Protein AF-0000000084314959 (afdb_homodimer)

Solvent-accessible surface area (backbone atoms only — not comparable to full-atom values): 31860 Å² total; per-residue (Å²): 104,65,42,14,60,67,34,70,44,53,59,66,54,47,50,46,30,73,71,47,74,30,67,94,48,56,67,68,58,40,48,33,38,52,48,21,22,59,72,62,61,46,57,77,36,55,50,59,56,13,40,72,64,49,61,46,46,24,32,37,35,35,34,54,56,70,52,62,48,69,48,37,45,17,45,36,20,22,39,51,46,28,44,77,71,64,28,45,50,32,39,36,59,42,65,88,51,74,78,52,41,28,55,50,52,48,51,47,26,56,34,37,62,30,43,32,31,37,25,34,32,75,58,79,68,67,87,75,57,94,84,40,30,57,70,38,63,37,44,29,26,22,101,29,38,42,32,48,38,82,59,30,49,36,57,54,41,36,51,49,53,52,53,44,39,72,36,34,40,52,26,31,34,35,37,31,24,38,72,88,28,59,27,35,43,44,36,51,51,33,41,54,53,44,31,57,73,71,73,43,47,69,78,43,78,44,76,28,55,64,27,25,69,48,25,17,48,53,47,60,66,51,59,93,83,64,64,60,30,33,37,44,23,55,22,38,46,20,24,23,10,32,51,33,18,32,50,76,71,70,44,46,59,15,61,51,32,18,40,28,25,27,60,51,51,72,46,41,64,33,32,82,52,19,48,15,20,30,35,57,43,34,33,61,47,17,28,49,54,41,37,38,44,49,12,60,74,67,72,38,81,43,76,81,74,77,68,76,49,52,47,78,43,88,38,49,14,44,54,51,36,37,74,88,60,89,103,65,43,13,60,68,33,71,42,51,60,65,52,46,50,46,31,71,72,46,75,29,67,94,47,56,67,69,58,40,49,32,38,50,48,21,22,59,73,62,62,47,58,77,36,56,52,59,56,15,40,72,64,48,60,45,47,24,31,36,37,35,35,50,57,70,48,62,45,68,47,34,44,17,45,36,22,23,39,51,47,29,44,76,72,63,30,44,52,32,39,36,60,42,66,88,51,73,80,52,42,28,55,51,51,49,51,49,27,59,35,37,62,31,43,33,31,36,26,34,30,71,54,77,68,66,87,76,56,93,86,41,32,56,72,38,64,38,47,32,24,22,83,43,52,41,36,14,58,78,64,35,45,35,57,52,40,35,50,51,51,53,53,43,40,72,35,34,39,52,26,31,34,34,39,31,25,39,71,89,26,61,31,35,42,44,36,49,51,32,41,53,53,42,31,56,73,71,72,43,47,69,78,44,76,43,76,27,54,61,28,27,70,48,24,16,48,54,47,60,65,51,58,93,83,64,64,59,32,33,38,44,24,54,22,38,46,19,26,23,10,32,51,33,17,31,49,75,71,68,42,44,59,16,60,50,35,17,40,28,24,25,59,52,51,72,46,40,64,33,32,82,52,19,48,14,20,30,35,56,43,35,34,60,46,16,27,50,56,42,38,38,44,50,12,60,75,68,73,38,81,42,75,82,74,78,68,75,50,53,47,78,44,89,39,49,14,45,54,51,37,36,75,88,60,88

Nearest PDB structures (foldseek):
  4o5a-assembly1_A-2  TM=8.394E-01  e=7.349E-15  Bifidobacterium animalis subsp. lactis DSM 10140
  4rzt-assembly1_A  TM=7.816E-01  e=5.358E-14  Escherichia coli DH1
  3ctp-assembly1_B  TM=7.119E-01  e=2.941E-13  Alkaliphilus metalliredigens QYMF
  3h5o-assembly1_A  TM=7.756E-01  e=2.144E-12  Chromobacterium violaceum
  3jvd-assembly1_B  TM=7.818E-01  e=9.380E-12  Corynebacterium glutamicum

Organism: NCBI:txid1909395

InterPro domains:
  IPR000843 LacI-type HTH domain [PF00356] (2-45)
  IPR000843 LacI-type HTH domain [PS50932] (1-53)
  IPR000843 LacI-type HTH domain [SM00354] (2-68)
  IPR000843 LacI-type HTH domain [cd01392] (2-53)
  IPR010982 Lambda repressor-like, DNA-binding domain superfamily [G3DSA:1.10.260.40] (1-56)
  IPR010982 Lambda repressor-like, DNA-binding domain superfamily [SSF47413] (2-56)
  IPR028082 Periplasmic binding protein-like I [SSF53822] (60-322)
  IPR046335 Transcriptional regulator LacI/GalR-like, sensor domain [PF13377] (162-318)

Radius of gyration: 28.69 Å; Cα contacts (8 Å, |Δi|>4): 1429; chains: 2; bounding box: 65×87×63 Å

Foldseek 3Di:
DQLCVQLVHDPVQLLCCVVVVQPPHDPSSNVSSVVSCVVVVVDPPLLVNLLVVLPSLEEEEEDEPPQDPLVVLLVLLQQVLSVVVSHGYHYDYDDDDLQCVLVVLLCVQQVSNHQEYEYLADHDHDDRDPPGHYYHYDLCRHSCVCDDDQNVCLVVLLVVVVVQVVLPQFEEEEAFADPVHPSRVSVVVSNVVSSVVVVGYYLDYDYQNLALCSLLVVLLPQDPPSLHLEYEYHAPSVQNSVVNNCVVVVHDFNQRHAYAHEQPDVVLCPDVFRHWYKHASSSVVSNQSNQCRVCVSVVHHRDPPVDRRIDTDDTRRGHHHHPVSD/DQLCVQLVHDPVQLLCCVVVVQPPHDPSSNVSSVVSCVVVVVDPPLLVNLLVVLVSLEEEEEAEPPQDPLVVLLVLLQQVLSVVVSHGYHYDYDDDDLQCVLVVLLCVQQVSNHQEYEYLADHDHDDRDPNGHYYHYQQCCHSVVCDGDQNLCLVVLLVVVVVQVVLPQFEEEEAFADPVDPSRVSVVVSNVVSSVVVVGYYLDYDYQNLALCSLLVVLLPQDPPSLHLEYEYHAPSVQNSVVNNCVVVVHDANQRHAYAHEQPDVVLCPDVFRHWYKHASSSVVSNQSNQCGVCVSVVHHGDPPVDRRIDTDDTRRGHHHHPVSD

Structure (mmCIF, N/CA/C/O backbone):
data_AF-0000000084314959-model_v1
#
loop_
_entity.id
_entity.type
_entity.pdbx_description
1 polymer 'LacI family transcriptional regulator'
#
loop_
_atom_site.group_PDB
_atom_site.id
_atom_site.type_symbol
_atom_site.label_atom_id
_atom_site.label_alt_id
_atom_site.label_comp_id
_atom_site.label_asym_id
_atom_site.label_entity_id
_atom_site.label_seq_id
_atom_site.pdbx_PDB_ins_code
_atom_site.Cartn_x
_atom_site.Cartn_y
_atom_site.Cartn_z
_atom_site.occupancy
_atom_site.B_iso_or_equiv
_atom_site.auth_seq_id
_atom_site.auth_comp_id
_atom_site.auth_asym_id
_atom_site.auth_atom_id
_atom_site.pdbx_PDB_model_num
ATOM 1 N N . MET A 1 1 ? 5.035 -43.812 -17.531 1 53.41 1 MET A N 1
ATOM 2 C CA . MET A 1 1 ? 5.047 -45.094 -18.234 1 53.41 1 MET A CA 1
ATOM 3 C C . MET A 1 1 ? 6.469 -45.5 -18.594 1 53.41 1 MET A C 1
ATOM 5 O O . MET A 1 1 ? 6.852 -46.656 -18.375 1 53.41 1 MET A O 1
ATOM 9 N N . GLU A 1 2 ? 7.297 -44.562 -18.906 1 62.44 2 GLU A N 1
ATOM 10 C CA . GLU A 1 2 ? 8.609 -44.969 -19.375 1 62.44 2 GLU A CA 1
ATOM 11 C C . GLU A 1 2 ? 9.461 -45.5 -18.219 1 62.44 2 GLU A C 1
ATOM 13 O O . GLU A 1 2 ? 10.156 -46.531 -18.375 1 62.44 2 GLU A O 1
ATOM 18 N N . VAL A 1 3 ? 9.219 -44.969 -17.219 1 72 3 VAL A N 1
ATOM 19 C CA . VAL A 1 3 ? 9.992 -45.469 -16.078 1 72 3 VAL A CA 1
ATOM 20 C C . VAL A 1 3 ? 9.602 -46.906 -15.75 1 72 3 VAL A C 1
ATOM 22 O O . VAL A 1 3 ? 10.469 -47.75 -15.484 1 72 3 VAL A O 1
ATOM 25 N N . ALA A 1 4 ? 8.367 -47.062 -15.883 1 73.31 4 ALA A N 1
ATOM 26 C CA . ALA A 1 4 ? 7.867 -48.406 -15.578 1 73.31 4 ALA A CA 1
ATOM 27 C C . ALA A 1 4 ? 8.438 -49.438 -16.547 1 73.31 4 ALA A C 1
ATOM 29 O O . ALA A 1 4 ? 8.852 -50.531 -16.141 1 73.31 4 ALA A O 1
ATOM 30 N N . ARG A 1 5 ? 8.438 -49.062 -17.703 1 72.62 5 ARG A N 1
ATOM 31 C CA . ARG A 1 5 ? 8.953 -49.938 -18.75 1 72.62 5 ARG A CA 1
ATOM 32 C C . ARG A 1 5 ? 10.438 -50.188 -18.547 1 72.62 5 ARG A C 1
ATOM 34 O O . ARG A 1 5 ? 10.883 -51.344 -18.594 1 72.62 5 ARG A O 1
ATOM 41 N N . LEU A 1 6 ? 11.094 -49.094 -18.297 1 75.5 6 LEU A N 1
ATOM 42 C CA . LEU A 1 6 ? 12.547 -49.25 -18.156 1 75.5 6 LEU A CA 1
ATOM 43 C C . LEU A 1 6 ? 12.898 -50 -16.891 1 75.5 6 LEU A C 1
ATOM 45 O O . LEU A 1 6 ? 13.852 -50.781 -16.875 1 75.5 6 LEU A O 1
ATOM 49 N N . ALA A 1 7 ? 12.141 -49.812 -15.969 1 78.75 7 ALA A N 1
ATOM 50 C CA . ALA A 1 7 ? 12.383 -50.438 -14.68 1 78.75 7 ALA A CA 1
ATOM 51 C C . ALA A 1 7 ? 11.812 -51.875 -14.656 1 78.75 7 ALA A C 1
ATOM 53 O O . ALA A 1 7 ? 12.102 -52.656 -13.742 1 78.75 7 ALA A O 1
ATOM 54 N N . GLY A 1 8 ? 10.984 -52.219 -15.695 1 79.69 8 GLY A N 1
ATOM 55 C CA . GLY A 1 8 ? 10.383 -53.531 -15.781 1 79.69 8 GLY A CA 1
ATOM 56 C C . GLY A 1 8 ? 9.32 -53.781 -14.734 1 79.69 8 GLY A C 1
ATOM 57 O O . GLY A 1 8 ? 9.211 -54.906 -14.195 1 79.69 8 GLY A O 1
ATOM 58 N N . VAL A 1 9 ? 8.773 -52.75 -14.297 1 79.94 9 VAL A N 1
ATOM 59 C CA . VAL A 1 9 ? 7.723 -52.875 -13.297 1 79.94 9 VAL A CA 1
ATOM 60 C C . VAL A 1 9 ? 6.434 -52.219 -13.828 1 79.94 9 VAL A C 1
ATOM 62 O O . VAL A 1 9 ? 6.434 -51.594 -14.891 1 79.94 9 VAL A O 1
ATOM 65 N N . SER A 1 10 ? 5.379 -52.562 -13.172 1 72.12 10 SER A N 1
ATOM 66 C CA . SER A 1 10 ? 4.102 -51.969 -13.555 1 72.12 10 SER A CA 1
ATOM 67 C C . SER A 1 10 ? 4.078 -50.469 -13.266 1 72.12 10 SER A C 1
ATOM 69 O O . SER A 1 10 ? 4.871 -49.969 -12.461 1 72.12 10 SER A O 1
ATOM 71 N N . HIS A 1 11 ? 3.244 -49.719 -13.914 1 67.31 11 HIS A N 1
ATOM 72 C CA . HIS A 1 11 ? 3.061 -48.312 -13.648 1 67.31 11 HIS A CA 1
ATOM 73 C C . HIS A 1 11 ? 2.641 -48.062 -12.203 1 67.31 11 HIS A C 1
ATOM 75 O O . HIS A 1 11 ? 3.057 -47.094 -11.586 1 67.31 11 HIS A O 1
ATOM 81 N N . GLN A 1 12 ? 1.962 -48.969 -11.68 1 66.81 12 GLN A N 1
ATOM 82 C CA . GLN A 1 12 ? 1.518 -48.875 -10.289 1 66.81 12 GLN A CA 1
ATOM 83 C C . GLN A 1 12 ? 2.695 -49 -9.328 1 66.81 12 GLN A C 1
ATOM 85 O O . GLN A 1 12 ? 2.736 -48.312 -8.312 1 66.81 12 GLN A O 1
ATOM 90 N N . THR A 1 13 ? 3.582 -49.812 -9.773 1 73.69 13 THR A N 1
ATOM 91 C CA . THR A 1 13 ? 4.758 -50.031 -8.938 1 73.69 13 THR A CA 1
ATOM 92 C C . THR A 1 13 ? 5.648 -48.781 -8.922 1 73.69 13 THR A C 1
ATOM 94 O O . THR A 1 13 ? 6.184 -48.406 -7.879 1 73.69 13 THR A O 1
ATOM 97 N N . VAL A 1 14 ? 5.711 -48.156 -10.094 1 72.12 14 VAL A N 1
ATOM 98 C CA . VAL A 1 14 ? 6.484 -46.938 -10.172 1 72.12 14 VAL A CA 1
ATOM 99 C C . VAL A 1 14 ? 5.789 -45.844 -9.367 1 72.12 14 VAL A C 1
ATOM 101 O O . VAL A 1 14 ? 6.441 -45.062 -8.633 1 72.12 14 VAL A O 1
ATOM 104 N N . SER A 1 15 ? 4.555 -45.812 -9.383 1 67.06 15 SER A N 1
ATOM 105 C CA . SER A 1 15 ? 3.77 -44.844 -8.625 1 67.06 15 SER A CA 1
ATOM 106 C C . SER A 1 15 ? 3.947 -45.031 -7.125 1 67.06 15 SER A C 1
ATOM 108 O O . SER A 1 15 ? 4.098 -44.062 -6.383 1 67.06 15 SER A O 1
ATOM 110 N N . ARG A 1 16 ? 3.984 -46.25 -6.793 1 66.06 16 ARG A N 1
ATOM 111 C CA . ARG A 1 16 ? 4.207 -46.594 -5.391 1 66.06 16 ARG A CA 1
ATOM 112 C C . ARG A 1 16 ? 5.605 -46.188 -4.941 1 66.06 16 ARG A C 1
ATOM 114 O O . ARG A 1 16 ? 5.789 -45.688 -3.83 1 66.06 16 ARG A O 1
ATOM 121 N N . TYR A 1 17 ? 6.559 -46.406 -5.793 1 70.69 17 TYR A N 1
ATOM 122 C CA . TYR A 1 17 ? 7.934 -46.031 -5.516 1 70.69 17 TYR A CA 1
ATOM 123 C C . TYR A 1 17 ? 8.039 -44.5 -5.352 1 70.69 17 TYR A C 1
ATOM 125 O O . TYR A 1 17 ? 8.688 -44.031 -4.418 1 70.69 17 TYR A O 1
ATOM 133 N N . LEU A 1 18 ? 7.391 -43.812 -6.23 1 66.69 18 LEU A N 1
ATOM 134 C CA . LEU A 1 18 ? 7.484 -42.375 -6.219 1 66.69 18 LEU A CA 1
ATOM 135 C C . LEU A 1 18 ? 6.75 -41.781 -5.016 1 66.69 18 LEU A C 1
ATOM 137 O O . LEU A 1 18 ? 7.172 -40.781 -4.457 1 66.69 18 LEU A O 1
ATOM 141 N N . LYS A 1 19 ? 5.754 -42.5 -4.488 1 60.5 19 LYS A N 1
ATOM 142 C CA . LYS A 1 19 ? 4.922 -42.062 -3.367 1 60.5 19 LYS A CA 1
ATOM 143 C C . LYS A 1 19 ? 5.574 -42.438 -2.031 1 60.5 19 LYS A C 1
ATOM 145 O O . LYS A 1 19 ? 5.504 -41.656 -1.077 1 60.5 19 LYS A O 1
ATOM 150 N N . PHE A 1 20 ? 6.184 -43.5 -2.029 1 60.38 20 PHE A N 1
ATOM 151 C CA . PHE A 1 20 ? 6.609 -44.031 -0.743 1 60.38 20 PHE A CA 1
ATOM 152 C C . PHE A 1 20 ? 8.125 -44.188 -0.696 1 60.38 20 PHE A C 1
ATOM 154 O O . PHE A 1 20 ? 8.672 -44.781 0.236 1 60.38 20 PHE A O 1
ATOM 161 N N . GLY A 1 21 ? 8.703 -43.5 -1.735 1 65.44 21 GLY A N 1
ATOM 162 C CA . GLY A 1 21 ? 10.156 -43.562 -1.759 1 65.44 21 GLY A CA 1
ATOM 163 C C . GLY A 1 21 ? 10.703 -44.969 -1.756 1 65.44 21 GLY A C 1
ATOM 164 O O . GLY A 1 21 ? 11.773 -45.219 -1.21 1 65.44 21 GLY A O 1
ATOM 165 N N . GLY A 1 22 ? 9.852 -45.844 -2.166 1 66.38 22 GLY A N 1
ATOM 166 C CA . GLY A 1 22 ? 10.32 -47.219 -2.24 1 66.38 22 GLY A CA 1
ATOM 167 C C . GLY A 1 22 ? 10.055 -48 -0.972 1 66.38 22 GLY A C 1
ATOM 168 O O . GLY A 1 22 ? 10.5 -49.156 -0.84 1 66.38 22 GLY A O 1
ATOM 169 N N . ALA A 1 23 ? 9.398 -47.406 -0.007 1 69.88 23 ALA A N 1
ATOM 170 C CA . ALA A 1 23 ? 9.125 -48.156 1.227 1 69.88 23 ALA A CA 1
ATOM 171 C C . ALA A 1 23 ? 8.211 -49.344 0.965 1 69.88 23 ALA A C 1
ATOM 173 O O . ALA A 1 23 ? 7.16 -49.188 0.329 1 69.88 23 ALA A O 1
ATOM 174 N N . GLY A 1 24 ? 8.57 -50.531 1.39 1 71.88 24 GLY A N 1
ATOM 175 C CA . GLY A 1 24 ? 7.836 -51.781 1.232 1 71.88 24 GLY A CA 1
ATOM 176 C C . GLY A 1 24 ? 8.148 -52.5 -0.069 1 71.88 24 GLY A C 1
ATOM 177 O O . GLY A 1 24 ? 7.527 -53.531 -0.388 1 71.88 24 GLY A O 1
ATOM 178 N N . MET A 1 25 ? 9 -51.938 -0.784 1 75.44 25 MET A N 1
ATOM 179 C CA . MET A 1 25 ? 9.398 -52.531 -2.053 1 75.44 25 MET A CA 1
ATOM 180 C C . MET A 1 25 ? 10.742 -53.25 -1.918 1 75.44 25 MET A C 1
ATOM 182 O O . MET A 1 25 ? 11.562 -52.875 -1.074 1 75.44 25 MET A O 1
ATOM 186 N N . LYS A 1 26 ? 10.812 -54.281 -2.674 1 81.81 26 LYS A N 1
ATOM 187 C CA . LYS A 1 26 ? 12.102 -54.969 -2.691 1 81.81 26 LYS A CA 1
ATOM 188 C C . LYS A 1 26 ? 13.219 -54.062 -3.16 1 81.81 26 LYS A C 1
ATOM 190 O O . LYS A 1 26 ? 13.016 -53.219 -4.051 1 81.81 26 LYS A O 1
ATOM 195 N N . ALA A 1 27 ? 14.258 -54.156 -2.471 1 80.69 27 ALA A N 1
ATOM 196 C CA . ALA A 1 27 ? 15.406 -53.281 -2.74 1 80.69 27 ALA A CA 1
ATOM 197 C C . ALA A 1 27 ? 15.766 -53.312 -4.223 1 80.69 27 ALA A C 1
ATOM 199 O O . ALA A 1 27 ? 16.094 -52.25 -4.793 1 80.69 27 ALA A O 1
ATOM 200 N N . GLU A 1 28 ? 15.688 -54.5 -4.855 1 80.5 28 GLU A N 1
ATOM 201 C CA . GLU A 1 28 ? 16.047 -54.625 -6.266 1 80.5 28 GLU A CA 1
ATOM 202 C C . GLU A 1 28 ? 15.094 -53.844 -7.152 1 80.5 28 GLU A C 1
ATOM 204 O O . GLU A 1 28 ? 15.531 -53.156 -8.086 1 80.5 28 GLU A O 1
ATOM 209 N N . THR A 1 29 ? 13.906 -53.844 -6.84 1 81.38 29 THR A N 1
ATOM 210 C CA . THR A 1 29 ? 12.891 -53.156 -7.605 1 81.38 29 THR A CA 1
ATOM 211 C C . THR A 1 29 ? 13.047 -51.625 -7.441 1 81.38 29 THR A C 1
ATOM 213 O O . THR A 1 29 ? 12.953 -50.875 -8.414 1 81.38 29 THR A O 1
ATOM 216 N N . SER A 1 30 ? 13.312 -51.219 -6.25 1 80.44 30 SER A N 1
ATOM 217 C CA . SER A 1 30 ? 13.531 -49.812 -5.949 1 80.44 30 SER A CA 1
ATOM 218 C C . SER A 1 30 ? 14.727 -49.25 -6.727 1 80.44 30 SER A C 1
ATOM 220 O O . SER A 1 30 ? 14.664 -48.156 -7.27 1 80.44 30 SER A O 1
ATOM 222 N N . GLU A 1 31 ? 15.695 -50.062 -6.691 1 80.19 31 GLU A N 1
ATOM 223 C CA . GLU A 1 31 ? 16.906 -49.656 -7.391 1 80.19 31 GLU A CA 1
ATOM 224 C C . GLU A 1 31 ? 16.656 -49.531 -8.898 1 80.19 31 GLU A C 1
ATOM 226 O O . GLU A 1 31 ? 17.172 -48.625 -9.555 1 80.19 31 GLU A O 1
ATOM 231 N N . ARG A 1 32 ? 15.93 -50.5 -9.469 1 80.94 32 ARG A N 1
ATOM 232 C CA . ARG A 1 32 ? 15.617 -50.469 -10.891 1 80.94 32 ARG A CA 1
ATOM 233 C C . ARG A 1 32 ? 14.805 -49.219 -11.242 1 80.94 32 ARG A C 1
ATOM 235 O O . ARG A 1 32 ? 15.047 -48.594 -12.273 1 80.94 32 ARG A O 1
ATOM 242 N N . ILE A 1 33 ? 13.906 -48.906 -10.367 1 78.69 33 ILE A N 1
ATOM 243 C CA . ILE A 1 33 ? 13.078 -47.75 -10.586 1 78.69 33 ILE A CA 1
ATOM 244 C C . ILE A 1 33 ? 13.922 -46.469 -10.469 1 78.69 33 ILE A C 1
ATOM 246 O O . ILE A 1 33 ? 13.82 -45.562 -11.297 1 78.69 33 ILE A O 1
ATOM 250 N N . LYS A 1 34 ? 14.688 -46.469 -9.469 1 75.38 34 LYS A N 1
ATOM 251 C CA . LYS A 1 34 ? 15.586 -45.312 -9.266 1 75.38 34 LYS A CA 1
ATOM 252 C C . LYS A 1 34 ? 16.5 -45.125 -10.477 1 75.38 34 LYS A C 1
ATOM 254 O O . LYS A 1 34 ? 16.656 -44 -10.953 1 75.38 34 LYS A O 1
ATOM 259 N N . THR A 1 35 ? 17.109 -46.188 -10.891 1 73.81 35 THR A N 1
ATOM 260 C CA . THR A 1 35 ? 18 -46.156 -12.047 1 73.81 35 THR A CA 1
ATOM 261 C C . THR A 1 35 ? 17.25 -45.75 -13.297 1 73.81 35 THR A C 1
ATOM 263 O O . THR A 1 35 ? 17.75 -44.938 -14.094 1 73.81 35 THR A O 1
ATOM 266 N N . ALA A 1 36 ? 16.062 -46.25 -13.469 1 72.06 36 ALA A N 1
ATOM 267 C CA . ALA A 1 36 ? 15.234 -45.875 -14.625 1 72.06 36 ALA A CA 1
ATOM 268 C C . ALA A 1 36 ? 14.859 -44.406 -14.586 1 72.06 36 ALA A C 1
ATOM 270 O O . ALA A 1 36 ? 14.875 -43.719 -15.617 1 72.06 36 ALA A O 1
ATOM 271 N N . ILE A 1 37 ? 14.562 -44 -13.422 1 66.31 37 ILE A N 1
ATOM 272 C CA . ILE A 1 37 ? 14.234 -42.594 -13.219 1 66.31 37 ILE A CA 1
ATOM 273 C C . ILE A 1 37 ? 15.445 -41.75 -13.562 1 66.31 37 ILE A C 1
ATOM 275 O O . ILE A 1 37 ? 15.32 -40.719 -14.25 1 66.31 37 ILE A O 1
ATOM 279 N N . GLU A 1 38 ? 16.516 -42.156 -13.133 1 63.72 38 GLU A N 1
ATOM 280 C CA . GLU A 1 38 ? 17.766 -41.438 -13.398 1 63.72 38 GLU A CA 1
ATOM 281 C C . GLU A 1 38 ? 18.125 -41.5 -14.883 1 63.72 38 GLU A C 1
ATOM 283 O O . GLU A 1 38 ? 18.547 -40.5 -15.461 1 63.72 38 GLU A O 1
ATOM 288 N N . GLN A 1 39 ? 18.047 -42.719 -15.406 1 60.91 39 GLN A N 1
ATOM 289 C CA . GLN A 1 39 ? 18.406 -42.906 -16.812 1 60.91 39 GLN A CA 1
ATOM 290 C C . GLN A 1 39 ? 17.469 -42.156 -17.734 1 60.91 39 GLN A C 1
ATOM 292 O O . GLN A 1 39 ? 17.906 -41.625 -18.766 1 60.91 39 GLN A O 1
ATOM 297 N N . LEU A 1 40 ? 16.234 -42.281 -17.328 1 53.88 40 LEU A N 1
ATOM 298 C CA . LEU A 1 40 ? 15.25 -41.625 -18.188 1 53.88 40 LEU A CA 1
ATOM 299 C C . LEU A 1 40 ? 15.109 -40.156 -17.797 1 53.88 40 LEU A C 1
ATOM 301 O O . LEU A 1 40 ? 14.383 -39.406 -18.453 1 53.88 40 LEU A O 1
ATOM 305 N N . ASP A 1 41 ? 16.062 -39.875 -16.938 1 51.31 41 ASP A N 1
ATOM 306 C CA . ASP A 1 41 ? 15.969 -38.531 -16.375 1 51.31 41 ASP A CA 1
ATOM 307 C C . ASP A 1 41 ? 14.516 -38.156 -16.047 1 51.31 41 ASP A C 1
ATOM 309 O O . ASP A 1 41 ? 14.039 -37.094 -16.422 1 51.31 41 ASP A O 1
ATOM 313 N N . TYR A 1 42 ? 13.945 -39.344 -15.742 1 43.44 42 TYR A N 1
ATOM 314 C CA . TYR A 1 42 ? 12.531 -39.25 -15.414 1 43.44 42 TYR A CA 1
ATOM 315 C C . TYR A 1 42 ? 12.328 -38.469 -14.125 1 43.44 42 TYR A C 1
ATOM 317 O O . TYR A 1 42 ? 12.805 -38.875 -13.062 1 43.44 42 TYR A O 1
ATOM 325 N N . ARG A 1 43 ? 12.273 -37.375 -14.148 1 42.28 43 ARG A N 1
ATOM 326 C CA . ARG A 1 43 ? 11.875 -36.594 -12.984 1 42.28 43 ARG A CA 1
ATOM 327 C C . ARG A 1 43 ? 10.359 -36.594 -12.82 1 42.28 43 ARG A C 1
ATOM 329 O O . ARG A 1 43 ? 9.625 -36.25 -13.742 1 42.28 43 ARG A O 1
ATOM 336 N N . PRO A 1 44 ? 9.93 -37.406 -11.938 1 38.97 44 PRO A N 1
ATOM 337 C CA . PRO A 1 44 ? 8.477 -37.344 -11.75 1 38.97 44 PRO A CA 1
ATOM 338 C C . PRO A 1 44 ? 7.934 -35.906 -11.898 1 38.97 44 PRO A C 1
ATOM 340 O O . PRO A 1 44 ? 8.523 -34.969 -11.375 1 38.97 44 PRO A O 1
ATOM 343 N N . ASN A 1 45 ? 7.586 -35.625 -13.062 1 38.12 45 ASN A N 1
ATOM 344 C CA . ASN A 1 45 ? 6.941 -34.312 -13.234 1 38.12 45 ASN A CA 1
ATOM 345 C C . ASN A 1 45 ? 6.059 -33.969 -12.039 1 38.12 45 ASN A C 1
ATOM 347 O O . ASN A 1 45 ? 5.176 -34.75 -11.664 1 38.12 45 ASN A O 1
ATOM 351 N N . LEU A 1 46 ? 6.672 -33.5 -11.094 1 39.84 46 LEU A N 1
ATOM 352 C CA . LEU A 1 46 ? 5.879 -33.062 -9.945 1 39.84 46 LEU A CA 1
ATOM 353 C C . LEU A 1 46 ? 4.426 -32.812 -10.352 1 39.84 46 LEU A C 1
ATOM 355 O O . LEU A 1 46 ? 3.506 -33.125 -9.586 1 39.84 46 LEU A O 1
ATOM 359 N N . VAL A 1 47 ? 4.293 -32.312 -11.508 1 39.59 47 VAL A N 1
ATOM 360 C CA . VAL A 1 47 ? 2.936 -32.031 -11.977 1 39.59 47 VAL A CA 1
ATOM 361 C C . VAL A 1 47 ? 2.23 -33.375 -12.266 1 39.59 47 VAL A C 1
ATOM 363 O O . VAL A 1 47 ? 1.063 -33.562 -11.906 1 39.59 47 VAL A O 1
ATOM 366 N N . ALA A 1 48 ? 2.9 -34.281 -12.883 1 42.22 48 ALA A N 1
ATOM 367 C CA . ALA A 1 48 ? 2.27 -35.562 -13.164 1 42.22 48 ALA A CA 1
ATOM 368 C C . ALA A 1 48 ? 1.896 -36.281 -11.883 1 42.22 48 ALA A C 1
ATOM 370 O O . ALA A 1 48 ? 0.82 -36.875 -11.781 1 42.22 48 ALA A O 1
ATOM 371 N N . ARG A 1 49 ? 2.775 -36.281 -11.008 1 40.62 49 ARG A N 1
ATOM 372 C CA . ARG A 1 49 ? 2.461 -36.969 -9.75 1 40.62 49 ARG A CA 1
ATOM 373 C C . ARG A 1 49 ? 1.378 -36.219 -8.984 1 40.62 49 ARG A C 1
ATOM 375 O O . ARG A 1 49 ? 0.478 -36.812 -8.406 1 40.62 49 ARG A O 1
ATOM 382 N N . ALA A 1 50 ? 1.591 -34.906 -8.867 1 41.91 50 ALA A N 1
ATOM 383 C CA . ALA A 1 50 ? 0.591 -34.094 -8.195 1 41.91 50 ALA A CA 1
ATOM 384 C C . ALA A 1 50 ? -0.769 -34.188 -8.875 1 41.91 50 ALA A C 1
ATOM 386 O O . ALA A 1 50 ? -1.808 -34.188 -8.211 1 41.91 50 ALA A O 1
ATOM 387 N N . MET A 1 51 ? -0.796 -34.375 -10.211 1 41.78 51 MET A N 1
ATOM 388 C CA . MET A 1 51 ? -2.027 -34.562 -10.977 1 41.78 51 MET A CA 1
ATOM 389 C C . MET A 1 51 ? -2.721 -35.875 -10.609 1 41.78 51 MET A C 1
ATOM 391 O O . MET A 1 51 ? -3.949 -35.938 -10.562 1 41.78 51 MET A O 1
ATOM 395 N N . ARG A 1 52 ? -1.967 -36.875 -10.492 1 43.81 52 ARG A N 1
ATOM 396 C CA . ARG A 1 52 ? -2.635 -38.156 -10.234 1 43.81 52 ARG A CA 1
ATOM 397 C C . ARG A 1 52 ? -3.332 -38.125 -8.875 1 43.81 52 ARG A C 1
ATOM 399 O O . ARG A 1 52 ? -4.43 -38.656 -8.727 1 43.81 52 ARG A O 1
ATOM 406 N N . ASN A 1 53 ? -2.637 -37.594 -7.91 1 46.16 53 ASN A N 1
ATOM 407 C CA . ASN A 1 53 ? -3.262 -37.719 -6.594 1 46.16 53 ASN A CA 1
ATOM 408 C C . ASN A 1 53 ? -3.861 -36.375 -6.164 1 46.16 53 ASN A C 1
ATOM 410 O O . ASN A 1 53 ? -4.34 -36.25 -5.035 1 46.16 53 ASN A O 1
ATOM 414 N N . ARG A 1 54 ? -4.242 -35.562 -7.18 1 54.69 54 ARG A N 1
ATOM 415 C CA . ARG A 1 54 ? -4.836 -34.25 -6.965 1 54.69 54 ARG A CA 1
ATOM 416 C C . ARG A 1 54 ? -4.238 -33.594 -5.734 1 54.69 54 ARG A C 1
ATOM 418 O O . ARG A 1 54 ? -4.891 -32.75 -5.09 1 54.69 54 ARG A O 1
ATOM 425 N N . ARG A 1 55 ? -3.104 -34.219 -5.082 1 58.91 55 ARG A N 1
ATOM 426 C CA . ARG A 1 55 ? -2.434 -33.625 -3.93 1 58.91 55 ARG A CA 1
ATOM 427 C C . ARG A 1 55 ? -1.199 -32.844 -4.359 1 58.91 55 ARG A C 1
ATOM 429 O O . ARG A 1 55 ? -0.069 -33.312 -4.172 1 58.91 55 ARG A O 1
ATOM 436 N N . THR A 1 56 ? -1.345 -31.766 -5.02 1 58.91 56 THR A N 1
ATOM 437 C CA . THR A 1 56 ? -0.275 -30.938 -5.566 1 58.91 56 THR A CA 1
ATOM 438 C C . THR A 1 56 ? 0.355 -30.078 -4.477 1 58.91 56 THR A C 1
ATOM 440 O O . THR A 1 56 ? 1.456 -29.547 -4.652 1 58.91 56 THR A O 1
ATOM 443 N N . GLY A 1 57 ? -0.332 -30.016 -3.275 1 66.31 57 GLY A N 1
ATOM 444 C CA . GLY A 1 57 ? 0.119 -29.094 -2.238 1 66.31 57 GLY A CA 1
ATOM 445 C C . GLY A 1 57 ? 0.035 -27.641 -2.648 1 66.31 57 GLY A C 1
ATOM 446 O O . GLY A 1 57 ? 0.672 -26.781 -2.037 1 66.31 57 GLY A O 1
ATOM 447 N N . ARG A 1 58 ? -0.786 -27.406 -3.746 1 72.88 58 ARG A N 1
ATOM 448 C CA . ARG A 1 58 ? -0.87 -26.047 -4.273 1 72.88 58 ARG A CA 1
ATOM 449 C C . ARG A 1 58 ? -2.301 -25.516 -4.215 1 72.88 58 ARG A C 1
ATOM 451 O O . ARG A 1 58 ? -3.248 -26.25 -4.516 1 72.88 58 ARG A O 1
ATOM 458 N N . LEU A 1 59 ? -2.408 -24.312 -3.729 1 78.56 59 LEU A N 1
ATOM 459 C CA . LEU A 1 59 ? -3.672 -23.594 -3.734 1 78.56 59 LEU A CA 1
ATOM 460 C C . LEU A 1 59 ? -3.576 -22.344 -4.605 1 78.56 59 LEU A C 1
ATOM 462 O O . LEU A 1 59 ? -2.5 -21.75 -4.738 1 78.56 59 LEU A O 1
ATOM 466 N N . ALA A 1 60 ? -4.688 -21.984 -5.211 1 76.56 60 ALA A N 1
ATOM 467 C CA . ALA A 1 60 ? -4.719 -20.75 -6 1 76.56 60 ALA A CA 1
ATOM 468 C C . ALA A 1 60 ? -5.602 -19.703 -5.344 1 76.56 60 ALA A C 1
ATOM 470 O O . ALA A 1 60 ? -6.656 -20.016 -4.793 1 76.56 60 ALA A O 1
ATOM 471 N N . MET A 1 61 ? -5.09 -18.547 -5.375 1 76.69 61 MET A N 1
ATOM 472 C CA . MET A 1 61 ? -5.875 -17.375 -4.977 1 76.69 61 MET A CA 1
ATOM 473 C C . MET A 1 61 ? -6.094 -16.438 -6.16 1 76.69 61 MET A C 1
ATOM 475 O O . MET A 1 61 ? -5.133 -15.969 -6.773 1 76.69 61 MET A O 1
ATOM 479 N N . LEU A 1 62 ? -7.371 -16.234 -6.441 1 73.88 62 LEU A N 1
ATOM 480 C CA . LEU A 1 62 ? -7.734 -15.414 -7.59 1 73.88 62 LEU A CA 1
ATOM 481 C C . LEU A 1 62 ? -8.07 -13.992 -7.156 1 73.88 62 LEU A C 1
ATOM 483 O O . LEU A 1 62 ? -8.844 -13.789 -6.219 1 73.88 62 LEU A O 1
ATOM 487 N N . LEU A 1 63 ? -7.391 -13.055 -7.848 1 69.06 63 LEU A N 1
ATOM 488 C CA . LEU A 1 63 ? -7.711 -11.656 -7.598 1 69.06 63 LEU A CA 1
ATOM 489 C C . LEU A 1 63 ? -7.766 -10.867 -8.906 1 69.06 63 LEU A C 1
ATOM 491 O O . LEU A 1 63 ? -7.043 -11.18 -9.852 1 69.06 63 LEU A O 1
ATOM 495 N N . PRO A 1 64 ? -8.688 -9.859 -8.891 1 60.5 64 PRO A N 1
ATOM 496 C CA . PRO A 1 64 ? -8.719 -9.016 -10.086 1 60.5 64 PRO A CA 1
ATOM 497 C C . PRO A 1 64 ? -7.398 -8.297 -10.336 1 60.5 64 PRO A C 1
ATOM 499 O O . PRO A 1 64 ? -6.699 -7.934 -9.391 1 60.5 64 PRO A O 1
ATOM 502 N N . ALA A 1 65 ? -7.184 -8.234 -11.617 1 54.59 65 ALA A N 1
ATOM 503 C CA . ALA A 1 65 ? -6.023 -7.426 -11.977 1 54.59 65 ALA A CA 1
ATOM 504 C C . ALA A 1 65 ? -6.172 -5.992 -11.477 1 54.59 65 ALA A C 1
ATOM 506 O O . ALA A 1 65 ? -7.266 -5.426 -11.516 1 54.59 65 ALA A O 1
ATOM 507 N N . GLY A 1 66 ? -5.156 -5.422 -10.969 1 50.28 66 GLY A N 1
ATOM 508 C CA . GLY A 1 66 ? -5.18 -4.043 -10.516 1 50.28 66 GLY A CA 1
ATOM 509 C C . GLY A 1 66 ? -5.594 -3.896 -9.062 1 50.28 66 GLY A C 1
ATOM 510 O O . GLY A 1 66 ? -5.867 -2.787 -8.594 1 50.28 66 GLY A O 1
ATOM 511 N N . THR A 1 67 ? -5.852 -5.031 -8.492 1 48.09 67 THR A N 1
ATOM 512 C CA . THR A 1 67 ? -6.25 -4.98 -7.09 1 48.09 67 THR A CA 1
ATOM 513 C C . THR A 1 67 ? -5.238 -4.188 -6.27 1 48.09 67 THR A C 1
ATOM 515 O O . THR A 1 67 ? -4.031 -4.273 -6.512 1 48.09 67 THR A O 1
ATOM 518 N N . ALA A 1 68 ? -5.789 -3.289 -5.461 1 47.16 68 ALA A N 1
ATOM 519 C CA . ALA A 1 68 ? -5.047 -2.32 -4.66 1 47.16 68 ALA A CA 1
ATOM 520 C C . ALA A 1 68 ? -4.199 -3.02 -3.6 1 47.16 68 ALA A C 1
ATOM 522 O O . ALA A 1 68 ? -4.309 -4.234 -3.41 1 47.16 68 ALA A O 1
ATOM 523 N N . VAL A 1 69 ? -3.271 -2.301 -2.828 1 44.75 69 VAL A N 1
ATOM 524 C CA . VAL A 1 69 ? -2.24 -2.521 -1.819 1 44.75 69 VAL A CA 1
ATOM 525 C C . VAL A 1 69 ? -2.771 -3.453 -0.732 1 44.75 69 VAL A C 1
ATOM 527 O O . VAL A 1 69 ? -2.043 -4.316 -0.234 1 44.75 69 VAL A O 1
ATOM 530 N N . SER A 1 70 ? -3.996 -3.262 -0.275 1 50.78 70 SER A N 1
ATOM 531 C CA . SER A 1 70 ? -4.551 -4.051 0.82 1 50.78 70 SER A CA 1
ATOM 532 C C . SER A 1 70 ? -4.453 -5.543 0.532 1 50.78 70 SER A C 1
ATOM 534 O O . SER A 1 70 ? -4.414 -6.359 1.456 1 50.78 70 SER A O 1
ATOM 536 N N . ALA A 1 71 ? -4.055 -5.727 -0.633 1 58.66 71 ALA A N 1
ATOM 537 C CA . ALA A 1 71 ? -4.043 -7.113 -1.098 1 58.66 71 ALA A CA 1
ATOM 538 C C . ALA A 1 71 ? -2.773 -7.828 -0.65 1 58.66 71 ALA A C 1
ATOM 540 O O . ALA A 1 71 ? -2.795 -9.031 -0.378 1 58.66 71 ALA A O 1
ATOM 541 N N . LEU A 1 72 ? -1.822 -7.062 -0.269 1 56.31 72 LEU A N 1
ATOM 542 C CA . LEU A 1 72 ? -0.569 -7.73 0.064 1 56.31 72 LEU A CA 1
ATOM 543 C C . LEU A 1 72 ? -0.627 -8.336 1.464 1 56.31 72 LEU A C 1
ATOM 545 O O . LEU A 1 72 ? -0.123 -9.438 1.692 1 56.31 72 LEU A O 1
ATOM 549 N N . GLU A 1 73 ? -1.141 -7.461 2.387 1 63.34 73 GLU A N 1
ATOM 550 C CA . GLU A 1 73 ? -1.288 -8 3.734 1 63.34 73 GLU A CA 1
ATOM 551 C C . GLU A 1 73 ? -2.209 -9.211 3.746 1 63.34 73 GLU A C 1
ATOM 553 O O . GLU A 1 73 ? -1.976 -10.172 4.488 1 63.34 73 GLU A O 1
ATOM 558 N N . LEU A 1 74 ? -3.148 -9.062 2.979 1 67.38 74 LEU A N 1
ATOM 559 C CA . LEU A 1 74 ? -4.059 -10.195 2.838 1 67.38 74 LEU A CA 1
ATOM 560 C C . LEU A 1 74 ? -3.322 -11.422 2.299 1 67.38 74 LEU A C 1
ATOM 562 O O . LEU A 1 74 ? -3.48 -12.523 2.822 1 67.38 74 LEU A O 1
ATOM 566 N N . LEU A 1 75 ? -2.549 -11.148 1.343 1 67.62 75 LEU A N 1
ATOM 567 C CA . LEU A 1 75 ? -1.792 -12.234 0.726 1 67.62 75 LEU A CA 1
ATOM 568 C C . LEU A 1 75 ? -0.801 -12.836 1.717 1 67.62 75 LEU A C 1
ATOM 570 O O . LEU A 1 75 ? -0.602 -14.055 1.739 1 67.62 75 LEU A O 1
ATOM 574 N N . ALA A 1 76 ? -0.24 -11.977 2.496 1 66.38 76 ALA A N 1
ATOM 575 C CA . ALA A 1 76 ? 0.679 -12.469 3.521 1 66.38 76 ALA A CA 1
ATOM 576 C C . ALA A 1 76 ? -0.034 -13.398 4.496 1 66.38 76 ALA A C 1
ATOM 578 O O . ALA A 1 76 ? 0.478 -14.469 4.828 1 66.38 76 ALA A O 1
ATOM 579 N N . GLY A 1 77 ? -1.126 -12.977 4.941 1 69.62 77 GLY A N 1
ATOM 580 C CA . GLY A 1 77 ? -1.917 -13.812 5.836 1 69.62 77 GLY A CA 1
ATOM 581 C C . GLY A 1 77 ? -2.316 -15.141 5.215 1 69.62 77 GLY A C 1
ATOM 582 O O . GLY A 1 77 ? -2.211 -16.188 5.855 1 69.62 77 GLY A O 1
ATOM 583 N N . ALA A 1 78 ? -2.734 -15.008 3.996 1 73.75 78 ALA A N 1
ATOM 584 C CA . ALA A 1 78 ? -3.146 -16.219 3.277 1 73.75 78 ALA A CA 1
ATOM 585 C C . ALA A 1 78 ? -1.971 -17.172 3.084 1 73.75 78 ALA A C 1
ATOM 587 O O . ALA A 1 78 ? -2.105 -18.375 3.279 1 73.75 78 ALA A O 1
ATOM 588 N N . THR A 1 79 ? -0.899 -16.625 2.705 1 68.81 79 THR A N 1
ATOM 589 C CA . THR A 1 79 ? 0.296 -17.422 2.459 1 68.81 79 THR A CA 1
ATOM 590 C C . THR A 1 79 ? 0.771 -18.094 3.742 1 68.81 79 THR A C 1
ATOM 592 O O . THR A 1 79 ? 1.134 -19.281 3.736 1 68.81 79 THR A O 1
ATOM 595 N N . THR A 1 80 ? 0.777 -17.375 4.773 1 67.81 80 THR A N 1
ATOM 596 C CA . THR A 1 80 ? 1.179 -17.922 6.062 1 67.81 80 THR A CA 1
ATOM 597 C C . THR A 1 80 ? 0.273 -19.094 6.453 1 67.81 80 THR A C 1
ATOM 599 O O . THR A 1 80 ? 0.756 -20.156 6.832 1 67.81 80 THR A O 1
ATOM 602 N N . ALA A 1 81 ? -0.954 -18.859 6.352 1 73.5 81 ALA A N 1
ATOM 603 C CA . ALA A 1 81 ? -1.92 -19.891 6.688 1 73.5 81 ALA A CA 1
ATOM 604 C C . ALA A 1 81 ? -1.719 -21.141 5.816 1 73.5 81 ALA A C 1
ATOM 606 O O . ALA A 1 81 ? -1.794 -22.266 6.305 1 73.5 81 ALA A O 1
ATOM 607 N N . ALA A 1 82 ? -1.481 -20.906 4.602 1 74.12 82 ALA A N 1
ATOM 608 C CA . ALA A 1 82 ? -1.267 -22.016 3.67 1 74.12 82 ALA A CA 1
ATOM 609 C C . ALA A 1 82 ? -0.005 -22.797 4.027 1 74.12 82 ALA A C 1
ATOM 611 O O . ALA A 1 82 ? -0.018 -24.031 4.055 1 74.12 82 ALA A O 1
ATOM 612 N N . HIS A 1 83 ? 0.995 -22.062 4.281 1 66.38 83 HIS A N 1
ATOM 613 C CA . HIS A 1 83 ? 2.258 -22.703 4.645 1 66.38 83 HIS A CA 1
ATOM 614 C C . HIS A 1 83 ? 2.109 -23.547 5.906 1 66.38 83 HIS A C 1
ATOM 616 O O . HIS A 1 83 ? 2.613 -24.672 5.969 1 66.38 83 HIS A O 1
ATOM 622 N N . GLU A 1 84 ? 1.501 -22.969 6.84 1 70.12 84 GLU A N 1
ATOM 623 C CA . GLU A 1 84 ? 1.256 -23.672 8.094 1 70.12 84 GLU A CA 1
ATOM 624 C C . GLU A 1 84 ? 0.491 -24.969 7.852 1 70.12 84 GLU A C 1
ATOM 626 O O . GLU A 1 84 ? 0.641 -25.938 8.602 1 70.12 84 GLU A O 1
ATOM 631 N N . ALA A 1 85 ? -0.271 -25.016 6.816 1 74.69 85 ALA A N 1
ATOM 632 C CA . ALA A 1 85 ? -1.082 -26.188 6.492 1 74.69 85 ALA A CA 1
ATOM 633 C C . ALA A 1 85 ? -0.371 -27.078 5.488 1 74.69 85 ALA A C 1
ATOM 635 O O . ALA A 1 85 ? -0.923 -28.094 5.051 1 74.69 85 ALA A O 1
ATOM 636 N N . GLY A 1 86 ? 0.825 -26.594 5.047 1 66.38 86 GLY A N 1
ATOM 637 C CA . GLY A 1 86 ? 1.623 -27.422 4.152 1 66.38 86 GLY A CA 1
ATOM 638 C C . GLY A 1 86 ? 1.361 -27.141 2.686 1 66.38 86 GLY A C 1
ATOM 639 O O . GLY A 1 86 ? 1.627 -27.984 1.829 1 66.38 86 GLY A O 1
ATOM 640 N N . TYR A 1 87 ? 0.692 -26.031 2.461 1 70.44 87 TYR A N 1
ATOM 641 C CA . TYR A 1 87 ? 0.373 -25.672 1.084 1 70.44 87 TYR A CA 1
ATOM 642 C C . TYR A 1 87 ? 1.197 -24.469 0.628 1 70.44 87 TYR A C 1
ATOM 644 O O . TYR A 1 87 ? 1.706 -23.719 1.454 1 70.44 87 TYR A O 1
ATOM 652 N N . VAL A 1 88 ? 1.354 -24.406 -0.721 1 66.88 88 VAL A N 1
ATOM 653 C CA . VAL A 1 88 ? 1.859 -23.203 -1.349 1 66.88 88 VAL A CA 1
ATOM 654 C C . VAL A 1 88 ? 0.722 -22.469 -2.068 1 66.88 88 VAL A C 1
ATOM 656 O O . VAL A 1 88 ? -0.114 -23.109 -2.715 1 66.88 88 VAL A O 1
ATOM 659 N N . VAL A 1 89 ? 0.708 -21.172 -1.862 1 72.81 89 VAL A N 1
ATOM 660 C CA . VAL A 1 89 ? -0.348 -20.391 -2.496 1 72.81 89 VAL A CA 1
ATOM 661 C C . VAL A 1 89 ? 0.197 -19.703 -3.744 1 72.81 89 VAL A C 1
ATOM 663 O O . VAL A 1 89 ? 1.293 -19.125 -3.721 1 72.81 89 VAL A O 1
ATOM 666 N N . GLU A 1 90 ? -0.565 -19.875 -4.789 1 69.19 90 GLU A N 1
ATOM 667 C CA . GLU A 1 90 ? -0.29 -19.125 -6.012 1 69.19 90 GLU A CA 1
ATOM 668 C C . GLU A 1 90 ? -1.36 -18.062 -6.262 1 69.19 90 GLU A C 1
ATOM 670 O O . GLU A 1 90 ? -2.557 -18.359 -6.223 1 69.19 90 GLU A O 1
ATOM 675 N N . VAL A 1 91 ? -0.828 -16.844 -6.512 1 71.75 91 VAL A N 1
ATOM 676 C CA . VAL A 1 91 ? -1.764 -15.766 -6.793 1 71.75 91 VAL A CA 1
ATOM 677 C C . VAL A 1 91 ? -1.959 -15.633 -8.305 1 71.75 91 VAL A C 1
ATOM 679 O O . VAL A 1 91 ? -0.987 -15.531 -9.055 1 71.75 91 VAL A O 1
ATOM 682 N N . VAL A 1 92 ? -3.242 -15.711 -8.68 1 67.88 92 VAL A N 1
ATOM 683 C CA . VAL A 1 92 ? -3.596 -15.578 -10.086 1 67.88 92 VAL A CA 1
ATOM 684 C C . VAL A 1 92 ? -4.418 -14.305 -10.289 1 67.88 92 VAL A C 1
ATOM 686 O O . VAL A 1 92 ? -5.48 -14.141 -9.68 1 67.88 92 VAL A O 1
ATOM 689 N N . THR A 1 93 ? -3.846 -13.414 -11.078 1 64.25 93 THR A N 1
ATOM 690 C CA . THR A 1 93 ? -4.578 -12.188 -11.383 1 64.25 93 THR A CA 1
ATOM 691 C C . THR A 1 93 ? -5.508 -12.398 -12.57 1 64.25 93 THR A C 1
ATOM 693 O O . THR A 1 93 ? -5.121 -13.023 -13.562 1 64.25 93 THR A O 1
ATOM 696 N N . LEU A 1 94 ? -6.719 -11.984 -12.32 1 63.47 94 LEU A N 1
ATOM 697 C CA . LEU A 1 94 ? -7.738 -12.125 -13.352 1 63.47 94 LEU A CA 1
ATOM 698 C C . LEU A 1 94 ? -7.867 -10.852 -14.172 1 63.47 94 LEU A C 1
ATOM 700 O O . LEU A 1 94 ? -8.219 -9.797 -13.633 1 63.47 94 LEU A O 1
ATOM 704 N N . GLY A 1 95 ? -7.344 -10.969 -15.344 1 60.72 95 GLY A N 1
ATOM 705 C CA . GLY A 1 95 ? -7.602 -9.867 -16.266 1 60.72 95 GLY A CA 1
ATOM 706 C C . GLY A 1 95 ? -8.922 -10.008 -17 1 60.72 95 GLY A C 1
ATOM 707 O O . GLY A 1 95 ? -9.648 -10.984 -16.812 1 60.72 95 GLY A O 1
ATOM 708 N N . GLY A 1 96 ? -9.352 -8.977 -17.703 1 60.03 96 GLY A N 1
ATOM 709 C CA . GLY A 1 96 ? -10.562 -9.016 -18.5 1 60.03 96 GLY A CA 1
ATOM 710 C C . GLY A 1 96 ? -11.812 -8.648 -17.734 1 60.03 96 GLY A C 1
ATOM 711 O O . GLY A 1 96 ? -11.773 -7.758 -16.875 1 60.03 96 GLY A O 1
ATOM 712 N N . SER A 1 97 ? -12.945 -9.32 -18.203 1 63.62 97 SER A N 1
ATOM 713 C CA . SER A 1 97 ? -14.227 -8.961 -17.609 1 63.62 97 SER A CA 1
ATOM 714 C C . SER A 1 97 ? -14.672 -10.008 -16.594 1 63.62 97 SER A C 1
ATOM 716 O O . SER A 1 97 ? -14.242 -11.164 -16.656 1 63.62 97 SER A O 1
ATOM 718 N N . PRO A 1 98 ? -15.461 -9.656 -15.648 1 66.56 98 PRO A N 1
ATOM 719 C CA . PRO A 1 98 ? -15.977 -10.594 -14.648 1 66.56 98 PRO A CA 1
ATOM 720 C C . PRO A 1 98 ? -16.594 -11.844 -15.273 1 66.56 98 PRO A C 1
ATOM 722 O O . PRO A 1 98 ? -16.547 -12.922 -14.68 1 66.56 98 PRO A O 1
ATOM 725 N N . GLN A 1 99 ? -17.078 -11.695 -16.453 1 65.75 99 GLN A N 1
ATOM 726 C CA . GLN A 1 99 ? -17.719 -12.812 -17.141 1 65.75 99 GLN A CA 1
ATOM 727 C C . GLN A 1 99 ? -16.703 -13.898 -17.484 1 65.75 99 GLN A C 1
ATOM 729 O O . GLN A 1 99 ? -17.016 -15.086 -17.469 1 65.75 99 GLN A O 1
ATOM 734 N N . THR A 1 100 ? -15.531 -13.43 -17.688 1 70.88 100 THR A N 1
ATOM 735 C CA . THR A 1 100 ? -14.508 -14.383 -18.094 1 70.88 100 THR A CA 1
ATOM 736 C C . THR A 1 100 ? -13.812 -14.977 -16.875 1 70.88 100 THR A C 1
ATOM 738 O O . THR A 1 100 ? -13.148 -16.016 -16.969 1 70.88 100 THR A O 1
ATOM 741 N N . TRP A 1 101 ? -14.102 -14.359 -15.766 1 74.12 101 TRP A N 1
ATOM 742 C CA . TRP A 1 101 ? -13.391 -14.781 -14.562 1 74.12 101 TRP A CA 1
ATOM 743 C C . TRP A 1 101 ? -13.852 -16.172 -14.117 1 74.12 101 TRP A C 1
ATOM 745 O O . TRP A 1 101 ? -13.031 -17.016 -13.758 1 74.12 101 TRP A O 1
ATOM 755 N N . ALA A 1 102 ? -15.102 -16.375 -14.203 1 74.62 102 ALA A N 1
ATOM 756 C CA . ALA A 1 102 ? -15.641 -17.672 -13.797 1 74.62 102 ALA A CA 1
ATOM 757 C C . ALA A 1 102 ? -15.078 -18.797 -14.664 1 74.62 102 ALA A C 1
ATOM 759 O O . ALA A 1 102 ? -14.75 -19.859 -14.156 1 74.62 102 ALA A O 1
ATOM 760 N N . GLN A 1 103 ? -15.008 -18.438 -15.867 1 72.38 103 GLN A N 1
ATOM 761 C CA . GLN A 1 103 ? -14.469 -19.438 -16.781 1 72.38 103 GLN A CA 1
ATOM 762 C C . GLN A 1 103 ? -13.016 -19.75 -16.469 1 72.38 103 GLN A C 1
ATOM 764 O O . GLN A 1 103 ? -12.594 -20.906 -16.516 1 72.38 103 GLN A O 1
ATOM 769 N N . ARG A 1 104 ? -12.336 -18.766 -16.172 1 71.88 104 ARG A N 1
ATOM 770 C CA . ARG A 1 104 ? -10.93 -18.953 -15.82 1 71.88 104 ARG A CA 1
ATOM 771 C C . ARG A 1 104 ? -10.797 -19.781 -14.539 1 71.88 104 ARG A C 1
ATOM 773 O O . ARG A 1 104 ? -9.922 -20.641 -14.438 1 71.88 104 ARG A O 1
ATOM 780 N N . ALA A 1 105 ? -11.609 -19.453 -13.594 1 77.06 105 ALA A N 1
ATOM 781 C CA . ALA A 1 105 ? -11.602 -20.203 -12.336 1 77.06 105 ALA A CA 1
ATOM 782 C C . ALA A 1 105 ? -11.867 -21.688 -12.586 1 77.06 105 ALA A C 1
ATOM 784 O O . ALA A 1 105 ? -11.219 -22.547 -11.992 1 77.06 105 ALA A O 1
ATOM 785 N N . LEU A 1 106 ? -12.758 -21.953 -13.477 1 72.31 106 LEU A N 1
ATOM 786 C CA . LEU A 1 106 ? -13.094 -23.344 -13.797 1 72.31 106 LEU A CA 1
ATOM 787 C C . LEU A 1 106 ? -11.93 -24.031 -14.5 1 72.31 106 LEU A C 1
ATOM 789 O O . LEU A 1 106 ? -11.625 -25.188 -14.211 1 72.31 106 LEU A O 1
ATOM 793 N N . GLU A 1 107 ? -11.398 -23.297 -15.383 1 70.38 107 GLU A N 1
ATOM 794 C CA . GLU A 1 107 ? -10.242 -23.844 -16.078 1 70.38 107 GLU A CA 1
ATOM 795 C C . GLU A 1 107 ? -9.133 -24.219 -15.102 1 70.38 107 GLU A C 1
ATOM 797 O O . GLU A 1 107 ? -8.516 -25.281 -15.234 1 70.38 107 GLU A O 1
ATOM 802 N N . LEU A 1 108 ? -8.953 -23.422 -14.172 1 73.88 108 LEU A N 1
ATOM 803 C CA . LEU A 1 108 ? -7.934 -23.703 -13.164 1 73.88 108 LEU A CA 1
ATOM 804 C C . LEU A 1 108 ? -8.344 -24.875 -12.273 1 73.88 108 LEU A C 1
ATOM 806 O O . LEU A 1 108 ? -7.52 -25.719 -11.93 1 73.88 108 LEU A O 1
ATOM 810 N N . SER A 1 109 ? -9.586 -24.859 -11.93 1 76.25 109 SER A N 1
ATOM 811 C CA . SER A 1 109 ? -10.117 -25.922 -11.086 1 76.25 109 SER A CA 1
ATOM 812 C C . SER A 1 109 ? -9.945 -27.297 -11.75 1 76.25 109 SER A C 1
ATOM 814 O O . SER A 1 109 ? -9.734 -28.297 -11.07 1 76.25 109 SER A O 1
ATOM 816 N N . ASP A 1 110 ? -9.992 -27.203 -13.031 1 66.69 110 ASP A N 1
ATOM 817 C CA . ASP A 1 110 ? -9.961 -28.453 -13.789 1 66.69 110 ASP A CA 1
ATOM 818 C C . ASP A 1 110 ? -8.531 -28.797 -14.227 1 66.69 110 ASP A C 1
ATOM 820 O O . ASP A 1 110 ? -8.289 -29.859 -14.789 1 66.69 110 ASP A O 1
ATOM 824 N N . SER A 1 111 ? -7.652 -27.906 -14.031 1 65.19 111 SER A N 1
ATOM 825 C CA . SER A 1 111 ? -6.316 -28.016 -14.609 1 65.19 111 SER A CA 1
ATOM 826 C C . SER A 1 111 ? -5.512 -29.125 -13.945 1 65.19 111 SER A C 1
ATOM 828 O O . SER A 1 111 ? -4.523 -29.594 -14.5 1 65.19 111 SER A O 1
ATOM 830 N N . GLY A 1 112 ? -5.93 -29.5 -12.648 1 66.75 112 GLY A N 1
ATOM 831 C CA . GLY A 1 112 ? -5.148 -30.453 -11.883 1 66.75 112 GLY A CA 1
ATOM 832 C C . GLY A 1 112 ? -3.936 -29.844 -11.219 1 66.75 112 GLY A C 1
ATOM 833 O O . GLY A 1 112 ? -3.164 -30.547 -10.555 1 66.75 112 GLY A O 1
ATOM 834 N N . LEU A 1 113 ? -3.854 -28.625 -11.359 1 65.5 113 LEU A N 1
ATOM 835 C CA . LEU A 1 113 ? -2.682 -27.938 -10.836 1 65.5 113 LEU A CA 1
ATOM 836 C C . LEU A 1 113 ? -2.867 -27.594 -9.359 1 65.5 113 LEU A C 1
ATOM 838 O O . LEU A 1 113 ? -1.887 -27.438 -8.625 1 65.5 113 LEU A O 1
ATOM 842 N N . PHE A 1 114 ? -4.082 -27.484 -8.984 1 76 114 PHE A N 1
ATOM 843 C CA . PHE A 1 114 ? -4.375 -27 -7.641 1 76 114 PHE A CA 1
ATOM 844 C C . PHE A 1 114 ? -5.27 -27.969 -6.887 1 76 114 PHE A C 1
ATOM 846 O O . PHE A 1 114 ? -6.027 -28.734 -7.5 1 76 114 PHE A O 1
ATOM 853 N N . GLU A 1 115 ? -5.074 -27.938 -5.555 1 75.69 115 GLU A N 1
ATOM 854 C CA . GLU A 1 115 ? -5.965 -28.719 -4.707 1 75.69 115 GLU A CA 1
ATOM 855 C C . GLU A 1 115 ? -7.215 -27.922 -4.332 1 75.69 115 GLU A C 1
ATOM 857 O O . GLU A 1 115 ? -8.227 -28.5 -3.926 1 75.69 115 GLU A O 1
ATOM 862 N N . GLY A 1 116 ? -7.098 -26.688 -4.375 1 79.81 116 GLY A N 1
ATOM 863 C CA . GLY A 1 116 ? -8.18 -25.766 -4.051 1 79.81 116 GLY A CA 1
ATOM 864 C C . GLY A 1 116 ? -7.938 -24.359 -4.539 1 79.81 116 GLY A C 1
ATOM 865 O O . GLY A 1 116 ? -6.793 -23.938 -4.723 1 79.81 116 GLY A O 1
ATOM 866 N N . ILE A 1 117 ? -9.086 -23.703 -4.777 1 78.44 117 ILE A N 1
ATOM 867 C CA . ILE A 1 117 ? -9.023 -22.328 -5.289 1 78.44 117 ILE A CA 1
ATOM 868 C C . ILE A 1 117 ? -9.883 -21.422 -4.426 1 78.44 117 ILE A C 1
ATOM 870 O O . ILE A 1 117 ? -11.008 -21.781 -4.059 1 78.44 117 ILE A O 1
ATOM 874 N N . VAL A 1 118 ? -9.242 -20.328 -4.07 1 77.75 118 VAL A N 1
ATOM 875 C CA . VAL A 1 118 ? -10.031 -19.312 -3.396 1 77.75 118 VAL A CA 1
ATOM 876 C C . VAL A 1 118 ? -10.094 -18.047 -4.258 1 77.75 118 VAL A C 1
ATOM 878 O O . VAL A 1 118 ? -9.062 -17.578 -4.742 1 77.75 118 VAL A O 1
ATOM 881 N N . SER A 1 119 ? -11.289 -17.641 -4.539 1 75.06 119 SER A N 1
ATOM 882 C CA . SER A 1 119 ? -11.484 -16.391 -5.27 1 75.06 119 SER A CA 1
ATOM 883 C C . SER A 1 119 ? -11.805 -15.234 -4.32 1 75.06 119 SER A C 1
ATOM 885 O O . SER A 1 119 ? -12.711 -15.336 -3.494 1 75.06 119 SER A O 1
ATOM 887 N N . LEU A 1 120 ? -10.977 -14.211 -4.531 1 70.38 120 LEU A N 1
ATOM 888 C CA . LEU A 1 120 ? -11.234 -13.023 -3.729 1 70.38 120 LEU A CA 1
ATOM 889 C C . LEU A 1 120 ? -12.164 -12.062 -4.457 1 70.38 120 LEU A C 1
ATOM 891 O O . LEU A 1 120 ? -12.32 -10.906 -4.051 1 70.38 120 LEU A O 1
ATOM 895 N N . THR A 1 121 ? -12.68 -12.445 -5.523 1 64.56 121 THR A N 1
ATOM 896 C CA . THR A 1 121 ? -13.68 -11.68 -6.25 1 64.56 121 THR A CA 1
ATOM 897 C C . THR A 1 121 ? -14.945 -12.508 -6.461 1 64.56 121 THR A C 1
ATOM 899 O O . THR A 1 121 ? -14.875 -13.719 -6.641 1 64.56 121 THR A O 1
ATOM 902 N N . ARG A 1 122 ? -16.016 -11.789 -6.41 1 62.06 122 ARG A N 1
ATOM 903 C CA . ARG A 1 122 ? -17.297 -12.461 -6.648 1 62.06 122 ARG A CA 1
ATOM 904 C C . ARG A 1 122 ? -17.375 -13 -8.07 1 62.06 122 ARG A C 1
ATOM 906 O O . ARG A 1 122 ? -16.969 -12.328 -9.023 1 62.06 122 ARG A O 1
ATOM 913 N N . MET A 1 123 ? -17.641 -14.234 -8.086 1 64.06 123 MET A N 1
ATOM 914 C CA . MET A 1 123 ? -17.875 -14.844 -9.391 1 64.06 123 MET A CA 1
ATOM 915 C C . MET A 1 123 ? -18.953 -15.914 -9.305 1 64.06 123 MET A C 1
ATOM 917 O O . MET A 1 123 ? -19.125 -16.547 -8.266 1 64.06 123 MET A O 1
ATOM 921 N N . SER A 1 124 ? -19.859 -15.836 -10.289 1 64.56 124 SER A N 1
ATOM 922 C CA . SER A 1 124 ? -20.828 -16.922 -10.406 1 64.56 124 SER A CA 1
ATOM 923 C C . SER A 1 124 ? -20.188 -18.172 -11.023 1 64.56 124 SER A C 1
ATOM 925 O O . SER A 1 124 ? -19.891 -18.188 -12.219 1 64.56 124 SER A O 1
ATOM 927 N N . LEU A 1 125 ? -19.875 -19.047 -10.078 1 65.38 125 LEU A N 1
ATOM 928 C CA . LEU A 1 125 ? -19.234 -20.234 -10.586 1 65.38 125 LEU A CA 1
ATOM 929 C C . LEU A 1 125 ? -20.25 -21.172 -11.227 1 65.38 125 LEU A C 1
ATOM 931 O O . LEU A 1 125 ? -21.281 -21.484 -10.625 1 65.38 125 LEU A O 1
ATOM 935 N N . PRO A 1 126 ? -19.984 -21.438 -12.508 1 59.5 126 PRO A N 1
ATOM 936 C CA . PRO A 1 126 ? -20.828 -22.484 -13.07 1 59.5 126 PRO A CA 1
ATOM 937 C C . PRO A 1 126 ? -20.656 -23.828 -12.359 1 59.5 126 PRO A C 1
ATOM 939 O O . PRO A 1 126 ? -19.781 -23.969 -11.5 1 59.5 126 PRO A O 1
ATOM 942 N N . THR A 1 127 ? -21.578 -24.75 -12.625 1 58.53 127 THR A N 1
ATOM 943 C CA . THR A 1 127 ? -21.5 -26.094 -12.07 1 58.53 127 THR A CA 1
ATOM 944 C C . THR A 1 127 ? -20.141 -26.734 -12.352 1 58.53 127 THR A C 1
ATOM 946 O O . THR A 1 127 ? -19.672 -26.734 -13.5 1 58.53 127 THR A O 1
ATOM 949 N N . GLN A 1 128 ? -19.531 -26.984 -11.18 1 62.66 128 GLN A N 1
ATOM 950 C CA . GLN A 1 128 ? -18.219 -27.625 -11.297 1 62.66 128 GLN A CA 1
ATOM 951 C C . GLN A 1 128 ? -18.344 -29.062 -11.773 1 62.66 128 GLN A C 1
ATOM 953 O O . GLN A 1 128 ? -19.312 -29.75 -11.438 1 62.66 128 GLN A O 1
ATOM 958 N N . ARG A 1 129 ? -17.5 -29.359 -12.734 1 58.59 129 ARG A N 1
ATOM 959 C CA . ARG A 1 129 ? -17.484 -30.734 -13.227 1 58.59 129 ARG A CA 1
ATOM 960 C C . ARG A 1 129 ? -16.953 -31.688 -12.172 1 58.59 129 ARG A C 1
ATOM 962 O O . ARG A 1 129 ? -16.219 -31.281 -11.258 1 58.59 129 ARG A O 1
ATOM 969 N N . PRO A 1 130 ? -17.438 -32.969 -12.266 1 59.25 130 PRO A N 1
ATOM 970 C CA . PRO A 1 130 ? -16.828 -33.969 -11.398 1 59.25 130 PRO A CA 1
ATOM 971 C C . PRO A 1 130 ? -15.305 -34 -11.523 1 59.25 130 PRO A C 1
ATOM 973 O O . PRO A 1 130 ? -14.766 -33.938 -12.633 1 59.25 130 PRO A O 1
ATOM 976 N N . GLY A 1 131 ? -14.562 -33.875 -10.367 1 60.19 131 GLY A N 1
ATOM 977 C CA . GLY A 1 131 ? -13.109 -33.938 -10.359 1 60.19 131 GLY A CA 1
ATOM 978 C C . GLY A 1 131 ? -12.469 -32.562 -10.219 1 60.19 131 GLY A C 1
ATOM 979 O O . GLY A 1 131 ? -11.258 -32.438 -10 1 60.19 131 GLY A O 1
ATOM 980 N N . SER A 1 132 ? -13.398 -31.625 -10.359 1 67.25 132 SER A N 1
ATOM 981 C CA . SER A 1 132 ? -12.875 -30.281 -10.172 1 67.25 132 SER A CA 1
ATOM 982 C C . SER A 1 132 ? -12.516 -30.031 -8.711 1 67.25 132 SER A C 1
ATOM 984 O O . SER A 1 132 ? -13.117 -30.609 -7.809 1 67.25 132 SER A O 1
ATOM 986 N N . VAL A 1 133 ? -11.438 -29.328 -8.586 1 71.81 133 VAL A N 1
ATOM 987 C CA . VAL A 1 133 ? -11.102 -28.984 -7.207 1 71.81 133 VAL A CA 1
ATOM 988 C C . VAL A 1 133 ? -12.039 -27.891 -6.707 1 71.81 133 VAL A C 1
ATOM 990 O O . VAL A 1 133 ? -12.609 -27.141 -7.504 1 71.81 133 VAL A O 1
ATOM 993 N N . PRO A 1 134 ? -12.242 -27.828 -5.398 1 72.12 134 PRO A N 1
ATOM 994 C CA . PRO A 1 134 ? -13.164 -26.828 -4.855 1 72.12 134 PRO A CA 1
ATOM 995 C C . PRO A 1 134 ? -12.703 -25.391 -5.117 1 72.12 134 PRO A C 1
ATOM 997 O O . PRO A 1 134 ? -11.5 -25.109 -5.074 1 72.12 134 PRO A O 1
ATOM 1000 N N . VAL A 1 135 ? -13.625 -24.578 -5.527 1 71.19 135 VAL A N 1
ATOM 1001 C CA . VAL A 1 135 ? -13.461 -23.141 -5.613 1 71.19 135 VAL A CA 1
ATOM 1002 C C . VAL A 1 135 ? -14.312 -22.453 -4.547 1 71.19 135 VAL A C 1
ATOM 1004 O O . VAL A 1 135 ? -15.539 -22.578 -4.543 1 71.19 135 VAL A O 1
ATOM 1007 N N . VAL A 1 136 ? -13.531 -21.922 -3.592 1 66.88 136 VAL A N 1
ATOM 1008 C CA . VAL A 1 136 ? -14.227 -21.172 -2.547 1 66.88 136 VAL A CA 1
ATOM 1009 C C . VAL A 1 136 ? -14.211 -19.688 -2.877 1 66.88 136 VAL A C 1
ATOM 1011 O O . VAL A 1 136 ? -13.148 -19.109 -3.113 1 66.88 136 VAL A O 1
ATOM 1014 N N . VAL A 1 137 ? -15.352 -19.156 -3.141 1 61.5 137 VAL A N 1
ATOM 1015 C CA . VAL A 1 137 ? -15.469 -17.719 -3.396 1 61.5 137 VAL A CA 1
ATOM 1016 C C . VAL A 1 137 ? -15.633 -16.969 -2.074 1 61.5 137 VAL A C 1
ATOM 1018 O O . VAL A 1 137 ? -16.547 -17.266 -1.296 1 61.5 137 VAL A O 1
ATOM 1021 N N . SER A 1 138 ? -14.531 -16.391 -1.772 1 58.12 138 SER A N 1
ATOM 1022 C CA . SER A 1 138 ? -14.656 -15.562 -0.58 1 58.12 138 SER A CA 1
ATOM 1023 C C . SER A 1 138 ? -15.352 -14.25 -0.894 1 58.12 138 SER A C 1
ATOM 1025 O O . SER A 1 138 ? -14.836 -13.43 -1.65 1 58.12 138 SER A O 1
ATOM 1027 N N . PRO A 1 139 ? -16.641 -14.227 -0.774 1 50.06 139 PRO A N 1
ATOM 1028 C CA . PRO A 1 139 ? -17.359 -12.977 -1.026 1 50.06 139 PRO A CA 1
ATOM 1029 C C . PRO A 1 139 ? -16.688 -11.773 -0.382 1 50.06 139 PRO A C 1
ATOM 1031 O O . PRO A 1 139 ? -17.031 -10.625 -0.699 1 50.06 139 PRO A O 1
ATOM 1034 N N . ASP A 1 140 ? -15.867 -12.188 0.488 1 47.22 140 ASP A N 1
ATOM 1035 C CA . ASP A 1 140 ? -15.367 -11.109 1.332 1 47.22 140 ASP A CA 1
ATOM 1036 C C . ASP A 1 140 ? -14.562 -10.102 0.514 1 47.22 140 ASP A C 1
ATOM 1038 O O . ASP A 1 140 ? -14.508 -8.914 0.859 1 47.22 140 ASP A O 1
ATOM 1042 N N . TYR A 1 141 ? -13.789 -10.609 -0.573 1 44.22 141 TYR A N 1
ATOM 1043 C CA . TYR A 1 141 ? -12.812 -9.711 -1.18 1 44.22 141 TYR A CA 1
ATOM 1044 C C . TYR A 1 141 ? -13.352 -9.133 -2.484 1 44.22 141 TYR A C 1
ATOM 1046 O O . TYR A 1 141 ? -13.414 -9.828 -3.5 1 44.22 141 TYR A O 1
ATOM 1054 N N . ASP A 1 142 ? -14.438 -8.883 -2.967 1 38.88 142 ASP A N 1
ATOM 1055 C CA . ASP A 1 142 ? -14.734 -8.266 -4.258 1 38.88 142 ASP A CA 1
ATOM 1056 C C . ASP A 1 142 ? -13.75 -7.141 -4.566 1 38.88 142 ASP A C 1
ATOM 1058 O O . ASP A 1 142 ? -13.094 -6.613 -3.666 1 38.88 142 ASP A O 1
ATOM 1062 N N . ASP A 1 143 ? -13.547 -6.883 -5.863 1 37.03 143 ASP A N 1
ATOM 1063 C CA . ASP A 1 143 ? -12.742 -5.723 -6.234 1 37.03 143 ASP A CA 1
ATOM 1064 C C . ASP A 1 143 ? -12.531 -4.797 -5.039 1 37.03 143 ASP A C 1
ATOM 1066 O O . ASP A 1 143 ? -11.672 -3.912 -5.074 1 37.03 143 ASP A O 1
ATOM 1070 N N . ARG A 1 144 ? -13.789 -4.551 -4.461 1 35.5 144 ARG A N 1
ATOM 1071 C CA . ARG A 1 144 ? -14.344 -3.98 -3.234 1 35.5 144 ARG A CA 1
ATOM 1072 C C . ARG A 1 144 ? -13.914 -4.785 -2.014 1 35.5 144 ARG A C 1
ATOM 1074 O O . ARG A 1 144 ? -14.586 -5.746 -1.63 1 35.5 144 ARG A O 1
ATOM 1081 N N . MET A 1 145 ? -13.195 -5.738 -1.972 1 36.25 145 MET A N 1
ATOM 1082 C CA . MET A 1 145 ? -12.961 -6.531 -0.769 1 36.25 145 MET A CA 1
ATOM 1083 C C . MET A 1 145 ? -13.555 -5.848 0.459 1 36.25 145 MET A C 1
ATOM 1085 O O . MET A 1 145 ? -13.453 -6.363 1.573 1 36.25 145 MET A O 1
ATOM 1089 N N . ARG A 1 146 ? -13.82 -4.711 0.366 1 36.75 146 ARG A N 1
ATOM 1090 C CA . ARG A 1 146 ? -14.648 -4.09 1.395 1 36.75 146 ARG A CA 1
ATOM 1091 C C . ARG A 1 146 ? -15.984 -4.816 1.538 1 36.75 146 ARG A C 1
ATOM 1093 O O . ARG A 1 146 ? -16.719 -4.59 2.498 1 36.75 146 ARG A O 1
ATOM 1100 N N . GLY A 1 147 ? -16.703 -5.188 0.44 1 31.34 147 GLY A N 1
ATOM 1101 C CA . GLY A 1 147 ? -18.125 -5.48 0.545 1 31.34 147 GLY A CA 1
ATOM 1102 C C . GLY A 1 147 ? -18.422 -6.828 1.178 1 31.34 147 GLY A C 1
ATOM 1103 O O . GLY A 1 147 ? -19.531 -7.07 1.661 1 31.34 147 GLY A O 1
ATOM 1104 N N . VAL A 1 148 ? -18.109 -7.867 0.449 1 34.5 148 VAL A N 1
ATOM 1105 C CA . VAL A 1 148 ? -18.922 -9.023 0.81 1 34.5 148 VAL A CA 1
ATOM 1106 C C . VAL A 1 148 ? -18.781 -9.312 2.301 1 34.5 148 VAL A C 1
ATOM 1108 O O . VAL A 1 148 ? -19.766 -9.469 3.014 1 34.5 148 VAL A O 1
ATOM 1111 N N . GLY A 1 149 ? -17.859 -10.375 2.574 1 35.38 149 GLY A N 1
ATOM 1112 C CA . GLY A 1 149 ? -18.141 -10.969 3.871 1 35.38 149 GLY A CA 1
ATOM 1113 C C . GLY A 1 149 ? -18.125 -9.953 5.004 1 35.38 149 GLY A C 1
ATOM 1114 O O . GLY A 1 149 ? -18.219 -8.75 4.766 1 35.38 149 GLY A O 1
ATOM 1115 N N . GLU A 1 150 ? -17.453 -10.336 6.137 1 38.97 150 GLU A N 1
ATOM 1116 C CA . GLU A 1 150 ? -17.375 -9.75 7.473 1 38.97 150 GLU A CA 1
ATOM 1117 C C . GLU A 1 150 ? -16.781 -8.344 7.422 1 38.97 150 GLU A C 1
ATOM 1119 O O . GLU A 1 150 ? -16.953 -7.562 8.359 1 38.97 150 GLU A O 1
ATOM 1124 N N . LEU A 1 151 ? -16.125 -8.055 6.457 1 43.53 151 LEU A N 1
ATOM 1125 C CA . LEU A 1 151 ? -15.453 -6.754 6.48 1 43.53 151 LEU A CA 1
ATOM 1126 C C . LEU A 1 151 ? -16.406 -5.645 6.047 1 43.53 151 LEU A C 1
ATOM 1128 O O . LEU A 1 151 ? -16.094 -4.461 6.211 1 43.53 151 LEU A O 1
ATOM 1132 N N . ALA A 1 152 ? -17.359 -5.992 5.008 1 45.81 152 ALA A N 1
ATOM 1133 C CA . ALA A 1 152 ? -18.297 -4.965 4.582 1 45.81 152 ALA A CA 1
ATOM 1134 C C . ALA A 1 152 ? -19.125 -4.457 5.762 1 45.81 152 ALA A C 1
ATOM 1136 O O . ALA A 1 152 ? -20.312 -4.156 5.613 1 45.81 152 ALA A O 1
ATOM 1137 N N . ASP A 1 153 ? -18.688 -4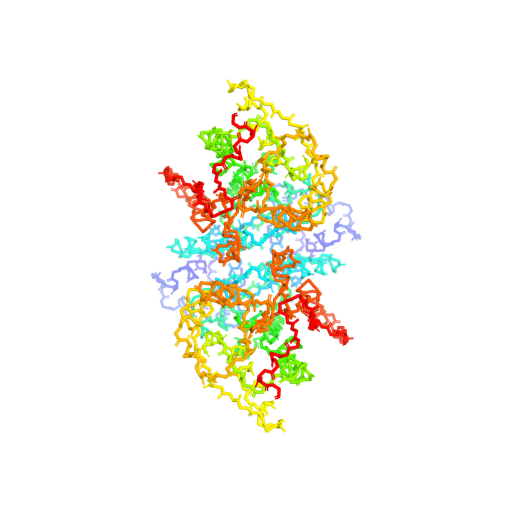.883 6.801 1 49.38 153 ASP A N 1
ATOM 1138 C CA . ASP A 1 153 ? -19.578 -4.414 7.848 1 49.38 153 ASP A CA 1
ATOM 1139 C C . ASP A 1 153 ? -19.719 -2.895 7.812 1 49.38 153 ASP A C 1
ATOM 1141 O O . ASP A 1 153 ? -18.859 -2.174 8.32 1 49.38 153 ASP A O 1
ATOM 1145 N N . ALA A 1 154 ? -20.5 -2.473 6.707 1 59.56 154 ALA A N 1
ATOM 1146 C CA . ALA A 1 154 ? -20.953 -1.081 6.629 1 59.56 154 ALA A CA 1
ATOM 1147 C C . ALA A 1 154 ? -21.438 -0.584 7.988 1 59.56 154 ALA A C 1
ATOM 1149 O O . ALA A 1 154 ? -21.75 0.595 8.148 1 59.56 154 ALA A O 1
ATOM 1150 N N . SER A 1 155 ? -21.188 -1.534 8.93 1 75.12 155 SER A N 1
ATOM 1151 C CA . SER A 1 155 ? -21.656 -1.134 10.258 1 75.12 155 SER A CA 1
ATOM 1152 C C . SER A 1 155 ? -20.75 -0.05 10.852 1 75.12 155 SER A C 1
ATOM 1154 O O . SER A 1 155 ? -21.219 0.798 11.617 1 75.12 155 SER A O 1
ATOM 1156 N N . HIS A 1 156 ? -19.609 -0.032 10.234 1 88.12 156 HIS A N 1
ATOM 1157 C CA . HIS A 1 156 ? -18.688 0.961 10.773 1 88.12 156 HIS A CA 1
ATOM 1158 C C . HIS A 1 156 ? -19.031 2.361 10.273 1 88.12 156 HIS A C 1
ATOM 1160 O O . HIS A 1 156 ? -18.734 3.354 10.938 1 88.12 156 HIS A O 1
ATOM 1166 N N . MET A 1 157 ? -19.688 2.328 9.109 1 91.75 157 MET A N 1
ATOM 1167 C CA . MET A 1 157 ? -20.172 3.627 8.656 1 91.75 157 MET A CA 1
ATOM 1168 C C . MET A 1 157 ? -21.188 4.207 9.633 1 91.75 157 MET A C 1
ATOM 1170 O O . MET A 1 157 ? -21.141 5.398 9.945 1 91.75 157 MET A O 1
ATOM 1174 N N . ALA A 1 158 ? -22.062 3.332 10.094 1 94.12 158 ALA A N 1
ATOM 1175 C CA . ALA A 1 158 ? -23.031 3.766 11.094 1 94.12 158 ALA A CA 1
ATOM 1176 C C . ALA A 1 158 ? -22.344 4.234 12.367 1 94.12 158 ALA A C 1
ATOM 1178 O O . ALA A 1 158 ? -22.703 5.273 12.93 1 94.12 158 ALA A O 1
ATOM 1179 N N . GLU A 1 159 ? -21.391 3.523 12.758 1 94.81 159 GLU A N 1
ATOM 1180 C CA . GLU A 1 159 ? -20.641 3.859 13.961 1 94.81 159 GLU A CA 1
ATOM 1181 C C . GLU A 1 159 ? -19.953 5.219 13.82 1 94.81 159 GLU A C 1
ATOM 1183 O O . GLU A 1 159 ? -19.953 6.012 14.766 1 94.81 159 GLU A O 1
ATOM 1188 N N . ILE A 1 160 ? -19.422 5.453 12.664 1 96.56 160 ILE A N 1
ATOM 1189 C CA . ILE A 1 160 ? -18.75 6.719 12.398 1 96.56 160 ILE A CA 1
ATOM 1190 C C . ILE A 1 160 ? -19.766 7.863 12.469 1 96.56 160 ILE A C 1
ATOM 1192 O O . ILE A 1 160 ? -19.531 8.867 13.156 1 96.56 160 ILE A O 1
ATOM 1196 N N . VAL A 1 161 ? -20.844 7.707 11.836 1 97.38 161 VAL A N 1
ATOM 1197 C CA . VAL A 1 161 ? -21.875 8.742 11.828 1 97.38 161 VAL A CA 1
ATOM 1198 C C . VAL A 1 161 ? -22.375 8.984 13.25 1 97.38 161 VAL A C 1
ATOM 1200 O O . VAL A 1 161 ? -22.469 10.133 13.695 1 97.38 161 VAL A O 1
ATOM 1203 N N . GLU A 1 162 ? -22.672 7.945 13.953 1 97.44 162 GLU A N 1
ATOM 1204 C CA . GLU A 1 162 ? -23.188 8.039 15.32 1 97.44 162 GLU A CA 1
ATOM 1205 C C . GLU A 1 162 ? -22.172 8.719 16.234 1 97.44 162 GLU A C 1
ATOM 1207 O O . GLU A 1 162 ? -22.547 9.539 17.078 1 97.44 162 GLU A O 1
ATOM 1212 N N . GLY A 1 163 ? -20.922 8.312 16.062 1 97.56 163 GLY A N 1
ATOM 1213 C CA . GLY A 1 163 ? -19.875 8.945 16.859 1 97.56 163 GLY A CA 1
ATOM 1214 C C . GLY A 1 163 ? -19.75 10.43 16.609 1 97.56 163 GLY A C 1
ATOM 1215 O O . GLY A 1 163 ? -19.609 11.219 17.547 1 97.56 163 GLY A O 1
ATOM 1216 N N . LEU A 1 164 ? -19.797 10.812 15.367 1 98.19 164 LEU A N 1
ATOM 1217 C CA . LEU A 1 164 ? -19.703 12.227 15.008 1 98.19 164 LEU A CA 1
ATOM 1218 C C . LEU A 1 164 ? -20.953 12.984 15.477 1 98.19 164 LEU A C 1
ATOM 1220 O O . LEU A 1 164 ? -20.844 14.133 15.898 1 98.19 164 LEU A O 1
ATOM 1224 N N . ALA A 1 165 ? -22.078 12.383 15.398 1 97.75 165 ALA A N 1
ATOM 1225 C CA . ALA A 1 165 ? -23.312 12.977 15.922 1 97.75 165 ALA A CA 1
ATOM 1226 C C . ALA A 1 165 ? -23.203 13.227 17.422 1 97.75 165 ALA A C 1
ATOM 1228 O O . ALA A 1 165 ? -23.672 14.25 17.922 1 97.75 165 ALA A O 1
ATOM 1229 N N . ALA A 1 166 ? -22.641 12.25 18.094 1 97.31 166 ALA A N 1
ATOM 1230 C CA . ALA A 1 166 ? -22.453 12.375 19.547 1 97.31 166 ALA A CA 1
ATOM 1231 C C . ALA A 1 166 ? -21.547 13.539 19.875 1 97.31 166 ALA A C 1
ATOM 1233 O O . ALA A 1 166 ? -21.672 14.156 20.938 1 97.31 166 ALA A O 1
ATOM 1234 N N . TYR A 1 167 ? -20.656 13.883 18.969 1 97.12 167 TYR A N 1
ATOM 1235 C CA . TYR A 1 167 ? -19.75 15.023 19.125 1 97.12 167 TYR A CA 1
ATOM 1236 C C . TYR A 1 167 ? -20.484 16.328 18.828 1 97.12 167 TYR A C 1
ATOM 1238 O O . TYR A 1 167 ? -19.922 17.406 19 1 97.12 167 TYR A O 1
ATOM 1246 N N . GLY A 1 168 ? -21.703 16.203 18.266 1 97.25 168 GLY A N 1
ATOM 1247 C CA . GLY A 1 168 ? -22.516 17.391 18.062 1 97.25 168 GLY A CA 1
ATOM 1248 C C . GLY A 1 168 ? -22.656 17.781 16.609 1 97.25 168 GLY A C 1
ATOM 1249 O O . GLY A 1 168 ? -23.297 18.797 16.281 1 97.25 168 GLY A O 1
ATOM 1250 N N . HIS A 1 169 ? -22.109 17.047 15.703 1 97.88 169 HIS A N 1
ATOM 1251 C CA . HIS A 1 169 ? -22.266 17.344 14.281 1 97.88 169 HIS A CA 1
ATOM 1252 C C . HIS A 1 169 ? -23.688 17.047 13.812 1 97.88 169 HIS A C 1
ATOM 1254 O O . HIS A 1 169 ? -24.281 16.047 14.219 1 97.88 169 HIS A O 1
ATOM 1260 N N . ARG A 1 170 ? -24.172 17.906 12.961 1 97.25 170 ARG A N 1
ATOM 1261 C CA . ARG A 1 170 ? -25.562 17.75 12.531 1 97.25 170 ARG A CA 1
ATOM 1262 C C . ARG A 1 170 ? -25.656 17.688 11.016 1 97.25 170 ARG A C 1
ATOM 1264 O O . ARG A 1 170 ? -26.656 17.203 10.469 1 97.25 170 ARG A O 1
ATOM 1271 N N . ARG A 1 171 ? -24.719 18.266 10.352 1 97.38 171 ARG A N 1
ATOM 1272 C CA . ARG A 1 171 ? -24.719 18.266 8.891 1 97.38 171 ARG A CA 1
ATOM 1273 C C . ARG A 1 171 ? -23.438 17.641 8.352 1 97.38 171 ARG A C 1
ATOM 1275 O O . ARG A 1 171 ? -22.328 18.016 8.758 1 97.38 171 ARG A O 1
ATOM 1282 N N . PHE A 1 172 ? -23.625 16.719 7.438 1 98.06 172 PHE A N 1
ATOM 1283 C CA . PHE A 1 172 ? -22.531 15.844 7.02 1 98.06 172 PHE A CA 1
ATOM 1284 C C . PHE A 1 172 ? -22.359 15.883 5.504 1 98.06 172 PHE A C 1
ATOM 1286 O O . PHE A 1 172 ? -23.312 16.156 4.77 1 98.06 172 PHE A O 1
ATOM 1293 N N . LEU A 1 173 ? -21.172 15.672 5.047 1 98.56 173 LEU A N 1
ATOM 1294 C CA . LEU A 1 173 ? -20.828 15.43 3.648 1 98.56 173 LEU A CA 1
ATOM 1295 C C . LEU A 1 173 ? -20.094 14.102 3.484 1 98.56 173 LEU A C 1
ATOM 1297 O O . LEU A 1 173 ? -19.141 13.82 4.207 1 98.56 173 LEU A O 1
ATOM 1301 N N . HIS A 1 174 ? -20.594 13.242 2.6 1 98.25 174 HIS A N 1
ATOM 1302 C CA . HIS A 1 174 ? -19.906 12 2.271 1 98.25 174 HIS A CA 1
ATOM 1303 C C . HIS A 1 174 ? -19.188 12.102 0.938 1 98.25 174 HIS A C 1
ATOM 1305 O O . HIS A 1 174 ? -19.797 12.359 -0.098 1 98.25 174 HIS A O 1
ATOM 1311 N N . LEU A 1 175 ? -17.891 11.992 1.053 1 98.38 175 LEU A N 1
ATOM 1312 C CA . LEU A 1 175 ? -17.062 11.898 -0.147 1 98.38 175 LEU A CA 1
ATOM 1313 C C . LEU A 1 175 ? -16.828 10.438 -0.525 1 98.38 175 LEU A C 1
ATOM 1315 O O . LEU A 1 175 ? -15.922 9.797 0.007 1 98.38 175 LEU A O 1
ATOM 1319 N N . ALA A 1 176 ? -17.547 10.008 -1.49 1 94.69 176 ALA A N 1
ATOM 1320 C CA . ALA A 1 176 ? -17.719 8.578 -1.733 1 94.69 176 ALA A CA 1
ATOM 1321 C C . ALA A 1 176 ? -16.703 8.07 -2.74 1 94.69 176 ALA A C 1
ATOM 1323 O O . ALA A 1 176 ? -16.078 8.852 -3.463 1 94.69 176 ALA A O 1
ATOM 1324 N N . GLY A 1 177 ? -16.516 6.77 -2.668 1 88.69 177 GLY A N 1
ATOM 1325 C CA . GLY A 1 177 ? -15.727 6.094 -3.691 1 88.69 177 GLY A CA 1
ATOM 1326 C C . GLY A 1 177 ? -16.516 5.805 -4.953 1 88.69 177 GLY A C 1
ATOM 1327 O O . GLY A 1 177 ? -17.641 6.273 -5.105 1 88.69 177 GLY A O 1
ATOM 1328 N N . ASP A 1 178 ? -15.891 5.121 -5.82 1 80.06 178 ASP A N 1
ATOM 1329 C CA . ASP A 1 178 ? -16.5 4.797 -7.109 1 80.06 178 ASP A CA 1
ATOM 1330 C C . ASP A 1 178 ? -17.719 3.906 -6.934 1 80.06 178 ASP A C 1
ATOM 1332 O O . ASP A 1 178 ? -17.609 2.801 -6.395 1 80.06 178 ASP A O 1
ATOM 1336 N N . TYR A 1 179 ? -18.797 4.402 -7.5 1 79.88 179 TYR A N 1
ATOM 1337 C CA . TYR A 1 179 ? -20.078 3.721 -7.363 1 79.88 179 TYR A CA 1
ATOM 1338 C C . TYR A 1 179 ? -20.031 2.33 -7.984 1 79.88 179 TYR A C 1
ATOM 1340 O O . TYR A 1 179 ? -20.844 1.467 -7.656 1 79.88 179 TYR A O 1
ATOM 1348 N N . ALA A 1 180 ? -19.125 2.135 -8.805 1 69 180 ALA A N 1
ATOM 1349 C CA . ALA A 1 180 ? -18.969 0.827 -9.438 1 69 180 ALA A CA 1
ATOM 1350 C C . ALA A 1 180 ? -18.547 -0.228 -8.422 1 69 180 ALA A C 1
ATOM 1352 O O . ALA A 1 180 ? -18.719 -1.428 -8.656 1 69 180 ALA A O 1
ATOM 1353 N N . HIS A 1 181 ? -18.125 0.212 -7.352 1 69.75 181 HIS A N 1
ATOM 1354 C CA . HIS A 1 181 ? -17.672 -0.704 -6.309 1 69.75 181 HIS A CA 1
ATOM 1355 C C . HIS A 1 181 ? -18.766 -0.929 -5.266 1 69.75 181 HIS A C 1
ATOM 1357 O O . HIS A 1 181 ? -19.375 0.028 -4.785 1 69.75 181 HIS A O 1
ATOM 1363 N N . ALA A 1 182 ? -18.953 -2.182 -4.906 1 70.25 182 ALA A N 1
ATOM 1364 C CA . ALA A 1 182 ? -19.984 -2.537 -3.945 1 70.25 182 ALA A CA 1
ATOM 1365 C C . ALA A 1 182 ? -19.734 -1.891 -2.588 1 70.25 182 ALA A C 1
ATOM 1367 O O . ALA A 1 182 ? -20.656 -1.46 -1.91 1 70.25 182 ALA A O 1
ATOM 1368 N N . SER A 1 183 ? -18.469 -1.877 -2.176 1 74.94 183 SER A N 1
ATOM 1369 C CA . SER A 1 183 ? -18.125 -1.27 -0.894 1 74.94 183 SER A CA 1
ATOM 1370 C C . SER A 1 183 ? -18.547 0.194 -0.843 1 74.94 183 SER A C 1
ATOM 1372 O O . SER A 1 183 ? -19.109 0.649 0.156 1 74.94 183 SER A O 1
ATOM 1374 N N . ALA A 1 184 ? -18.25 0.914 -1.913 1 82.06 184 ALA A N 1
ATOM 1375 C CA . ALA A 1 184 ? -18.641 2.322 -1.983 1 82.06 184 ALA A CA 1
ATOM 1376 C C . ALA A 1 184 ? -20.156 2.482 -1.915 1 82.06 184 ALA A C 1
ATOM 1378 O O . ALA A 1 184 ? -20.656 3.373 -1.229 1 82.06 184 ALA A O 1
ATOM 1379 N N . ARG A 1 185 ? -20.859 1.582 -2.57 1 83.5 185 ARG A N 1
ATOM 1380 C CA . ARG A 1 185 ? -22.328 1.635 -2.578 1 83.5 185 ARG A CA 1
ATOM 1381 C C . ARG A 1 185 ? -22.891 1.351 -1.191 1 83.5 185 ARG A C 1
ATOM 1383 O O . ARG A 1 185 ? -23.797 2.045 -0.731 1 83.5 185 ARG A O 1
ATOM 1390 N N . GLU A 1 186 ? -22.375 0.387 -0.6 1 83.12 186 GLU A N 1
ATOM 1391 C CA . GLU A 1 186 ? -22.859 -0.006 0.719 1 83.12 186 GLU A CA 1
ATOM 1392 C C . GLU A 1 186 ? -22.578 1.075 1.757 1 83.12 186 GLU A C 1
ATOM 1394 O O . GLU A 1 186 ? -23.422 1.383 2.592 1 83.12 186 GLU A O 1
ATOM 1399 N N . ARG A 1 187 ? -21.406 1.611 1.725 1 87.75 187 ARG A N 1
ATOM 1400 C CA . ARG A 1 187 ? -21.062 2.686 2.65 1 87.75 187 ARG A CA 1
ATOM 1401 C C . ARG A 1 187 ? -21.984 3.883 2.467 1 87.75 187 ARG A C 1
ATOM 1403 O O . ARG A 1 187 ? -22.438 4.477 3.445 1 87.75 187 ARG A O 1
ATOM 1410 N N . ARG A 1 188 ? -22.188 4.137 1.212 1 91.19 188 ARG A N 1
ATOM 1411 C CA . ARG A 1 188 ? -23.109 5.227 0.893 1 91.19 188 ARG A CA 1
ATOM 1412 C C . ARG A 1 188 ? -24.5 4.969 1.477 1 91.19 188 ARG A C 1
ATOM 1414 O O . ARG A 1 188 ? -25.078 5.852 2.1 1 91.19 188 ARG A O 1
ATOM 1421 N N . GLN A 1 189 ? -25.016 3.789 1.233 1 90.75 189 GLN A N 1
ATOM 1422 C CA . GLN A 1 189 ? -26.359 3.439 1.695 1 90.75 189 GLN A CA 1
ATOM 1423 C C . GLN A 1 189 ? -26.453 3.496 3.217 1 90.75 189 GLN A C 1
ATOM 1425 O O . GLN A 1 189 ? -27.391 4.059 3.768 1 90.75 189 GLN A O 1
ATOM 1430 N N . VAL A 1 190 ? -25.469 2.959 3.9 1 92.31 190 VAL A N 1
ATOM 1431 C CA . VAL A 1 190 ? -25.484 2.939 5.359 1 92.31 190 VAL A CA 1
ATOM 1432 C C . VAL A 1 190 ? -25.359 4.363 5.898 1 92.31 190 VAL A C 1
ATOM 1434 O O . VAL A 1 190 ? -26 4.715 6.891 1 92.31 190 VAL A O 1
ATOM 1437 N N . TYR A 1 191 ? -24.578 5.16 5.219 1 95.25 191 TYR A N 1
ATOM 1438 C CA . TYR A 1 191 ? -24.453 6.57 5.559 1 95.25 191 TYR A CA 1
ATOM 1439 C C . TYR A 1 191 ? -25.812 7.262 5.527 1 95.25 191 TYR A C 1
ATOM 1441 O O . TYR A 1 191 ? -26.219 7.875 6.516 1 95.25 191 TYR A O 1
ATOM 1449 N N . LEU A 1 192 ? -26.484 7.133 4.5 1 96.5 192 LEU A N 1
ATOM 1450 C CA . LEU A 1 192 ? -27.766 7.797 4.324 1 96.5 192 LEU A CA 1
ATOM 1451 C C . LEU A 1 192 ? -28.812 7.227 5.285 1 96.5 192 LEU A C 1
ATOM 1453 O O . LEU A 1 192 ? -29.547 7.98 5.914 1 96.5 192 LEU A O 1
ATOM 1457 N N . ASP A 1 193 ? -28.828 5.895 5.402 1 95.5 193 ASP A N 1
ATOM 1458 C CA . ASP A 1 193 ? -29.781 5.238 6.301 1 95.5 193 ASP A CA 1
ATOM 1459 C C . ASP A 1 193 ? -29.562 5.691 7.742 1 95.5 193 ASP A C 1
ATOM 1461 O O . ASP A 1 193 ? -30.531 5.895 8.484 1 95.5 193 ASP A O 1
ATOM 1465 N N . THR A 1 194 ? -28.328 5.785 8.156 1 96.19 194 THR A N 1
ATOM 1466 C CA . THR A 1 194 ? -28 6.156 9.531 1 96.19 194 THR A CA 1
ATOM 1467 C C . THR A 1 194 ? -28.422 7.598 9.812 1 96.19 194 THR A C 1
ATOM 1469 O O . THR A 1 194 ? -28.984 7.891 10.859 1 96.19 194 THR A O 1
ATOM 1472 N N . LEU A 1 195 ? -28.141 8.492 8.883 1 97.56 195 LEU A N 1
ATOM 1473 C CA . LEU A 1 195 ? -28.547 9.875 9.055 1 97.56 195 LEU A CA 1
ATOM 1474 C C . LEU A 1 195 ? -30.062 9.984 9.18 1 97.56 195 LEU A C 1
ATOM 1476 O O . LEU A 1 195 ? -30.562 10.703 10.047 1 97.56 195 LEU A O 1
ATOM 1480 N N . ASP A 1 196 ? -30.719 9.289 8.32 1 97.06 196 ASP A N 1
ATOM 1481 C CA . ASP A 1 196 ? -32.188 9.281 8.367 1 97.06 196 ASP A CA 1
ATOM 1482 C C . ASP A 1 196 ? -32.688 8.797 9.719 1 97.06 196 ASP A C 1
ATOM 1484 O O . ASP A 1 196 ? -33.562 9.43 10.328 1 97.06 196 ASP A O 1
ATOM 1488 N N . ARG A 1 197 ? -32.125 7.762 10.18 1 96.75 197 ARG A N 1
ATOM 1489 C CA . ARG A 1 197 ? -32.5 7.172 11.461 1 96.75 197 ARG A CA 1
ATOM 1490 C C . ARG A 1 197 ? -32.312 8.156 12.602 1 96.75 197 ARG A C 1
ATOM 1492 O O . ARG A 1 197 ? -33.094 8.195 13.547 1 96.75 197 ARG A O 1
ATOM 1499 N N . LEU A 1 198 ? -31.297 8.969 12.539 1 97.06 198 LEU A N 1
ATOM 1500 C CA . LEU A 1 198 ? -30.922 9.883 13.617 1 97.06 198 LEU A CA 1
ATOM 1501 C C . LEU A 1 198 ? -31.594 11.242 13.43 1 97.06 198 LEU A C 1
ATOM 1503 O O . LEU A 1 198 ? -31.453 12.125 14.281 1 97.06 198 LEU A O 1
ATOM 1507 N N . GLY A 1 199 ? -32.25 11.445 12.336 1 97.44 199 GLY A N 1
ATOM 1508 C CA . GLY A 1 199 ? -32.906 12.727 12.039 1 97.44 199 GLY A CA 1
ATOM 1509 C C . GLY A 1 199 ? -31.891 13.812 11.68 1 97.44 199 GLY A C 1
ATOM 1510 O O . GLY A 1 199 ? -32.094 14.977 12.031 1 97.44 199 GLY A O 1
ATOM 1511 N N . LEU A 1 200 ? -30.828 13.375 11.086 1 96.88 200 LEU A N 1
ATOM 1512 C CA . LEU A 1 200 ? -29.766 14.305 10.719 1 96.88 200 LEU A CA 1
ATOM 1513 C C . LEU A 1 200 ? -29.766 14.562 9.219 1 96.88 200 LEU A C 1
ATOM 1515 O O . LEU A 1 200 ? -30.453 13.883 8.461 1 96.88 200 LEU A O 1
ATOM 1519 N N . GLU A 1 201 ? -29 15.578 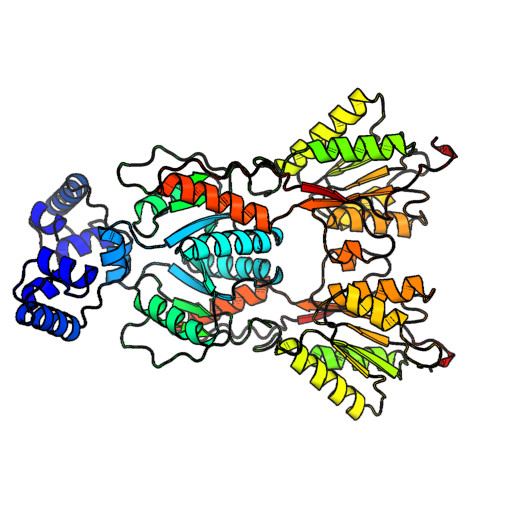8.797 1 92.75 201 GLU A N 1
ATOM 1520 C CA . GLU A 1 201 ? -29.047 16.016 7.406 1 92.75 201 GLU A CA 1
ATOM 1521 C C . GLU A 1 201 ? -27.766 15.656 6.656 1 92.75 201 GLU A C 1
ATOM 1523 O O . GLU A 1 201 ? -26.672 15.805 7.191 1 92.75 201 GLU A O 1
ATOM 1528 N N . SER A 1 202 ? -27.953 15.195 5.5 1 96.69 202 SER A N 1
ATOM 1529 C CA . SER A 1 202 ? -26.844 15.078 4.543 1 96.69 202 SER A CA 1
ATOM 1530 C C . SER A 1 202 ? -26.781 16.297 3.623 1 96.69 202 SER A C 1
ATOM 1532 O O . SER A 1 202 ? -27.75 16.594 2.91 1 96.69 202 SER A O 1
ATOM 1534 N N . TYR A 1 203 ? -25.719 16.984 3.736 1 96.38 203 TYR A N 1
ATOM 1535 C CA . TYR A 1 203 ? -25.531 18.016 2.721 1 96.38 203 TYR A CA 1
ATOM 1536 C C . TYR A 1 203 ? -25.484 17.406 1.326 1 96.38 203 TYR A C 1
ATOM 1538 O O . TYR A 1 203 ? -26.016 17.969 0.373 1 96.38 203 TYR A O 1
ATOM 1546 N N . GLY A 1 204 ? -24.781 16.234 1.32 1 96.62 204 GLY A N 1
ATOM 1547 C CA . GLY A 1 204 ? -24.734 15.547 0.038 1 96.62 204 GLY A CA 1
ATOM 1548 C C . GLY A 1 204 ? -23.75 14.383 0.026 1 96.62 204 GLY A C 1
ATOM 1549 O O . GLY A 1 204 ? -23.109 14.094 1.036 1 96.62 204 GLY A O 1
ATOM 1550 N N . VAL A 1 205 ? -23.859 13.648 -1.1 1 97.69 205 VAL A N 1
ATOM 1551 C CA . VAL A 1 205 ? -22.891 12.602 -1.437 1 97.69 205 VAL A CA 1
ATOM 1552 C C . VAL A 1 205 ? -22.219 12.938 -2.758 1 97.69 205 VAL A C 1
ATOM 1554 O O . VAL A 1 205 ? -22.875 13.086 -3.789 1 97.69 205 VAL A O 1
ATOM 1557 N N . ILE A 1 206 ? -20.922 13.109 -2.65 1 97.31 206 ILE A N 1
ATOM 1558 C CA . ILE A 1 206 ? -20.172 13.422 -3.855 1 97.31 206 ILE A CA 1
ATOM 1559 C C . ILE A 1 206 ? -19.297 12.227 -4.242 1 97.31 206 ILE A C 1
ATOM 1561 O O . ILE A 1 206 ? -18.516 11.727 -3.424 1 97.31 206 ILE A O 1
ATOM 1565 N N . ASP A 1 207 ? -19.422 11.797 -5.441 1 95 207 ASP A N 1
ATOM 1566 C CA . ASP A 1 207 ? -18.594 10.703 -5.949 1 95 207 ASP A CA 1
ATOM 1567 C C . ASP A 1 207 ? -17.188 11.188 -6.312 1 95 207 ASP A C 1
ATOM 1569 O O . ASP A 1 207 ? -17 11.797 -7.367 1 95 207 ASP A O 1
ATOM 1573 N N . CYS A 1 208 ? -16.297 10.828 -5.457 1 94.75 208 CYS A N 1
ATOM 1574 C CA . CYS A 1 208 ? -14.914 11.258 -5.688 1 94.75 208 CYS A CA 1
ATOM 1575 C C . CYS A 1 208 ? -14.133 10.188 -6.434 1 94.75 208 CYS A C 1
ATOM 1577 O O . CYS A 1 208 ? -12.984 10.414 -6.824 1 94.75 208 CYS A O 1
ATOM 1579 N N . ARG A 1 209 ? -14.781 9.031 -6.664 1 89.5 209 ARG A N 1
ATOM 1580 C CA . ARG A 1 209 ? -14.156 7.93 -7.379 1 89.5 209 ARG A CA 1
ATOM 1581 C C . ARG A 1 209 ? -12.766 7.637 -6.828 1 89.5 209 ARG A C 1
ATOM 1583 O O . ARG A 1 209 ? -11.789 7.574 -7.582 1 89.5 209 ARG A O 1
ATOM 1590 N N . TRP A 1 210 ? -12.625 7.684 -5.555 1 87.12 210 TRP A N 1
ATOM 1591 C CA . TRP A 1 210 ? -11.414 7.344 -4.805 1 87.12 210 TRP A CA 1
ATOM 1592 C C . TRP A 1 210 ? -10.336 8.398 -5.012 1 87.12 210 TRP A C 1
ATOM 1594 O O . TRP A 1 210 ? -9.172 8.172 -4.676 1 87.12 210 TRP A O 1
ATOM 1604 N N . SER A 1 211 ? -10.617 9.523 -5.535 1 91.81 211 SER A N 1
ATOM 1605 C CA . SER A 1 211 ? -9.648 10.547 -5.898 1 91.81 211 SER A CA 1
ATOM 1606 C C . SER A 1 211 ? -9.484 11.57 -4.785 1 91.81 211 SER A C 1
ATOM 1608 O O . SER A 1 211 ? -10.453 12.227 -4.395 1 91.81 211 SER A O 1
ATOM 1610 N N . ALA A 1 212 ? -8.25 11.727 -4.402 1 95.69 212 ALA A N 1
ATOM 1611 C CA . ALA A 1 212 ? -7.957 12.773 -3.426 1 95.69 212 ALA A CA 1
ATOM 1612 C C . ALA A 1 212 ? -8.164 14.156 -4.027 1 95.69 212 ALA A C 1
ATOM 1614 O O . ALA A 1 212 ? -8.648 15.07 -3.354 1 95.69 212 ALA A O 1
ATOM 1615 N N . ALA A 1 213 ? -7.77 14.289 -5.285 1 96.5 213 ALA A N 1
ATOM 1616 C CA . ALA A 1 213 ? -7.934 15.57 -5.969 1 96.5 213 ALA A CA 1
ATOM 1617 C C . ALA A 1 213 ? -9.406 15.977 -6.035 1 96.5 213 ALA A C 1
ATOM 1619 O O . ALA A 1 213 ? -9.742 17.141 -5.84 1 96.5 213 ALA A O 1
ATOM 1620 N N . ALA A 1 214 ? -10.211 14.992 -6.305 1 97.31 214 ALA A N 1
ATOM 1621 C CA . ALA A 1 214 ? -11.648 15.258 -6.348 1 97.31 214 ALA A CA 1
ATOM 1622 C C . ALA A 1 214 ? -12.172 15.648 -4.973 1 97.31 214 ALA A C 1
ATOM 1624 O O . ALA A 1 214 ? -13.008 16.547 -4.855 1 97.31 214 ALA A O 1
ATOM 1625 N N . ALA A 1 215 ? -11.719 14.992 -3.959 1 98.12 215 ALA A N 1
ATOM 1626 C CA . ALA A 1 215 ? -12.141 15.297 -2.594 1 98.12 215 ALA A CA 1
ATOM 1627 C C . ALA A 1 215 ? -11.695 16.703 -2.186 1 98.12 215 ALA A C 1
ATOM 1629 O O . ALA A 1 215 ? -12.469 17.453 -1.575 1 98.12 215 ALA A O 1
ATOM 1630 N N . ARG A 1 216 ? -10.453 17.016 -2.518 1 97.88 216 ARG A N 1
ATOM 1631 C CA . ARG A 1 216 ? -9.938 18.359 -2.277 1 97.88 216 ARG A CA 1
ATOM 1632 C C . ARG A 1 216 ? -10.836 19.422 -2.906 1 97.88 216 ARG A C 1
ATOM 1634 O O . ARG A 1 216 ? -11.242 20.375 -2.244 1 97.88 216 ARG A O 1
ATOM 1641 N N . GLN A 1 217 ? -11.148 19.203 -4.121 1 98.31 217 GLN A N 1
ATOM 1642 C CA . GLN A 1 217 ? -11.984 20.156 -4.848 1 98.31 217 GLN A CA 1
ATOM 1643 C C . GLN A 1 217 ? -13.383 20.234 -4.234 1 98.31 217 GLN A C 1
ATOM 1645 O O . GLN A 1 217 ? -13.953 21.328 -4.141 1 98.31 217 GLN A O 1
ATOM 1650 N N . ALA A 1 218 ? -13.938 19.141 -3.84 1 98.25 218 ALA A N 1
ATOM 1651 C CA . ALA A 1 218 ? -15.266 19.109 -3.23 1 98.25 218 ALA A CA 1
ATOM 1652 C C . ALA A 1 218 ? -15.312 19.984 -1.979 1 98.25 218 ALA A C 1
ATOM 1654 O O . ALA A 1 218 ? -16.281 20.703 -1.759 1 98.25 218 ALA A O 1
ATOM 1655 N N . VAL A 1 219 ? -14.328 19.938 -1.165 1 98 219 VAL A N 1
ATOM 1656 C CA . VAL A 1 219 ? -14.281 20.719 0.064 1 98 219 VAL A CA 1
ATOM 1657 C C . VAL A 1 219 ? -14.07 22.188 -0.273 1 98 219 VAL A C 1
ATOM 1659 O O . VAL A 1 219 ? -14.68 23.078 0.34 1 98 219 VAL A O 1
ATOM 1662 N N . LEU A 1 220 ? -13.211 22.438 -1.283 1 97.69 220 LEU A N 1
ATOM 1663 C CA . LEU A 1 220 ? -12.984 23.812 -1.727 1 97.69 220 LEU A CA 1
ATOM 1664 C C . LEU A 1 220 ? -14.281 24.453 -2.227 1 97.69 220 LEU A C 1
ATOM 1666 O O . LEU A 1 220 ? -14.5 25.656 -2.053 1 97.69 220 LEU A O 1
ATOM 1670 N N . ASP A 1 221 ? -15.094 23.609 -2.789 1 97.19 221 ASP A N 1
ATOM 1671 C CA . ASP A 1 221 ? -16.312 24.094 -3.422 1 97.19 221 ASP A CA 1
ATOM 1672 C C . ASP A 1 221 ? -17.453 24.219 -2.404 1 97.19 221 ASP A C 1
ATOM 1674 O O . ASP A 1 221 ? -18.531 24.719 -2.727 1 97.19 221 ASP A O 1
ATOM 1678 N N . LEU A 1 222 ? -17.25 23.75 -1.176 1 95.75 222 LEU A N 1
ATOM 1679 C CA . LEU A 1 222 ? -18.297 23.828 -0.154 1 95.75 222 LEU A CA 1
ATOM 1680 C C . LEU A 1 222 ? -18.609 25.297 0.176 1 95.75 222 LEU A C 1
ATOM 1682 O O . LEU A 1 222 ? -17.719 26.047 0.568 1 95.75 222 LEU A O 1
ATOM 1686 N N . PRO A 1 223 ? -19.859 25.688 0.065 1 94.31 223 PRO A N 1
ATOM 1687 C CA . PRO A 1 223 ? -20.203 27.062 0.42 1 94.31 223 PRO A CA 1
ATOM 1688 C C . PRO A 1 223 ? -20 27.359 1.904 1 94.31 223 PRO A C 1
ATOM 1690 O O . PRO A 1 223 ? -20.203 26.484 2.746 1 94.31 223 PRO A O 1
ATOM 1693 N N . ALA A 1 224 ? -19.562 28.562 2.348 1 87.44 224 ALA A N 1
ATOM 1694 C CA . ALA A 1 224 ? -19.359 28.984 3.73 1 87.44 224 ALA A CA 1
ATOM 1695 C C . ALA A 1 224 ? -20.609 28.75 4.574 1 87.44 224 ALA A C 1
ATOM 1697 O O . ALA A 1 224 ? -20.516 28.391 5.75 1 87.44 224 ALA A O 1
ATOM 1698 N N . GLY A 1 2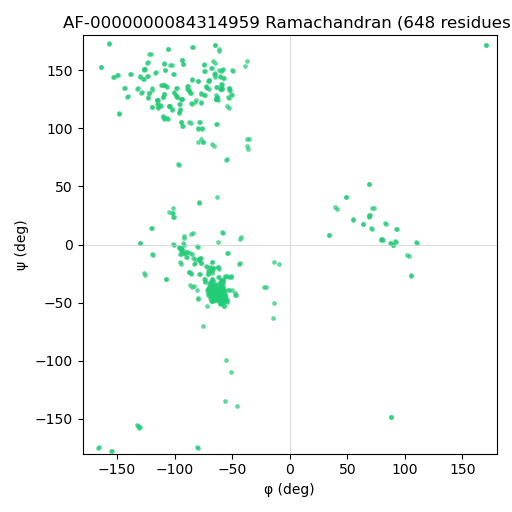25 ? -21.797 28.766 4.012 1 88.94 225 GLY A N 1
ATOM 1699 C CA . GLY A 1 225 ? -23.047 28.594 4.723 1 88.94 225 GLY A CA 1
ATOM 1700 C C . GLY A 1 225 ? -23.625 27.203 4.59 1 88.94 225 GLY A C 1
ATOM 1701 O O . GLY A 1 225 ? -24.781 26.969 4.926 1 88.94 225 GLY A O 1
ATOM 1702 N N . SER A 1 226 ? -22.75 26.312 4.309 1 93.31 226 SER A N 1
ATOM 1703 C CA . SER A 1 226 ? -23.25 24.953 4.09 1 93.31 226 SER A CA 1
ATOM 1704 C C . SER A 1 226 ? -23.656 24.297 5.406 1 93.31 226 SER A C 1
ATOM 1706 O O . SER A 1 226 ? -24.484 23.391 5.422 1 93.31 226 SER A O 1
ATOM 1708 N N . GLY A 1 227 ? -22.984 24.703 6.496 1 95.12 227 GLY A N 1
ATOM 1709 C CA . GLY A 1 227 ? -23.234 24.125 7.805 1 95.12 227 GLY A CA 1
ATOM 1710 C C . GLY A 1 227 ? -22.562 22.781 8.008 1 95.12 227 GLY A C 1
ATOM 1711 O O . GLY A 1 227 ? -22.703 22.156 9.062 1 95.12 227 GLY A O 1
ATOM 1712 N N . VAL A 1 228 ? -21.797 22.375 7.023 1 97.62 228 VAL A N 1
ATOM 1713 C CA . VAL A 1 228 ? -21.109 21.094 7.121 1 97.62 228 VAL A CA 1
ATOM 1714 C C . VAL A 1 228 ? -19.953 21.188 8.102 1 97.62 228 VAL A C 1
ATOM 1716 O O . VAL A 1 228 ? -19.078 22.062 7.965 1 97.62 228 VAL A O 1
ATOM 1719 N N . THR A 1 229 ? -19.922 20.25 9.047 1 97.88 229 THR A N 1
ATOM 1720 C CA . THR A 1 229 ? -18.812 20.266 10 1 97.88 229 THR A CA 1
ATOM 1721 C C . THR A 1 229 ? -18.188 18.875 10.102 1 97.88 229 THR A C 1
ATOM 1723 O O . THR A 1 229 ? -17.266 18.672 10.891 1 97.88 229 THR A O 1
ATOM 1726 N N . ALA A 1 230 ? -18.734 17.938 9.305 1 98.38 230 ALA A N 1
ATOM 1727 C CA . ALA A 1 230 ? -18.156 16.594 9.289 1 98.38 230 ALA A CA 1
ATOM 1728 C C . ALA A 1 230 ? -18.141 16.031 7.875 1 98.38 230 ALA A C 1
ATOM 1730 O O . ALA A 1 230 ? -19.172 16.031 7.184 1 98.38 230 ALA A O 1
ATOM 1731 N N . VAL A 1 231 ? -16.984 15.578 7.477 1 98.69 231 VAL A N 1
ATOM 1732 C CA . VAL A 1 231 ? -16.797 14.938 6.18 1 98.69 231 VAL A CA 1
ATOM 1733 C C . VAL A 1 231 ? -16.406 13.477 6.383 1 98.69 231 VAL A C 1
ATOM 1735 O O . VAL A 1 231 ? -15.438 13.18 7.094 1 98.69 231 VAL A O 1
ATOM 1738 N N . ILE A 1 232 ? -17.141 12.641 5.812 1 98.31 232 ILE A N 1
ATOM 1739 C CA . ILE A 1 232 ? -16.844 11.211 5.836 1 98.31 232 ILE A CA 1
ATOM 1740 C C . ILE A 1 232 ? -16.328 10.773 4.469 1 98.31 232 ILE A C 1
ATOM 1742 O O . ILE A 1 232 ? -17.078 10.68 3.504 1 98.31 232 ILE A O 1
ATOM 1746 N N . ALA A 1 233 ? -15.039 10.484 4.453 1 97.25 233 ALA A N 1
ATOM 1747 C CA . ALA A 1 233 ? -14.391 10.164 3.186 1 97.25 233 ALA A CA 1
ATOM 1748 C C . ALA A 1 233 ? -14.398 8.656 2.936 1 97.25 233 ALA A C 1
ATOM 1750 O O . ALA A 1 233 ? -14.391 7.867 3.883 1 97.25 233 ALA A O 1
ATOM 1751 N N . ALA A 1 234 ? -14.32 8.312 1.721 1 92.12 234 ALA A N 1
ATOM 1752 C CA . ALA A 1 234 ? -14.414 6.922 1.273 1 92.12 234 ALA A CA 1
ATOM 1753 C C . ALA A 1 234 ? -13.234 6.098 1.778 1 92.12 234 ALA A C 1
ATOM 1755 O O . ALA A 1 234 ? -13.383 4.906 2.061 1 92.12 234 ALA A O 1
ATOM 1756 N N . ASN A 1 235 ? -12.094 6.656 1.775 1 89.94 235 ASN A N 1
ATOM 1757 C CA . ASN A 1 235 ? -10.883 6.059 2.328 1 89.94 235 ASN A CA 1
ATOM 1758 C C . ASN A 1 235 ? -9.875 7.125 2.746 1 89.94 235 ASN A C 1
ATOM 1760 O O . ASN A 1 235 ? -10.156 8.32 2.674 1 89.94 235 ASN A O 1
ATOM 1764 N N . ASP A 1 236 ? -8.758 6.66 3.201 1 91.75 236 ASP A N 1
ATOM 1765 C CA . ASP A 1 236 ? -7.785 7.582 3.779 1 91.75 236 ASP A CA 1
ATOM 1766 C C . ASP A 1 236 ? -7.215 8.516 2.715 1 91.75 236 ASP A C 1
ATOM 1768 O O . ASP A 1 236 ? -6.879 9.664 3.008 1 91.75 236 ASP A O 1
ATOM 1772 N N . LEU A 1 237 ? -7.109 8.039 1.479 1 92.12 237 LEU A N 1
ATOM 1773 C CA . LEU A 1 237 ? -6.633 8.898 0.401 1 92.12 237 LEU A CA 1
ATOM 1774 C C . LEU A 1 237 ? -7.617 10.023 0.127 1 92.12 237 LEU A C 1
ATOM 1776 O O . LEU A 1 237 ? -7.227 11.188 0.024 1 92.12 237 LEU A O 1
ATOM 1780 N N . VAL A 1 238 ? -8.836 9.672 0.041 1 95.06 238 VAL A N 1
ATOM 1781 C CA . VAL A 1 238 ? -9.891 10.664 -0.155 1 95.06 238 VAL A CA 1
ATOM 1782 C C . VAL A 1 238 ? -9.93 11.617 1.038 1 95.06 238 VAL A C 1
ATOM 1784 O O . VAL A 1 238 ? -10.094 12.828 0.868 1 95.06 238 VAL A O 1
ATOM 1787 N N . ALA A 1 239 ? -9.75 11.062 2.215 1 96.88 239 ALA A N 1
ATOM 1788 C CA . ALA A 1 239 ? -9.711 11.883 3.424 1 96.88 239 ALA A CA 1
ATOM 1789 C C . ALA A 1 239 ? -8.57 12.891 3.367 1 96.88 239 ALA A C 1
ATOM 1791 O O . ALA A 1 239 ? -8.734 14.047 3.762 1 96.88 239 ALA A O 1
ATOM 1792 N N . ALA A 1 240 ? -7.438 12.422 2.875 1 96.19 240 ALA A N 1
ATOM 1793 C CA . ALA A 1 240 ? -6.297 13.328 2.732 1 96.19 240 ALA A CA 1
ATOM 1794 C C . ALA A 1 240 ? -6.629 14.484 1.803 1 96.19 240 ALA A C 1
ATOM 1796 O O . ALA A 1 240 ? -6.25 15.633 2.066 1 96.19 240 ALA A O 1
ATOM 1797 N N . GLY A 1 241 ? -7.328 14.156 0.736 1 97.44 241 GLY A N 1
ATOM 1798 C CA . GLY A 1 241 ? -7.789 15.211 -0.155 1 97.44 241 GLY A CA 1
ATOM 1799 C C . GLY A 1 241 ? -8.711 16.203 0.525 1 97.44 241 GLY A C 1
ATOM 1800 O O . GLY A 1 241 ? -8.578 17.422 0.33 1 97.44 241 GLY A O 1
ATOM 1801 N N . ALA A 1 242 ? -9.586 15.68 1.301 1 98.12 242 ALA A N 1
ATOM 1802 C CA . ALA A 1 242 ? -10.516 16.531 2.037 1 98.12 242 ALA A CA 1
ATOM 1803 C C . ALA A 1 242 ? -9.766 17.453 3.002 1 98.12 242 ALA A C 1
ATOM 1805 O O . ALA A 1 242 ? -10.078 18.641 3.102 1 98.12 242 ALA A O 1
ATOM 1806 N N . ILE A 1 243 ? -8.82 16.938 3.734 1 97.38 243 ILE A N 1
ATOM 1807 C CA . ILE A 1 243 ? -8.023 17.703 4.691 1 97.38 243 ILE A CA 1
ATOM 1808 C C . ILE A 1 243 ? -7.242 18.797 3.963 1 97.38 243 ILE A C 1
ATOM 1810 O O . ILE A 1 243 ? -7.156 19.922 4.441 1 97.38 243 ILE A O 1
ATOM 1814 N N . ARG A 1 244 ? -6.723 18.438 2.793 1 97 244 ARG A N 1
ATOM 1815 C CA . ARG A 1 244 ? -6.023 19.422 1.977 1 97 244 ARG A CA 1
ATOM 1816 C C . ARG A 1 244 ? -6.945 20.578 1.604 1 97 244 ARG A C 1
ATOM 1818 O O . ARG A 1 2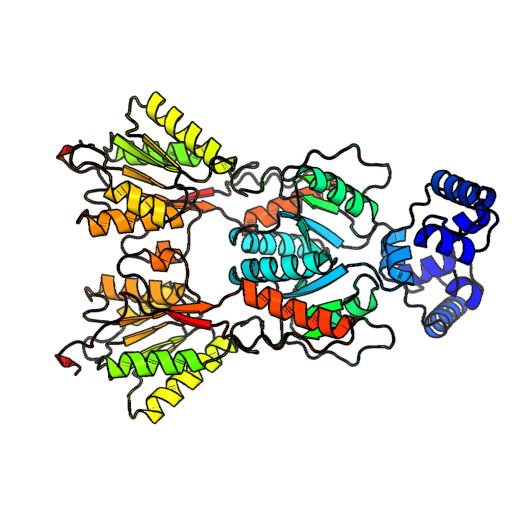44 ? -6.578 21.75 1.74 1 97 244 ARG A O 1
ATOM 1825 N N . GLY A 1 245 ? -8.094 20.25 1.101 1 97.5 245 GLY A N 1
ATOM 1826 C CA . GLY A 1 245 ? -9.07 21.281 0.776 1 97.5 245 GLY A CA 1
ATOM 1827 C C . GLY A 1 245 ? -9.422 22.156 1.958 1 97.5 245 GLY A C 1
ATOM 1828 O O . GLY A 1 245 ? -9.508 23.375 1.82 1 97.5 245 GLY A O 1
ATOM 1829 N N . ALA A 1 246 ? -9.625 21.578 3.137 1 97.06 246 ALA A N 1
ATOM 1830 C CA . ALA A 1 246 ? -9.914 22.328 4.355 1 97.06 246 ALA A CA 1
ATOM 1831 C C . ALA A 1 246 ? -8.773 23.297 4.691 1 97.06 246 ALA A C 1
ATOM 1833 O O . ALA A 1 246 ? -9.008 24.469 4.988 1 97.06 246 ALA A O 1
ATOM 1834 N N . TRP A 1 247 ? -7.578 22.75 4.598 1 95.69 247 TRP A N 1
ATOM 1835 C CA . TRP A 1 247 ? -6.387 23.531 4.883 1 95.69 247 TRP A CA 1
ATOM 1836 C C . TRP A 1 247 ? -6.301 24.75 3.957 1 95.69 247 TRP A C 1
ATOM 1838 O O . TRP A 1 247 ? -6.043 25.859 4.41 1 95.69 247 TRP A O 1
ATOM 1848 N N . GLU A 1 248 ? -6.566 24.562 2.74 1 96.19 248 GLU A N 1
ATOM 1849 C CA . GLU A 1 248 ? -6.488 25.641 1.75 1 96.19 248 GLU A CA 1
ATOM 1850 C C . GLU A 1 248 ? -7.566 26.688 1.986 1 96.19 248 GLU A C 1
ATOM 1852 O O . GLU A 1 248 ? -7.387 27.859 1.65 1 96.19 248 GLU A O 1
ATOM 1857 N N . ARG A 1 249 ? -8.562 26.297 2.643 1 96.38 249 ARG A N 1
ATOM 1858 C CA . ARG A 1 249 ? -9.656 27.219 2.961 1 96.38 249 ARG A CA 1
ATOM 1859 C C . ARG A 1 249 ? -9.438 27.891 4.312 1 96.38 249 ARG A C 1
ATOM 1861 O O . ARG A 1 249 ? -10.227 28.734 4.723 1 96.38 249 ARG A O 1
ATOM 1868 N N . GLY A 1 250 ? -8.438 27.438 4.996 1 95.12 250 GLY A N 1
ATOM 1869 C CA . GLY A 1 250 ? -8.164 27.969 6.32 1 95.12 250 GLY A CA 1
ATOM 1870 C C . GLY A 1 250 ? -8.992 27.328 7.41 1 95.12 250 GLY A C 1
ATOM 1871 O O . GLY A 1 250 ? -9.133 27.891 8.5 1 95.12 250 GLY A O 1
ATOM 1872 N N . LEU A 1 251 ? -9.562 26.188 7.164 1 95.88 251 LEU A N 1
ATOM 1873 C CA . LEU A 1 251 ? -10.336 25.453 8.156 1 95.88 251 LEU A CA 1
ATOM 1874 C C . LEU A 1 251 ? -9.43 24.516 8.961 1 95.88 251 LEU A C 1
ATOM 1876 O O . LEU A 1 251 ? -8.539 23.875 8.406 1 95.88 251 LEU A O 1
ATOM 1880 N N . ARG A 1 252 ? -9.641 24.5 10.266 1 94.88 252 ARG A N 1
ATOM 1881 C CA . ARG A 1 252 ? -8.883 23.609 11.141 1 94.88 252 ARG A CA 1
ATOM 1882 C C . ARG A 1 252 ? -9.57 22.266 11.266 1 94.88 252 ARG A C 1
ATOM 1884 O O . ARG A 1 252 ? -10.789 22.188 11.445 1 94.88 252 ARG A O 1
ATOM 1891 N N . VAL A 1 253 ? -8.828 21.281 11.148 1 96.38 253 VAL A N 1
ATOM 1892 C CA . VAL A 1 253 ? -9.281 19.922 11.422 1 96.38 253 VAL A CA 1
ATOM 1893 C C . VAL A 1 253 ? -8.719 19.453 12.766 1 96.38 253 VAL A C 1
ATOM 1895 O O . VAL A 1 253 ? -7.504 19.406 12.945 1 96.38 253 VAL A O 1
ATOM 1898 N N . PRO A 1 254 ? -9.547 19.141 13.68 1 96.88 254 PRO A N 1
ATOM 1899 C CA . PRO A 1 254 ? -10.984 18.922 13.562 1 96.88 254 PRO A CA 1
ATOM 1900 C C . PRO A 1 254 ? -11.812 20.109 14.016 1 96.88 254 PRO A C 1
ATOM 1902 O O . PRO A 1 254 ? -13.047 20.062 13.984 1 96.88 254 PRO A O 1
ATOM 1905 N N . ALA A 1 255 ? -11.219 21.125 14.445 1 96.69 255 ALA A N 1
ATOM 1906 C CA . ALA A 1 255 ? -11.914 22.188 15.18 1 96.69 255 ALA A CA 1
ATOM 1907 C C . ALA A 1 255 ? -13.047 22.781 14.344 1 96.69 255 ALA A C 1
ATOM 1909 O O . ALA A 1 255 ? -14.102 23.141 14.875 1 96.69 255 ALA A O 1
ATOM 1910 N N . ASP A 1 256 ? -12.875 22.891 13.047 1 96.44 256 ASP A N 1
ATOM 1911 C CA . ASP A 1 256 ? -13.883 23.453 12.156 1 96.44 256 ASP A CA 1
ATOM 1912 C C . ASP A 1 256 ? -14.539 22.375 11.305 1 96.44 256 ASP A C 1
ATOM 1914 O O . ASP A 1 256 ? -15.695 22.5 10.906 1 96.44 256 ASP A O 1
ATOM 1918 N N . LEU A 1 257 ? -13.773 21.344 11.031 1 97.75 257 LEU A N 1
ATOM 1919 C CA . LEU A 1 257 ? -14.234 20.281 10.156 1 97.75 257 LEU A CA 1
ATOM 1920 C C . LEU A 1 257 ? -13.625 18.938 10.57 1 97.75 257 LEU A C 1
ATOM 1922 O O . LEU A 1 257 ? -12.414 18.75 10.461 1 97.75 257 LEU A O 1
ATOM 1926 N N . SER A 1 258 ? -14.477 18.062 11.047 1 98.56 258 SER A N 1
ATOM 1927 C CA . SER A 1 258 ? -14.008 16.703 11.305 1 98.56 258 SER A CA 1
ATOM 1928 C C . SER A 1 258 ? -13.953 15.891 10.016 1 98.56 258 SER A C 1
ATOM 1930 O O . SER A 1 258 ? -14.82 16.016 9.156 1 98.56 258 SER A O 1
ATOM 1932 N N . VAL A 1 259 ? -12.898 15.062 9.867 1 98.44 259 VAL A N 1
ATOM 1933 C CA . VAL A 1 259 ? -12.711 14.242 8.672 1 98.44 259 VAL A CA 1
ATOM 1934 C C . VAL A 1 259 ? -12.391 12.805 9.07 1 98.44 259 VAL A C 1
ATOM 1936 O O . VAL A 1 259 ? -11.586 12.57 9.984 1 98.44 259 VAL A O 1
ATOM 1939 N N . THR A 1 260 ? -13.039 11.867 8.422 1 98 260 THR A N 1
ATOM 1940 C CA . THR A 1 260 ? -12.758 10.453 8.641 1 98 260 THR A CA 1
ATOM 1941 C C . THR A 1 260 ? -12.391 9.766 7.328 1 98 260 THR A C 1
ATOM 1943 O O . THR A 1 260 ? -12.703 10.266 6.25 1 98 260 THR A O 1
ATOM 1946 N N . GLY A 1 261 ? -11.672 8.672 7.504 1 94.56 261 GLY A N 1
ATOM 1947 C CA . GLY A 1 261 ? -11.32 7.867 6.348 1 94.56 261 GLY A CA 1
ATOM 1948 C C . GLY A 1 261 ? -11.586 6.387 6.543 1 94.56 261 GLY A C 1
ATOM 1949 O O . GLY A 1 261 ? -12.508 6.008 7.27 1 94.56 261 GLY A O 1
ATOM 1950 N N . TRP A 1 262 ? -10.859 5.586 5.785 1 89.25 262 TRP A N 1
ATOM 1951 C CA . TRP A 1 262 ? -10.953 4.129 5.77 1 89.25 262 TRP A CA 1
ATOM 1952 C C . TRP A 1 262 ? -9.633 3.5 5.355 1 89.25 262 TRP A C 1
ATOM 1954 O O . TRP A 1 262 ? -8.859 4.098 4.594 1 89.25 262 TRP A O 1
ATOM 1964 N N . ASP A 1 263 ? -9.352 2.309 6.016 1 81 263 ASP A N 1
ATOM 1965 C CA . ASP A 1 263 ? -8.25 1.439 5.605 1 81 263 ASP A CA 1
ATOM 1966 C C . ASP A 1 263 ? -7.074 1.546 6.574 1 81 263 ASP A C 1
ATOM 1968 O O . ASP A 1 263 ? -6.207 0.67 6.605 1 81 263 ASP A O 1
ATOM 1972 N N . ASP A 1 264 ? -6.961 2.633 7.215 1 88.12 264 ASP A N 1
ATOM 1973 C CA . ASP A 1 264 ? -5.922 2.838 8.219 1 88.12 264 ASP A CA 1
ATOM 1974 C C . ASP A 1 264 ? -4.539 2.898 7.57 1 88.12 264 ASP A C 1
ATOM 1976 O O . ASP A 1 264 ? -3.635 2.156 7.957 1 88.12 264 ASP A O 1
ATOM 1980 N N . ASN A 1 265 ? -4.465 3.785 6.559 1 85.38 265 ASN A N 1
ATOM 1981 C CA . ASN A 1 265 ? -3.146 4.051 5.992 1 85.38 265 ASN A CA 1
ATOM 1982 C C . ASN A 1 265 ? -2.135 4.426 7.07 1 85.38 265 ASN A C 1
ATOM 1984 O O . ASN A 1 265 ? -2.385 5.324 7.875 1 85.38 265 ASN A O 1
ATOM 1988 N N . PRO A 1 266 ? -0.936 3.865 7.043 1 85.25 266 PRO A N 1
ATOM 1989 C CA . PRO A 1 266 ? 0.004 4.055 8.148 1 85.25 266 PRO A CA 1
ATOM 1990 C C . PRO A 1 266 ? 0.518 5.492 8.242 1 85.25 266 PRO A C 1
ATOM 1992 O O . PRO A 1 266 ? 0.819 5.969 9.344 1 85.25 266 PRO A O 1
ATOM 1995 N N . VAL A 1 267 ? 0.646 6.145 7.148 1 90.56 267 VAL A N 1
ATOM 1996 C CA . VAL A 1 267 ? 1.104 7.531 7.145 1 90.56 267 VAL A CA 1
ATOM 1997 C C . VAL A 1 267 ? 0.083 8.414 7.859 1 90.56 267 VAL A C 1
ATOM 1999 O O . VAL A 1 267 ? 0.454 9.312 8.617 1 90.56 267 VAL A O 1
ATOM 2002 N N . GLY A 1 268 ? -1.16 8.078 7.684 1 90.25 268 GLY A N 1
ATOM 2003 C CA . GLY A 1 268 ? -2.242 8.844 8.273 1 90.25 268 GLY A CA 1
ATOM 2004 C C . GLY A 1 268 ? -2.258 8.789 9.789 1 90.25 268 GLY A C 1
ATOM 2005 O O . GLY A 1 268 ? -2.809 9.672 10.445 1 90.25 268 GLY A O 1
ATOM 2006 N N . ALA A 1 269 ? -1.625 7.809 10.367 1 91.25 269 ALA A N 1
ATOM 2007 C CA . ALA A 1 269 ? -1.598 7.625 11.812 1 91.25 269 ALA A CA 1
ATOM 2008 C C . ALA A 1 269 ? -0.626 8.602 12.477 1 91.25 269 ALA A C 1
ATOM 2010 O O . ALA A 1 269 ? -0.717 8.859 13.68 1 91.25 269 ALA A O 1
ATOM 2011 N N . PHE A 1 270 ? 0.238 9.188 11.672 1 90.5 270 PHE A N 1
ATOM 2012 C CA . PHE A 1 270 ? 1.31 9.961 12.281 1 90.5 270 PHE A CA 1
ATOM 2013 C C . PHE A 1 270 ? 1.236 11.422 11.852 1 90.5 270 PHE A C 1
ATOM 2015 O O . PHE A 1 270 ? 1.965 12.266 12.375 1 90.5 270 PHE A O 1
ATOM 2022 N N . LEU A 1 271 ? 0.432 11.703 10.953 1 83.06 271 LEU A N 1
ATOM 2023 C CA . LEU A 1 271 ? 0.356 13.094 10.508 1 83.06 271 LEU A CA 1
ATOM 2024 C C . LEU A 1 271 ? -0.581 13.898 11.406 1 83.06 271 LEU A C 1
ATOM 2026 O O . LEU A 1 271 ? -1.521 13.344 11.984 1 83.06 271 LEU A O 1
ATOM 2030 N N . PRO A 1 272 ? -0.183 15.18 11.656 1 87.06 272 PRO A N 1
ATOM 2031 C CA . PRO A 1 272 ? -1.078 16.062 12.406 1 87.06 272 PRO A CA 1
ATOM 2032 C C . PRO A 1 272 ? -2.1 16.766 11.508 1 87.06 272 PRO A C 1
ATOM 2034 O O . PRO A 1 272 ? -1.728 17.547 10.633 1 87.06 272 PRO A O 1
ATOM 2037 N N . PRO A 1 273 ? -3.336 16.547 11.805 1 92.38 273 PRO A N 1
ATOM 2038 C CA . PRO A 1 273 ? -3.873 15.586 12.766 1 92.38 273 PRO A CA 1
ATOM 2039 C C . PRO A 1 273 ? -3.791 14.141 12.273 1 92.38 273 PRO A C 1
ATOM 2041 O O . PRO A 1 273 ? -3.84 13.898 11.062 1 92.38 273 PRO A O 1
ATOM 2044 N N . SER A 1 274 ? -3.637 13.242 13.227 1 95.06 274 SER A N 1
ATOM 2045 C CA . SER A 1 274 ? -3.785 11.836 12.867 1 95.06 274 SER A CA 1
ATOM 2046 C C . SER A 1 274 ? -5.215 11.523 12.438 1 95.06 274 SER A C 1
ATOM 2048 O O . SER A 1 274 ? -6.168 12.086 12.977 1 95.06 274 SER A O 1
ATOM 2050 N N . LEU A 1 275 ? -5.379 10.617 11.531 1 96.44 275 LEU A N 1
ATOM 2051 C CA . LEU A 1 275 ? -6.629 10.461 10.797 1 96.44 275 LEU A CA 1
ATOM 2052 C C . LEU A 1 275 ? -7.504 9.391 11.438 1 96.44 275 LEU A C 1
ATOM 2054 O O . LEU A 1 275 ? -7.07 8.25 11.609 1 96.44 275 LEU A O 1
ATOM 2058 N N . THR A 1 276 ? -8.719 9.758 11.852 1 97.81 276 THR A N 1
ATOM 2059 C CA . THR A 1 276 ? -9.75 8.781 12.188 1 97.81 276 THR A CA 1
ATOM 2060 C C . THR A 1 276 ? -10.078 7.902 10.984 1 97.81 276 THR A C 1
ATOM 2062 O O . THR A 1 276 ? -10.273 8.406 9.875 1 97.81 276 THR A O 1
ATOM 2065 N N . THR A 1 277 ? -10.148 6.578 11.219 1 94.94 277 THR A N 1
ATOM 2066 C CA . THR A 1 277 ? -10.289 5.668 10.086 1 94.94 277 THR A CA 1
ATOM 2067 C C . THR A 1 277 ? -10.898 4.344 10.531 1 94.94 277 THR A C 1
ATOM 2069 O O . THR A 1 277 ? -11.242 4.172 11.703 1 94.94 277 THR A O 1
ATOM 2072 N N . VAL A 1 278 ? -11.195 3.531 9.602 1 90.69 278 VAL A N 1
ATOM 2073 C CA . VAL A 1 278 ? -11.562 2.145 9.867 1 90.69 278 VAL A CA 1
ATOM 2074 C C . VAL A 1 278 ? -10.398 1.225 9.523 1 90.69 278 VAL A C 1
ATOM 2076 O O . VAL A 1 278 ? -9.883 1.251 8.398 1 90.69 278 VAL A O 1
ATOM 2079 N N . ARG A 1 279 ? -9.977 0.571 10.484 1 87.5 279 ARG A N 1
ATOM 2080 C CA . ARG A 1 279 ? -8.891 -0.385 10.273 1 87.5 279 ARG A CA 1
ATOM 2081 C C . ARG A 1 279 ? -9.438 -1.75 9.867 1 87.5 279 ARG A C 1
ATOM 2083 O O . ARG A 1 279 ? -10.414 -2.232 10.453 1 87.5 279 ARG A O 1
ATOM 2090 N N . VAL A 1 280 ? -8.836 -2.279 8.828 1 76.75 280 VAL A N 1
ATOM 2091 C CA . VAL A 1 280 ? -9.141 -3.643 8.398 1 76.75 280 VAL A CA 1
ATOM 2092 C C . VAL A 1 280 ? -7.93 -4.539 8.633 1 76.75 280 VAL A C 1
ATOM 2094 O O . VAL A 1 280 ? -6.82 -4.215 8.203 1 76.75 280 VAL A O 1
ATOM 2097 N N . ASP A 1 281 ? -8.094 -5.512 9.414 1 77.19 281 ASP A N 1
ATOM 2098 C CA . ASP A 1 281 ? -7.012 -6.477 9.609 1 77.19 281 ASP A CA 1
ATOM 2099 C C . ASP A 1 281 ? -6.883 -7.41 8.414 1 77.19 281 ASP A C 1
ATOM 2101 O O . ASP A 1 281 ? -7.418 -8.523 8.422 1 77.19 281 ASP A O 1
ATOM 2105 N N . HIS A 1 282 ? -6.105 -6.961 7.465 1 72 282 HIS A N 1
ATOM 2106 C CA . HIS A 1 282 ? -6.004 -7.676 6.195 1 72 282 HIS A CA 1
ATOM 2107 C C . HIS A 1 282 ? -5.281 -9.008 6.371 1 72 282 HIS A C 1
ATOM 2109 O O . HIS A 1 282 ? -5.59 -9.977 5.68 1 72 282 HIS A O 1
ATOM 2115 N N . GLU A 1 283 ? -4.309 -9.016 7.215 1 72.06 283 GLU A N 1
ATOM 2116 C CA . GLU A 1 283 ? -3.598 -10.266 7.449 1 72.06 283 GLU A CA 1
ATOM 2117 C C . GLU A 1 283 ? -4.535 -11.344 7.992 1 72.06 283 GLU A C 1
ATOM 2119 O O . GLU A 1 283 ? -4.539 -12.477 7.508 1 72.06 283 GLU A O 1
ATOM 2124 N N . ARG A 1 284 ? -5.223 -10.961 8.992 1 75.38 284 ARG A N 1
ATOM 2125 C CA . ARG A 1 284 ? -6.172 -11.914 9.562 1 75.38 284 ARG A CA 1
ATOM 2126 C C . ARG A 1 284 ? -7.234 -12.312 8.547 1 75.38 284 ARG A C 1
ATOM 2128 O O . ARG A 1 284 ? -7.684 -13.461 8.523 1 75.38 284 ARG A O 1
ATOM 2135 N N . LEU A 1 285 ? -7.605 -11.359 7.801 1 74.38 285 LEU A N 1
ATOM 2136 C CA . LEU A 1 285 ? -8.555 -11.656 6.73 1 74.38 285 LEU A CA 1
ATOM 2137 C C . LEU A 1 285 ? -7.996 -12.719 5.789 1 74.38 285 LEU A C 1
ATOM 2139 O O . LEU A 1 285 ? -8.703 -13.656 5.418 1 74.38 285 LEU A O 1
ATOM 2143 N N . GLY A 1 286 ? -6.801 -12.516 5.383 1 73.25 286 GLY A N 1
ATOM 2144 C CA . GLY A 1 286 ? -6.16 -13.5 4.527 1 73.25 286 GLY A CA 1
ATOM 2145 C C . GLY A 1 286 ? -6.121 -14.891 5.137 1 73.25 286 GLY A C 1
ATOM 2146 O O . GLY A 1 286 ? -6.398 -15.883 4.453 1 73.25 286 GLY A O 1
ATOM 2147 N N . ARG A 1 287 ? -5.781 -14.922 6.383 1 75.56 287 ARG A N 1
ATOM 2148 C CA . ARG A 1 287 ? -5.762 -16.203 7.09 1 75.56 287 ARG A CA 1
ATOM 2149 C C . ARG A 1 287 ? -7.145 -16.844 7.102 1 75.56 287 ARG A C 1
ATOM 2151 O O . ARG A 1 287 ? -7.277 -18.047 6.898 1 75.56 287 ARG A O 1
ATOM 2158 N N . ARG A 1 288 ? -8.078 -16.031 7.359 1 74.19 288 ARG A N 1
ATOM 2159 C CA . ARG A 1 288 ? -9.453 -16.516 7.426 1 74.19 288 ARG A CA 1
ATOM 2160 C C . ARG A 1 288 ? -9.906 -17.078 6.082 1 74.19 288 ARG A C 1
ATOM 2162 O O . ARG A 1 288 ? -10.555 -18.125 6.02 1 74.19 288 ARG A O 1
ATOM 2169 N N . VAL A 1 289 ? -9.664 -16.312 5.074 1 73.62 289 VAL A N 1
ATOM 2170 C CA . VAL A 1 289 ? -10.055 -16.703 3.729 1 73.62 289 VAL A CA 1
ATOM 2171 C C . VAL A 1 289 ? -9.43 -18.062 3.385 1 73.62 289 VAL A C 1
ATOM 2173 O O . VAL A 1 289 ? -10.102 -18.953 2.879 1 73.62 289 VAL A O 1
ATOM 2176 N N . LEU A 1 290 ? -8.18 -18.172 3.689 1 75.25 290 LEU A N 1
ATOM 2177 C CA . LEU A 1 290 ? -7.492 -19.422 3.377 1 75.25 290 LEU A CA 1
ATOM 2178 C C . LEU A 1 290 ? -7.992 -20.547 4.266 1 75.25 290 LEU A C 1
ATOM 2180 O O . LEU A 1 290 ? -8.078 -21.703 3.828 1 75.25 290 LEU A O 1
ATOM 2184 N N . ALA A 1 291 ? -8.227 -20.25 5.473 1 74.81 291 ALA A N 1
ATOM 2185 C CA . ALA A 1 291 ? -8.727 -21.266 6.398 1 74.81 291 ALA A CA 1
ATOM 2186 C C . ALA A 1 291 ? -10.039 -21.859 5.898 1 74.81 291 ALA A C 1
ATOM 2188 O O . ALA A 1 291 ? -10.297 -23.062 6.078 1 74.81 291 ALA A O 1
ATOM 2189 N N . ARG A 1 292 ? -10.859 -21.062 5.328 1 73.25 292 ARG A N 1
ATOM 2190 C CA . ARG A 1 292 ? -12.109 -21.562 4.762 1 73.25 292 ARG A CA 1
ATOM 2191 C C . ARG A 1 292 ? -11.852 -22.578 3.658 1 73.25 292 ARG A C 1
ATOM 2193 O O . ARG A 1 292 ? -12.508 -23.625 3.6 1 73.25 292 ARG A O 1
ATOM 2200 N N . LEU A 1 293 ? -10.969 -22.234 2.842 1 76.06 293 LEU A N 1
ATOM 2201 C CA . LEU A 1 293 ? -10.609 -23.156 1.774 1 76.06 293 LEU A CA 1
ATOM 2202 C C . LEU A 1 293 ? -10.062 -24.453 2.348 1 76.06 293 LEU A C 1
ATOM 2204 O O . LEU A 1 293 ? -10.438 -25.547 1.901 1 76.06 293 LEU A O 1
ATOM 2208 N N . LEU A 1 294 ? -9.188 -24.359 3.262 1 76.38 294 LEU A N 1
ATOM 2209 C CA . LEU A 1 294 ? -8.594 -25.531 3.881 1 76.38 294 LEU A CA 1
ATOM 2210 C C . LEU A 1 294 ? -9.664 -26.391 4.551 1 76.38 294 LEU A C 1
ATOM 2212 O O . LEU A 1 294 ? -9.586 -27.625 4.516 1 76.38 294 LEU A O 1
ATOM 2216 N N . GLY A 1 295 ? -10.57 -25.719 5.203 1 72.81 295 GLY A N 1
ATOM 2217 C CA . GLY A 1 295 ? -11.695 -26.438 5.781 1 72.81 295 GLY A CA 1
ATOM 2218 C C . GLY A 1 295 ? -12.445 -27.281 4.77 1 72.81 295 GLY A C 1
ATOM 2219 O O . GLY A 1 295 ? -12.758 -28.453 5.031 1 72.81 295 GLY A O 1
ATOM 2220 N N . VAL A 1 296 ? -12.734 -26.703 3.654 1 72.69 296 VAL A N 1
ATOM 2221 C CA . VAL A 1 296 ? -13.43 -27.406 2.58 1 72.69 296 VAL A CA 1
ATOM 2222 C C . VAL A 1 296 ? -12.586 -28.594 2.109 1 72.69 296 VAL A C 1
ATOM 2224 O O . VAL A 1 296 ? -13.109 -29.688 1.89 1 72.69 296 VAL A O 1
ATOM 2227 N N . LEU A 1 297 ? -11.305 -28.375 2.012 1 73.75 297 LEU A N 1
ATOM 2228 C CA . LEU A 1 297 ? -10.398 -29.422 1.535 1 73.75 297 LEU A CA 1
ATOM 2229 C C . LEU A 1 297 ? -10.32 -30.578 2.529 1 73.75 297 LEU A C 1
ATOM 2231 O O . LEU A 1 297 ? -10.18 -31.734 2.133 1 73.75 297 LEU A O 1
ATOM 2235 N N . ARG A 1 298 ? -10.422 -30.219 3.75 1 73.94 298 ARG A N 1
ATOM 2236 C CA . ARG A 1 298 ? -10.281 -31.219 4.801 1 73.94 298 ARG A CA 1
ATOM 2237 C C . ARG A 1 298 ? -11.641 -31.766 5.223 1 73.94 298 ARG A C 1
ATOM 2239 O O . ARG A 1 298 ? -11.719 -32.688 6.059 1 73.94 298 ARG A O 1
ATOM 2246 N N . GLY A 1 299 ? -12.641 -31.25 4.672 1 72.62 299 GLY A N 1
ATOM 2247 C CA . GLY A 1 299 ? -13.969 -31.656 5.09 1 72.62 299 GLY A CA 1
ATOM 2248 C C . GLY A 1 299 ? -14.32 -31.203 6.492 1 72.62 299 GLY A C 1
ATOM 2249 O O . GLY A 1 299 ? -14.977 -31.938 7.242 1 72.62 299 GLY A O 1
ATOM 2250 N N . GLU A 1 300 ? -13.664 -30.172 6.895 1 72.31 300 GLU A N 1
ATOM 2251 C CA . GLU A 1 300 ? -13.891 -29.594 8.211 1 72.31 300 GLU A CA 1
ATOM 2252 C C . GLU A 1 300 ? -14.617 -28.25 8.102 1 72.31 300 GLU A C 1
ATOM 2254 O O . GLU A 1 300 ? -14.562 -27.594 7.059 1 72.31 300 GLU A O 1
ATOM 2259 N N . PRO A 1 301 ? -15.383 -28 9.164 1 65.94 301 PRO A N 1
ATOM 2260 C CA . PRO A 1 301 ? -15.984 -26.656 9.148 1 65.94 301 PRO A CA 1
ATOM 2261 C C . PRO A 1 301 ? -14.945 -25.547 9.203 1 65.94 301 PRO A C 1
ATOM 2263 O O . PRO A 1 301 ? -13.875 -25.719 9.805 1 65.94 301 PRO A O 1
ATOM 2266 N N . GLY A 1 302 ? -14.938 -24.641 8.336 1 60.62 302 GLY A N 1
ATOM 2267 C CA . GLY A 1 302 ? -14.031 -23.5 8.383 1 60.62 302 GLY A CA 1
ATOM 2268 C C . GLY A 1 302 ? -14.008 -22.812 9.734 1 60.62 302 GLY A C 1
ATOM 2269 O O . GLY A 1 302 ? -14.906 -23.016 10.555 1 60.62 302 GLY A O 1
ATOM 2270 N N . PRO A 1 303 ? -12.742 -22.188 10.078 1 57.94 303 PRO A N 1
ATOM 2271 C CA . PRO A 1 303 ? -12.68 -21.516 11.383 1 57.94 303 PRO A CA 1
ATOM 2272 C C . PRO A 1 303 ? -13.828 -20.547 11.602 1 57.94 303 PRO A C 1
ATOM 2274 O O . PRO A 1 303 ? -14.305 -19.906 10.656 1 57.94 303 PRO A O 1
ATOM 2277 N N . GLU A 1 304 ? -14.484 -20.703 12.758 1 56.06 304 GLU A N 1
ATOM 2278 C CA . GLU A 1 304 ? -15.5 -19.766 13.203 1 56.06 304 GLU A CA 1
ATOM 2279 C C . GLU A 1 304 ? -14.867 -18.5 13.805 1 56.06 304 GLU A C 1
ATOM 2281 O O . GLU A 1 304 ? -14.633 -18.438 15.008 1 56.06 304 GLU A O 1
ATOM 2286 N N . ASP A 1 305 ? -13.734 -18.109 13.188 1 56.28 305 ASP A N 1
ATOM 2287 C CA . ASP A 1 305 ? -13.156 -16.922 13.805 1 56.28 305 ASP A CA 1
ATOM 2288 C C . ASP A 1 305 ? -14.102 -15.719 13.672 1 56.28 305 ASP A C 1
ATOM 2290 O O . ASP A 1 305 ? -14.305 -15.203 12.578 1 56.28 305 ASP A O 1
ATOM 2294 N N . ASP A 1 306 ? -14.789 -15.391 14.852 1 60.31 306 ASP A N 1
ATOM 2295 C CA . ASP A 1 306 ? -15.844 -14.391 14.953 1 60.31 306 ASP A CA 1
ATOM 2296 C C . ASP A 1 306 ? -15.273 -13.031 15.344 1 60.31 306 ASP A C 1
ATOM 2298 O O . ASP A 1 306 ? -16.016 -12.07 15.531 1 60.31 306 ASP A O 1
ATOM 2302 N N . GLU A 1 307 ? -13.938 -13.031 15.492 1 68.25 307 GLU A N 1
ATOM 2303 C CA . GLU A 1 307 ? -13.477 -11.703 15.891 1 68.25 307 GLU A CA 1
ATOM 2304 C C . GLU A 1 307 ? -13.562 -10.727 14.727 1 68.25 307 GLU A C 1
ATOM 2306 O O . GLU A 1 307 ? -13.25 -11.07 13.586 1 68.25 307 GLU A O 1
ATOM 2311 N N . PRO A 1 308 ? -14.078 -9.57 15.164 1 73.44 308 PRO A N 1
ATOM 2312 C CA . PRO A 1 308 ? -14.195 -8.57 14.094 1 73.44 308 PRO A CA 1
ATOM 2313 C C . PRO A 1 308 ? -12.859 -8.242 13.445 1 73.44 308 PRO A C 1
ATOM 2315 O O . PRO A 1 308 ? -11.828 -8.18 14.125 1 73.44 308 PRO A O 1
ATOM 2318 N N . LEU A 1 309 ? -12.836 -8.211 12.172 1 77.19 309 LEU A N 1
ATOM 2319 C CA . LEU A 1 309 ? -11.633 -7.914 11.398 1 77.19 309 LEU A CA 1
ATOM 2320 C C . LEU A 1 309 ? -11.508 -6.414 11.148 1 77.19 309 LEU A C 1
ATOM 2322 O O . LEU A 1 309 ? -10.508 -5.961 10.586 1 77.19 309 LEU A O 1
ATOM 2326 N N . THR A 1 310 ? -12.57 -5.695 11.555 1 80.88 310 THR A N 1
ATOM 2327 C CA . THR A 1 310 ? -12.594 -4.258 11.297 1 80.88 310 THR A CA 1
ATOM 2328 C C . THR A 1 310 ? -12.938 -3.488 12.57 1 80.88 310 THR A C 1
ATOM 2330 O O . THR A 1 310 ? -13.641 -4 13.438 1 80.88 310 THR A O 1
ATOM 2333 N N . GLN A 1 311 ? -12.367 -2.377 12.758 1 88.5 311 GLN A N 1
ATOM 2334 C CA . GLN A 1 311 ? -12.664 -1.502 13.891 1 88.5 311 GLN A CA 1
ATOM 2335 C C . GLN A 1 311 ? -12.469 -0.035 13.516 1 88.5 311 GLN A C 1
ATOM 2337 O O . GLN A 1 311 ? -11.602 0.292 12.703 1 88.5 311 GLN A O 1
ATOM 2342 N N . VAL A 1 312 ? -13.328 0.792 14.117 1 93.44 312 VAL A N 1
ATOM 2343 C CA . VAL A 1 312 ? -13.117 2.229 13.969 1 93.44 312 VAL A CA 1
ATOM 2344 C C . VAL A 1 312 ? -11.984 2.682 14.883 1 93.44 312 VAL A C 1
ATOM 2346 O O . VAL A 1 312 ? -11.953 2.32 16.062 1 93.44 312 VAL A O 1
ATOM 2349 N N . ILE A 1 313 ? -11.07 3.379 14.383 1 95.94 313 ILE A N 1
ATOM 2350 C CA . ILE A 1 313 ? -10 3.99 15.164 1 95.94 313 ILE A CA 1
ATOM 2351 C C . ILE A 1 313 ? -10.203 5.504 15.219 1 95.94 313 ILE A C 1
ATOM 2353 O O . ILE A 1 313 ? -10.008 6.199 14.227 1 95.94 313 ILE A O 1
ATOM 2357 N N . TRP A 1 314 ? -10.586 6.016 16.359 1 97.62 314 TRP A N 1
ATOM 2358 C CA . TRP A 1 314 ? -10.789 7.449 16.562 1 97.62 314 TRP A CA 1
ATOM 2359 C C . TRP A 1 314 ? -9.461 8.148 16.828 1 97.62 314 TRP A C 1
ATOM 2361 O O . TRP A 1 314 ? -8.719 7.758 17.734 1 97.62 314 TRP A O 1
ATOM 2371 N N . ARG A 1 315 ? -9.18 9.172 15.977 1 97.44 315 ARG A N 1
ATOM 2372 C CA . ARG A 1 315 ? -7.934 9.914 16.125 1 97.44 315 ARG A CA 1
ATOM 2373 C C . ARG A 1 315 ? -8.188 11.414 16.125 1 97.44 315 ARG A C 1
ATOM 2375 O O . ARG A 1 315 ? -9.289 11.867 16.438 1 97.44 315 ARG A O 1
ATOM 2382 N N . GLU A 1 316 ? -7.176 12.195 15.797 1 96.94 316 GLU A N 1
ATOM 2383 C CA . GLU A 1 316 ? -7.168 13.641 16.016 1 96.94 316 GLU A CA 1
ATOM 2384 C C . GLU A 1 316 ? -7.977 14.359 14.938 1 96.94 316 GLU A C 1
ATOM 2386 O O . GLU A 1 316 ? -8.312 15.539 15.094 1 96.94 316 GLU A O 1
ATOM 2391 N N . SER A 1 317 ? -8.328 13.664 13.844 1 97.62 317 SER A N 1
ATOM 2392 C CA . SER A 1 317 ? -9.008 14.344 12.75 1 97.62 317 SER A CA 1
ATOM 2393 C C . SER A 1 317 ? -10.5 14.5 13.031 1 97.62 317 SER A C 1
ATOM 2395 O O . SER A 1 317 ? -11.234 15.062 12.219 1 97.62 317 SER A O 1
ATOM 2397 N N . THR A 1 318 ? -10.938 13.984 14.18 1 98.44 318 THR A N 1
ATOM 2398 C CA . THR A 1 318 ? -12.328 14.117 14.586 1 98.44 318 THR A CA 1
ATOM 2399 C C . THR A 1 318 ? -12.43 14.703 15.992 1 98.44 318 THR A C 1
ATOM 2401 O O . THR A 1 318 ? -11.57 14.445 16.844 1 98.44 318 THR A O 1
ATOM 2404 N N . GLY A 1 319 ? -13.414 15.547 16.219 1 97.44 319 GLY A N 1
ATOM 2405 C CA . GLY A 1 319 ? -13.664 16.203 17.5 1 97.44 319 GLY A CA 1
ATOM 2406 C C . GLY A 1 319 ? -15.031 16.844 17.578 1 97.44 319 GLY A C 1
ATOM 2407 O O . GLY A 1 319 ? -15.875 16.641 16.703 1 97.44 319 GLY A O 1
ATOM 2408 N N . PRO A 1 320 ? -15.273 17.562 18.672 1 97.25 320 PRO A N 1
ATOM 2409 C CA . PRO A 1 320 ? -16.562 18.219 18.844 1 97.25 320 PRO A CA 1
ATOM 2410 C C . PRO A 1 320 ? -16.891 19.188 17.703 1 97.25 320 PRO A C 1
ATOM 2412 O O . PRO A 1 320 ? -15.992 19.859 17.188 1 97.25 320 PRO A O 1
ATOM 2415 N N . ALA A 1 321 ? -18.141 19.219 17.359 1 96.69 321 ALA A N 1
ATOM 2416 C CA . ALA A 1 321 ? -18.578 20.203 16.359 1 96.69 321 ALA A CA 1
ATOM 2417 C C . ALA A 1 321 ? -18.328 21.625 16.844 1 96.69 321 ALA A C 1
ATOM 2419 O O . ALA A 1 321 ? -18.328 21.891 18.047 1 96.69 321 ALA A O 1
ATOM 2420 N N . PRO A 1 322 ? -18.094 22.453 15.867 1 93.69 322 PRO A N 1
ATOM 2421 C CA . PRO A 1 322 ? -17.953 23.844 16.281 1 93.69 322 PRO A CA 1
ATOM 2422 C C . PRO A 1 322 ? -19.188 24.375 17 1 93.69 322 PRO A C 1
ATOM 2424 O O . PRO A 1 322 ? -20.297 23.906 16.766 1 93.69 322 PRO A O 1
ATOM 2427 N N . ASP A 1 323 ? -19.016 25.297 17.891 1 84.56 323 ASP A N 1
ATOM 2428 C CA . ASP A 1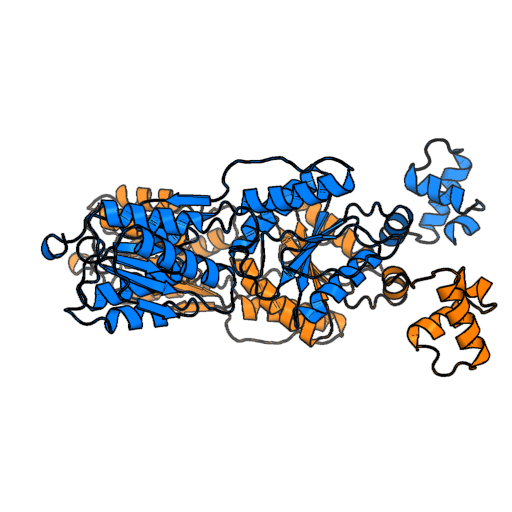 323 ? -20.062 25.828 18.75 1 84.56 323 ASP A CA 1
ATOM 2429 C C . ASP A 1 323 ? -21.266 26.297 17.938 1 84.56 323 ASP A C 1
ATOM 2431 O O . ASP A 1 323 ? -22.422 26.094 18.344 1 84.56 323 ASP A O 1
ATOM 2435 N N . GLU A 1 324 ? -21.047 26.891 16.828 1 75.06 324 GLU A N 1
ATOM 2436 C CA . GLU A 1 324 ? -22.156 27.406 16.031 1 75.06 324 GLU A CA 1
ATOM 2437 C C . GLU A 1 324 ? -23 26.281 15.453 1 75.06 324 GLU A C 1
ATOM 2439 O O . GLU A 1 324 ? -24.156 26.484 15.078 1 75.06 324 GLU A O 1
ATOM 2444 N N . ALA A 1 325 ? -22.531 25.172 15.367 1 68.56 325 ALA A N 1
ATOM 2445 C CA . ALA A 1 325 ? -23.188 24.031 14.734 1 68.56 325 ALA A CA 1
ATOM 2446 C C . ALA A 1 325 ? -23.938 23.203 15.766 1 68.56 325 ALA A C 1
ATOM 2448 O O . ALA A 1 325 ? -24.781 22.359 15.414 1 68.56 325 ALA A O 1
ATOM 2449 N N . ARG A 1 326 ? -23.594 23.438 16.953 1 62.22 326 ARG A N 1
ATOM 2450 C CA . ARG A 1 326 ? -24.25 22.672 18.016 1 62.22 326 ARG A CA 1
ATOM 2451 C C . ARG A 1 326 ? -25.609 23.25 18.344 1 62.22 326 ARG A C 1
ATOM 2453 O O . ARG A 1 326 ? -25.828 24.453 18.219 1 62.22 326 ARG A O 1
ATOM 2460 N N . MET B 1 1 ? -1.813 -41.219 -23.391 1 52.88 1 MET B N 1
ATOM 2461 C CA . MET B 1 1 ? -1.736 -42.562 -23.953 1 52.88 1 MET B CA 1
ATOM 2462 C C . MET B 1 1 ? -3.127 -43.156 -24.109 1 52.88 1 MET B C 1
ATOM 2464 O O . MET B 1 1 ? -3.451 -43.719 -25.156 1 52.88 1 MET B O 1
ATOM 2468 N N . GLU B 1 2 ? -4 -42.875 -23.203 1 61.97 2 GLU B N 1
ATOM 2469 C CA . GLU B 1 2 ? -5.266 -43.594 -23.281 1 61.97 2 GLU B CA 1
ATOM 2470 C C . GLU B 1 2 ? -6.129 -43.094 -24.422 1 61.97 2 GLU B C 1
ATOM 2472 O O . GLU B 1 2 ? -6.75 -43.875 -25.141 1 61.97 2 GLU B O 1
ATOM 2477 N N . VAL B 1 3 ? -5.969 -41.969 -24.641 1 71.88 3 VAL B N 1
ATOM 2478 C CA . VAL B 1 3 ? -6.758 -41.406 -25.75 1 71.88 3 VAL B CA 1
ATOM 2479 C C . VAL B 1 3 ? -6.293 -42.031 -27.062 1 71.88 3 VAL B C 1
ATOM 2481 O O . VAL B 1 3 ? -7.113 -42.406 -27.906 1 71.88 3 VAL B O 1
ATOM 2484 N N . ALA B 1 4 ? -5.035 -42.156 -27.094 1 73.5 4 ALA B N 1
ATOM 2485 C CA . ALA B 1 4 ? -4.473 -42.719 -28.328 1 73.5 4 ALA B CA 1
ATOM 2486 C C . ALA B 1 4 ? -4.934 -44.156 -28.531 1 73.5 4 ALA B C 1
ATOM 2488 O O . ALA B 1 4 ? -5.309 -44.531 -29.656 1 73.5 4 ALA B O 1
ATOM 2489 N N . ARG B 1 5 ? -4.914 -44.812 -27.5 1 72.56 5 ARG B N 1
ATOM 2490 C CA . ARG B 1 5 ? -5.324 -46.219 -27.562 1 72.56 5 ARG B CA 1
ATOM 2491 C C . ARG B 1 5 ? -6.805 -46.344 -27.922 1 72.56 5 ARG B C 1
ATOM 2493 O O . ARG B 1 5 ? -7.172 -47.125 -28.797 1 72.56 5 ARG B O 1
ATOM 2500 N N . LEU B 1 6 ? -7.551 -45.5 -27.234 1 75.75 6 LEU B N 1
ATOM 2501 C CA . LEU B 1 6 ? -8.992 -45.594 -27.453 1 75.75 6 LEU B CA 1
ATOM 2502 C C . LEU B 1 6 ? -9.352 -45.094 -28.859 1 75.75 6 LEU B C 1
ATOM 2504 O O . LEU B 1 6 ? -10.258 -45.625 -29.5 1 75.75 6 LEU B O 1
ATOM 2508 N N . ALA B 1 7 ? -8.656 -44.188 -29.266 1 79 7 ALA B N 1
ATOM 2509 C CA . ALA B 1 7 ? -8.906 -43.594 -30.578 1 79 7 ALA B CA 1
ATOM 2510 C C . ALA B 1 7 ? -8.258 -44.438 -31.672 1 79 7 ALA B C 1
ATOM 2512 O O . ALA B 1 7 ? -8.547 -44.219 -32.875 1 79 7 ALA B O 1
ATOM 2513 N N . GLY B 1 8 ? -7.371 -45.406 -31.297 1 79.88 8 GLY B N 1
ATOM 2514 C CA . GLY B 1 8 ? -6.688 -46.25 -32.25 1 79.88 8 GLY B CA 1
ATOM 2515 C C . GLY B 1 8 ? -5.656 -45.5 -33.094 1 79.88 8 GLY B C 1
ATOM 2516 O O . GLY B 1 8 ? -5.5 -45.75 -34.281 1 79.88 8 GLY B O 1
ATOM 2517 N N . VAL B 1 9 ? -5.199 -44.469 -32.531 1 80 9 VAL B N 1
ATOM 2518 C CA . VAL B 1 9 ? -4.184 -43.688 -33.219 1 80 9 VAL B CA 1
ATOM 2519 C C . VAL B 1 9 ? -2.918 -43.625 -32.375 1 80 9 VAL B C 1
ATOM 2521 O O . VAL B 1 9 ? -2.908 -44.062 -31.234 1 80 9 VAL B O 1
ATOM 2524 N N . SER B 1 10 ? -1.864 -43.25 -33.031 1 72.19 10 SER B N 1
ATOM 2525 C CA . SER B 1 10 ? -0.612 -43.062 -32.312 1 72.19 10 SER B CA 1
ATOM 2526 C C . SER B 1 10 ? -0.697 -41.906 -31.312 1 72.19 10 SER B C 1
ATOM 2528 O O . SER B 1 10 ? -1.555 -41.031 -31.438 1 72.19 10 SER B O 1
ATOM 2530 N N . HIS B 1 11 ? 0.116 -41.906 -30.312 1 67.5 11 HIS B N 1
ATOM 2531 C CA . HIS B 1 11 ? 0.2 -40.781 -29.359 1 67.5 11 HIS B CA 1
ATOM 2532 C C . HIS B 1 11 ? 0.537 -39.469 -30.078 1 67.5 11 HIS B C 1
ATOM 2534 O O . HIS B 1 11 ? 0.037 -38.406 -29.703 1 67.5 11 HIS B O 1
ATOM 2540 N N . GLN B 1 12 ? 1.246 -39.594 -31.109 1 67 12 GLN B N 1
ATOM 2541 C CA . GLN B 1 12 ? 1.622 -38.438 -31.891 1 67 12 GLN B CA 1
ATOM 2542 C C . GLN B 1 12 ? 0.411 -37.812 -32.594 1 67 12 GLN B C 1
ATOM 2544 O O . GLN B 1 12 ? 0.286 -36.594 -32.688 1 67 12 GLN B O 1
ATOM 2549 N N . THR B 1 13 ? -0.406 -38.75 -32.969 1 73.62 13 THR B N 1
ATOM 2550 C CA . THR B 1 13 ? -1.604 -38.312 -33.688 1 73.62 13 THR B CA 1
ATOM 2551 C C . THR B 1 13 ? -2.562 -37.594 -32.75 1 73.62 13 THR B C 1
ATOM 2553 O O . THR B 1 13 ? -3.168 -36.594 -33.125 1 73.62 13 THR B O 1
ATOM 2556 N N . VAL B 1 14 ? -2.609 -38.125 -31.516 1 72.12 14 VAL B N 1
ATOM 2557 C CA . VAL B 1 14 ? -3.451 -37.469 -30.516 1 72.12 14 VAL B CA 1
ATOM 2558 C C . VAL B 1 14 ? -2.865 -36.125 -30.156 1 72.12 14 VAL B C 1
ATOM 2560 O O . VAL B 1 14 ? -3.596 -35.125 -30.047 1 72.12 14 VAL B O 1
ATOM 2563 N N . SER B 1 15 ? -1.633 -36.031 -30.109 1 67.31 15 SER B N 1
ATOM 2564 C CA . SER B 1 15 ? -0.944 -34.781 -29.812 1 67.31 15 SER B CA 1
ATOM 2565 C C . SER B 1 15 ? -1.178 -33.75 -30.922 1 67.31 15 SER B C 1
ATOM 2567 O O . SER B 1 15 ? -1.42 -32.562 -30.625 1 67.31 15 SER B O 1
ATOM 2569 N N . ARG B 1 16 ? -1.157 -34.25 -32.062 1 66.25 16 ARG B N 1
ATOM 2570 C CA . ARG B 1 16 ? -1.423 -33.375 -33.219 1 66.25 16 ARG B CA 1
ATOM 2571 C C . ARG B 1 16 ? -2.863 -32.875 -33.219 1 66.25 16 ARG B C 1
ATOM 2573 O O . ARG B 1 16 ? -3.125 -31.719 -33.531 1 66.25 16 ARG B O 1
ATOM 2580 N N . TYR B 1 17 ? -3.752 -33.719 -32.875 1 71.19 17 TYR B N 1
ATOM 2581 C CA . TYR B 1 17 ? -5.16 -33.375 -32.781 1 71.19 17 TYR B CA 1
ATOM 2582 C C . TYR B 1 17 ? -5.371 -32.312 -31.688 1 71.19 17 TYR B C 1
ATOM 2584 O O . TYR B 1 17 ? -6.082 -31.328 -31.906 1 71.19 17 TYR B O 1
ATOM 2592 N N . LEU B 1 18 ? -4.715 -32.531 -30.594 1 66.81 18 LEU B N 1
ATOM 2593 C CA . LEU B 1 18 ? -4.891 -31.609 -29.469 1 66.81 18 LEU B CA 1
ATOM 2594 C C . LEU B 1 18 ? -4.25 -30.266 -29.75 1 66.81 18 LEU B C 1
ATOM 2596 O O . LEU B 1 18 ? -4.762 -29.219 -29.312 1 66.81 18 LEU B O 1
ATOM 2600 N N . LYS B 1 19 ? -3.246 -30.219 -30.609 1 60.78 19 LYS B N 1
ATOM 2601 C CA . LYS B 1 19 ? -2.496 -29.031 -30.969 1 60.78 19 LYS B CA 1
ATOM 2602 C C . LYS B 1 19 ? -3.191 -28.25 -32.094 1 60.78 19 LYS B C 1
ATOM 2604 O O . LYS B 1 19 ? -3.215 -27.016 -32.062 1 60.78 19 LYS B O 1
ATOM 2609 N N . PHE B 1 20 ? -3.732 -28.984 -32.938 1 60.47 20 PHE B N 1
ATOM 2610 C CA . PHE B 1 20 ? -4.191 -28.344 -34.156 1 60.47 20 PHE B CA 1
ATOM 2611 C C . PHE B 1 20 ? -5.699 -28.5 -34.344 1 60.47 20 PHE B C 1
ATOM 2613 O O . PHE B 1 20 ? -6.25 -28.188 -35.375 1 60.47 20 PHE B O 1
ATOM 2620 N N . GLY B 1 21 ? -6.266 -28.922 -33.188 1 65.38 21 GLY B N 1
ATOM 2621 C CA . GLY B 1 21 ? -7.711 -29.078 -33.219 1 65.38 21 GLY B CA 1
ATOM 2622 C C . GLY B 1 21 ? -8.172 -30 -34.344 1 65.38 21 GLY B C 1
ATOM 2623 O O . GLY B 1 21 ? -9.25 -29.812 -34.906 1 65.38 21 GLY B O 1
ATOM 2624 N N . GLY B 1 22 ? -7.238 -30.797 -34.75 1 66.56 22 GLY B N 1
ATOM 2625 C CA . GLY B 1 22 ? -7.617 -31.75 -35.781 1 66.56 22 GLY B CA 1
ATOM 2626 C C . GLY B 1 22 ? -7.359 -31.234 -37.188 1 66.56 22 GLY B C 1
ATOM 2627 O O . GLY B 1 22 ? -7.746 -31.859 -38.156 1 66.56 22 GLY B O 1
ATOM 2628 N N . ALA B 1 23 ? -6.809 -30.062 -37.312 1 69.69 23 ALA B N 1
ATOM 2629 C CA . ALA B 1 23 ? -6.539 -29.531 -38.625 1 69.69 23 ALA B CA 1
ATOM 2630 C C . ALA B 1 23 ? -5.535 -30.391 -39.375 1 69.69 23 ALA B C 1
ATOM 2632 O O . ALA B 1 23 ? -4.473 -30.734 -38.844 1 69.69 23 ALA B O 1
ATOM 2633 N N . GLY B 1 24 ? -5.836 -30.844 -40.625 1 72.06 24 GLY B N 1
ATOM 2634 C CA . GLY B 1 24 ? -5.012 -31.688 -41.469 1 72.06 24 GLY B CA 1
ATOM 2635 C C . GLY B 1 24 ? -5.215 -33.156 -41.219 1 72.06 24 GLY B C 1
ATOM 2636 O O . GLY B 1 24 ? -4.516 -34 -41.812 1 72.06 24 GLY B O 1
ATOM 2637 N N . MET B 1 25 ? -6.066 -33.438 -40.344 1 75.88 25 MET B N 1
ATOM 2638 C CA . MET B 1 25 ? -6.371 -34.844 -40.031 1 75.88 25 MET B CA 1
ATOM 2639 C C . MET B 1 25 ? -7.668 -35.281 -40.719 1 75.88 25 MET B C 1
ATOM 2641 O O . MET B 1 25 ? -8.547 -34.438 -40.969 1 75.88 25 MET B O 1
ATOM 2645 N N . LYS B 1 26 ? -7.648 -36.5 -41.062 1 81.62 26 LYS B N 1
ATOM 2646 C CA . LYS B 1 26 ? -8.891 -37.062 -41.625 1 81.62 26 LYS B CA 1
ATOM 2647 C C . LYS B 1 26 ? -10.039 -36.938 -40.625 1 81.62 26 LYS B C 1
ATOM 2649 O O . LYS B 1 26 ? -9.844 -37.094 -39.406 1 81.62 26 LYS B O 1
ATOM 2654 N N . ALA B 1 27 ? -11.094 -36.531 -41.125 1 80.62 27 ALA B N 1
ATOM 2655 C CA . ALA B 1 27 ? -12.289 -36.281 -40.344 1 80.62 27 ALA B CA 1
ATOM 2656 C C . ALA B 1 27 ? -12.578 -37.469 -39.406 1 80.62 27 ALA B C 1
ATOM 2658 O O . ALA B 1 27 ? -12.945 -37.281 -38.25 1 80.62 27 ALA B O 1
ATOM 2659 N N . GLU B 1 28 ? -12.391 -38.719 -39.969 1 80.56 28 GLU B N 1
ATOM 2660 C CA . GLU B 1 28 ? -12.672 -39.906 -39.188 1 80.56 28 GLU B CA 1
ATOM 2661 C C . GLU B 1 28 ? -11.742 -40.031 -38 1 80.56 28 GLU B C 1
ATOM 2663 O O . GLU B 1 28 ? -12.18 -40.375 -36.875 1 80.56 28 GLU B O 1
ATOM 2668 N N . THR B 1 29 ? -10.562 -39.719 -38.188 1 81.5 29 THR B N 1
ATOM 2669 C CA . THR B 1 29 ? -9.562 -39.781 -37.125 1 81.5 29 THR B CA 1
ATOM 2670 C C . THR B 1 29 ? -9.812 -38.75 -36.062 1 81.5 29 THR B C 1
ATOM 2672 O O . THR B 1 29 ? -9.727 -39.031 -34.844 1 81.5 29 THR B O 1
ATOM 2675 N N . SER B 1 30 ? -10.164 -37.562 -36.469 1 80.5 30 SER B N 1
ATOM 2676 C CA . SER B 1 30 ? -10.484 -36.469 -35.562 1 80.5 30 SER B CA 1
ATOM 2677 C C . SER B 1 30 ? -11.672 -36.812 -34.688 1 80.5 30 SER B C 1
ATOM 2679 O O . SER B 1 30 ? -11.648 -36.562 -33.469 1 80.5 30 SER B O 1
ATOM 2681 N N . GLU B 1 31 ? -12.578 -37.375 -35.344 1 80.31 31 GLU B N 1
ATOM 2682 C CA . GLU B 1 31 ? -13.781 -37.75 -34.594 1 80.31 31 GLU B CA 1
ATOM 2683 C C . GLU B 1 31 ? -13.484 -38.844 -33.562 1 80.31 31 GLU B C 1
ATOM 2685 O O . GLU B 1 31 ? -14.023 -38.812 -32.469 1 80.31 31 GLU B O 1
ATOM 2690 N N . ARG B 1 32 ? -12.664 -39.812 -33.938 1 81.12 32 ARG B N 1
ATOM 2691 C CA . ARG B 1 32 ? -12.289 -40.875 -33 1 81.12 32 ARG B CA 1
ATOM 2692 C C . ARG B 1 32 ? -11.539 -40.312 -31.812 1 81.12 32 ARG B C 1
ATOM 2694 O O . ARG B 1 32 ? -11.781 -40.75 -30.672 1 81.12 32 ARG B O 1
ATOM 2701 N N .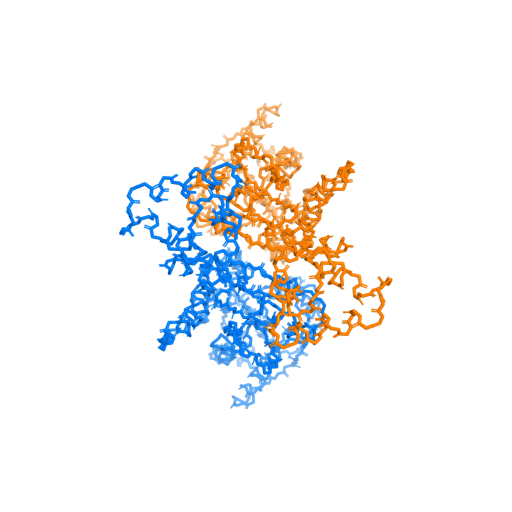 ILE B 1 33 ? -10.703 -39.375 -32.094 1 78.88 33 ILE B N 1
ATOM 2702 C CA . ILE B 1 33 ? -9.93 -38.781 -31.031 1 78.88 33 ILE B CA 1
ATOM 2703 C C . ILE B 1 33 ? -10.852 -37.969 -30.141 1 78.88 33 ILE B C 1
ATOM 2705 O O . ILE B 1 33 ? -10.773 -38.031 -28.906 1 78.88 33 ILE B O 1
ATOM 2709 N N . LYS B 1 34 ? -11.656 -37.219 -30.766 1 75.44 34 LYS B N 1
ATOM 2710 C CA . LYS B 1 34 ? -12.633 -36.406 -30.016 1 75.44 34 LYS B CA 1
ATOM 2711 C C . LYS B 1 34 ? -13.5 -37.312 -29.125 1 75.44 34 LYS B C 1
ATOM 2713 O O . LYS B 1 34 ? -13.711 -37 -27.953 1 75.44 34 LYS B O 1
ATOM 2718 N N . THR B 1 35 ? -14.031 -38.344 -29.719 1 74.19 35 THR B N 1
ATOM 2719 C CA . THR B 1 35 ? -14.875 -39.281 -28.984 1 74.19 35 THR B CA 1
ATOM 2720 C C . THR B 1 35 ? -14.094 -39.938 -27.844 1 74.19 35 THR B C 1
ATOM 2722 O O . THR B 1 35 ? -14.617 -40.094 -26.75 1 74.19 35 THR B O 1
ATOM 2725 N N . ALA B 1 36 ? -12.867 -40.312 -28.109 1 72.38 36 ALA B N 1
ATOM 2726 C CA . ALA B 1 36 ? -12.016 -40.938 -27.094 1 72.38 36 ALA B CA 1
ATOM 2727 C C . ALA B 1 36 ? -11.734 -39.938 -25.953 1 72.38 36 ALA B C 1
ATOM 2729 O O . ALA B 1 36 ? -11.75 -40.344 -24.781 1 72.38 36 ALA B O 1
ATOM 2730 N N . ILE B 1 37 ? -11.5 -38.781 -26.375 1 66.56 37 ILE B N 1
ATOM 2731 C CA . ILE B 1 37 ? -11.266 -37.719 -25.391 1 66.56 37 ILE B CA 1
ATOM 2732 C C . ILE B 1 37 ? -12.508 -37.531 -24.531 1 66.56 37 ILE B C 1
ATOM 2734 O O . ILE B 1 37 ? -12.406 -37.438 -23.297 1 66.56 37 ILE B O 1
ATOM 2738 N N . GLU B 1 38 ? -13.586 -37.531 -25.125 1 63.69 38 GLU B N 1
ATOM 2739 C CA . GLU B 1 38 ? -14.859 -37.406 -24.422 1 63.69 38 GLU B CA 1
ATOM 2740 C C . GLU B 1 38 ? -15.141 -38.625 -23.547 1 63.69 38 GLU B C 1
ATOM 2742 O O . GLU B 1 38 ? -15.602 -38.469 -22.406 1 63.69 38 GLU B O 1
ATOM 2747 N N . GLN B 1 39 ? -14.961 -39.75 -24.172 1 60.75 39 GLN B N 1
ATOM 2748 C CA . GLN B 1 39 ? -15.25 -41 -23.469 1 60.75 39 GLN B CA 1
ATOM 2749 C C . GLN B 1 39 ? -14.32 -41.188 -22.281 1 60.75 39 GLN B C 1
ATOM 2751 O O . GLN B 1 39 ? -14.742 -41.719 -21.234 1 60.75 39 GLN B O 1
ATOM 2756 N N . LEU B 1 40 ? -13.094 -40.875 -22.609 1 54.25 40 LEU B N 1
ATOM 2757 C CA . LEU B 1 40 ? -12.117 -41.062 -21.547 1 54.25 40 LEU B CA 1
ATOM 2758 C C . LEU B 1 40 ? -12.078 -39.844 -20.625 1 54.25 40 LEU B C 1
ATOM 2760 O O . LEU B 1 40 ? -11.375 -39.844 -19.609 1 54.25 40 LEU B O 1
ATOM 2764 N N . ASP B 1 41 ? -13.109 -39.062 -20.953 1 51.5 41 ASP B N 1
ATOM 2765 C CA . ASP B 1 41 ? -13.109 -37.781 -20.234 1 51.5 41 ASP B CA 1
ATOM 2766 C C . ASP B 1 41 ? -11.695 -37.219 -20.109 1 51.5 41 ASP B C 1
ATOM 2768 O O . ASP B 1 41 ? -11.281 -36.812 -19.031 1 51.5 41 ASP B O 1
ATOM 2772 N N . TYR B 1 42 ? -11.078 -37.656 -21.266 1 43.31 42 TYR B N 1
ATOM 2773 C CA . TYR B 1 42 ? -9.688 -37.25 -21.359 1 43.31 42 TYR B CA 1
ATOM 2774 C C . TYR B 1 42 ? -9.586 -35.719 -21.531 1 43.31 42 TYR B C 1
ATOM 2776 O O . TYR B 1 42 ? -10.086 -35.188 -22.516 1 43.31 42 TYR B O 1
ATOM 2784 N N . ARG B 1 43 ? -9.578 -35.062 -20.672 1 42.59 43 ARG B N 1
ATOM 2785 C CA . ARG B 1 43 ? -9.297 -33.656 -20.766 1 42.59 43 ARG B CA 1
ATOM 2786 C C . ARG B 1 43 ? -7.793 -33.406 -20.859 1 42.59 43 ARG B C 1
ATOM 2788 O O . ARG B 1 43 ? -7.031 -33.812 -19.984 1 42.59 43 ARG B O 1
ATOM 2795 N N . PRO B 1 44 ? -7.363 -33.188 -22.047 1 39.22 44 PRO B N 1
ATOM 2796 C CA . PRO B 1 44 ? -5.934 -32.875 -22.109 1 39.22 44 PRO B CA 1
ATOM 2797 C C . PRO B 1 44 ? -5.469 -32.031 -20.922 1 39.22 44 PRO B C 1
ATOM 2799 O O . PRO B 1 44 ? -6.141 -31.078 -20.531 1 39.22 44 PRO B O 1
ATOM 2802 N N . ASN B 1 45 ? -5.066 -32.688 -19.953 1 38.53 45 ASN B N 1
ATOM 2803 C CA . ASN B 1 45 ? -4.504 -31.969 -18.828 1 38.53 45 ASN B CA 1
ATOM 2804 C C . ASN B 1 45 ? -3.689 -30.766 -19.281 1 38.53 45 ASN B C 1
ATOM 2806 O O . ASN B 1 45 ? -2.797 -30.906 -20.125 1 38.53 45 ASN B O 1
ATOM 2810 N N . LEU B 1 46 ? -4.355 -29.75 -19.484 1 40.09 46 LEU B N 1
ATOM 2811 C CA . LEU B 1 46 ? -3.619 -28.547 -19.859 1 40.09 46 LEU B CA 1
ATOM 2812 C C . LEU B 1 46 ? -2.166 -28.641 -19.406 1 40.09 46 LEU B C 1
ATOM 2814 O O . LEU B 1 46 ? -1.263 -28.172 -20.109 1 40.09 46 LEU B O 1
ATOM 2818 N N . VAL B 1 47 ? -1.998 -29.219 -18.281 1 39.91 47 VAL B N 1
ATOM 2819 C CA . VAL B 1 47 ? -0.637 -29.359 -17.766 1 39.91 47 VAL B CA 1
ATOM 2820 C C . VAL B 1 47 ? 0.132 -30.359 -18.641 1 39.91 47 VAL B C 1
ATOM 2822 O O . VAL B 1 47 ? 1.292 -30.125 -18.984 1 39.91 47 VAL B O 1
ATOM 2825 N N . ALA B 1 48 ? -0.49 -31.438 -18.984 1 42.66 48 ALA B N 1
ATOM 2826 C CA . ALA B 1 48 ? 0.201 -32.438 -19.828 1 42.66 48 ALA B CA 1
ATOM 2827 C C . ALA B 1 48 ? 0.563 -31.828 -21.188 1 42.66 48 ALA B C 1
ATOM 2829 O O . ALA B 1 48 ? 1.66 -32.062 -21.688 1 42.66 48 ALA B O 1
ATOM 2830 N N . ARG B 1 49 ? -0.354 -31.188 -21.734 1 41.03 49 ARG B N 1
ATOM 2831 C CA . ARG B 1 49 ? -0.049 -30.594 -23.031 1 41.03 49 ARG B CA 1
ATOM 2832 C C . ARG B 1 49 ? 0.983 -29.484 -22.891 1 41.03 49 ARG B C 1
ATOM 2834 O O . ARG B 1 49 ? 1.889 -29.359 -23.719 1 41.03 49 ARG B O 1
ATOM 2841 N N . ALA B 1 50 ? 0.72 -28.609 -21.938 1 42.06 50 ALA B N 1
ATOM 2842 C CA . ALA B 1 50 ? 1.664 -27.516 -21.688 1 42.06 50 ALA B CA 1
ATOM 2843 C C . ALA B 1 50 ? 3.049 -28.062 -21.344 1 42.06 50 ALA B C 1
ATOM 2845 O O . ALA B 1 50 ? 4.062 -27.484 -21.719 1 42.06 50 ALA B O 1
ATOM 2846 N N . MET B 1 51 ? 3.127 -29.219 -20.672 1 42 51 MET B N 1
ATOM 2847 C CA . MET B 1 51 ? 4.391 -29.875 -20.312 1 42 51 MET B CA 1
ATOM 2848 C C . MET B 1 51 ? 5.129 -30.344 -21.562 1 42 51 MET B C 1
ATOM 2850 O O . MET B 1 51 ? 6.359 -30.281 -21.625 1 42 51 MET B O 1
ATOM 2854 N N . ARG B 1 52 ? 4.406 -30.906 -22.453 1 44.06 52 ARG B N 1
ATOM 2855 C CA . ARG B 1 52 ? 5.125 -31.438 -23.594 1 44.06 52 ARG B CA 1
ATOM 2856 C C . ARG B 1 52 ? 5.777 -30.328 -24.406 1 44.06 52 ARG B C 1
ATOM 2858 O O . ARG B 1 52 ? 6.895 -30.484 -24.906 1 44.06 52 ARG B O 1
ATOM 2865 N N . ASN B 1 53 ? 5.027 -29.297 -24.625 1 46.16 53 ASN B N 1
ATOM 2866 C CA . ASN B 1 53 ? 5.621 -28.281 -25.5 1 46.16 53 ASN B CA 1
ATOM 2867 C C . ASN B 1 53 ? 6.141 -27.094 -24.688 1 46.16 53 ASN B C 1
ATOM 2869 O O . ASN B 1 53 ? 6.59 -26.094 -25.266 1 46.16 53 ASN B O 1
ATOM 2873 N N . ARG B 1 54 ? 6.516 -27.344 -23.406 1 54.34 54 ARG B N 1
ATOM 2874 C CA . ARG B 1 54 ? 7.031 -26.328 -22.5 1 54.34 54 ARG B CA 1
ATOM 2875 C C . ARG B 1 54 ? 6.371 -24.969 -22.766 1 54.34 54 ARG B C 1
ATOM 2877 O O . ARG B 1 54 ? 6.969 -23.922 -22.516 1 54.34 54 ARG B O 1
ATOM 2884 N N . ARG B 1 55 ? 5.273 -24.953 -23.688 1 59.53 55 ARG B N 1
ATOM 2885 C CA . ARG B 1 55 ? 4.547 -23.719 -23.969 1 59.53 55 ARG B CA 1
ATOM 2886 C C . ARG B 1 55 ? 3.283 -23.625 -23.109 1 59.53 55 ARG B C 1
ATOM 2888 O O . ARG B 1 55 ? 2.174 -23.828 -23.625 1 59.53 55 ARG B O 1
ATOM 2895 N N . THR B 1 56 ? 3.395 -23.469 -21.844 1 60.09 56 THR B N 1
ATOM 2896 C CA . THR B 1 56 ? 2.297 -23.438 -20.891 1 60.09 56 THR B CA 1
ATOM 2897 C C . THR B 1 56 ? 1.596 -22.078 -20.906 1 60.09 56 THR B C 1
ATOM 2899 O O . THR B 1 56 ? 0.472 -21.953 -20.422 1 60.09 56 THR B O 1
ATOM 2902 N N . GLY B 1 57 ? 2.256 -21.062 -21.578 1 67.31 57 GLY B N 1
ATOM 2903 C CA . GLY B 1 57 ? 1.73 -19.703 -21.516 1 67.31 57 GLY B CA 1
ATOM 2904 C C . GLY B 1 57 ? 1.744 -19.125 -20.125 1 67.31 57 GLY B C 1
ATOM 2905 O O . GLY B 1 57 ? 1.045 -18.141 -19.844 1 67.31 57 GLY B O 1
ATOM 2906 N N . ARG B 1 58 ? 2.562 -19.781 -19.234 1 73.69 58 ARG B N 1
ATOM 2907 C CA . ARG B 1 58 ? 2.586 -19.344 -17.844 1 73.69 58 ARG B CA 1
ATOM 2908 C C . ARG B 1 58 ? 3.984 -18.891 -17.438 1 73.69 58 ARG B C 1
ATOM 2910 O O . ARG B 1 58 ? 4.977 -19.531 -17.797 1 73.69 58 ARG B O 1
ATOM 2917 N N . LEU B 1 59 ? 4.004 -17.781 -16.781 1 79.06 59 LEU B N 1
ATOM 2918 C CA . LEU B 1 59 ? 5.227 -17.266 -16.172 1 79.06 59 LEU B CA 1
ATOM 2919 C C . LEU B 1 59 ? 5.086 -17.188 -14.648 1 79.06 59 LEU B C 1
ATOM 2921 O O . LEU B 1 59 ? 3.984 -16.969 -14.133 1 79.06 59 LEU B O 1
ATOM 2925 N N . ALA B 1 60 ? 6.199 -17.391 -13.969 1 77.12 60 ALA B N 1
ATOM 2926 C CA . ALA B 1 60 ? 6.184 -17.25 -12.508 1 77.12 60 ALA B CA 1
ATOM 2927 C C . ALA B 1 60 ? 6.988 -16.031 -12.062 1 77.12 60 ALA B C 1
ATOM 2929 O O . ALA B 1 60 ? 8.047 -15.742 -12.625 1 77.12 60 ALA B O 1
ATOM 2930 N N . MET B 1 61 ? 6.414 -15.359 -11.156 1 77.06 61 MET B N 1
ATOM 2931 C CA . MET B 1 61 ? 7.121 -14.289 -10.469 1 77.06 61 MET B CA 1
ATOM 2932 C C . MET B 1 61 ? 7.316 -14.625 -8.992 1 77.06 61 MET B C 1
ATOM 2934 O O . MET B 1 61 ? 6.344 -14.859 -8.273 1 77.06 61 MET B O 1
ATOM 2938 N N . LEU B 1 62 ? 8.586 -14.648 -8.625 1 74.44 62 LEU B N 1
ATOM 2939 C CA . LEU B 1 62 ? 8.93 -15.023 -7.262 1 74.44 62 LEU B CA 1
ATOM 2940 C C . LEU B 1 62 ? 9.172 -13.789 -6.402 1 74.44 62 LEU B C 1
ATOM 2942 O O . LEU B 1 62 ? 9.914 -12.891 -6.801 1 74.44 62 LEU B O 1
ATOM 2946 N N . LEU B 1 63 ? 8.461 -13.797 -5.25 1 69.31 63 LEU B N 1
ATOM 2947 C CA . LEU B 1 63 ? 8.703 -12.719 -4.293 1 69.31 63 LEU B CA 1
ATOM 2948 C C . LEU B 1 63 ? 8.742 -13.258 -2.867 1 69.31 63 LEU B C 1
ATOM 2950 O O . LEU B 1 63 ? 8.062 -14.234 -2.549 1 69.31 63 LEU B O 1
ATOM 2954 N N . PRO B 1 64 ? 9.617 -12.578 -2.061 1 60.66 64 PRO B N 1
ATOM 2955 C CA . PRO B 1 64 ? 9.633 -13 -0.658 1 60.66 64 PRO B CA 1
ATOM 2956 C C . PRO B 1 64 ? 8.273 -12.828 0.026 1 60.66 64 PRO B C 1
ATOM 2958 O O . PRO B 1 64 ? 7.535 -11.891 -0.292 1 60.66 64 PRO B O 1
ATOM 2961 N N . ALA B 1 65 ? 8.086 -13.789 0.871 1 54.81 65 ALA B N 1
ATOM 2962 C CA . ALA B 1 65 ? 6.895 -13.633 1.696 1 54.81 65 ALA B CA 1
ATOM 2963 C C . ALA B 1 65 ? 6.949 -12.344 2.514 1 54.81 65 ALA B C 1
ATOM 2965 O O . ALA B 1 65 ? 8.008 -11.969 3.014 1 54.81 65 ALA B O 1
ATOM 2966 N N . GLY B 1 66 ? 5.895 -11.648 2.615 1 50.47 66 GLY B N 1
ATOM 2967 C CA . GLY B 1 66 ? 5.828 -10.438 3.416 1 50.47 66 GLY B CA 1
ATOM 2968 C C . GLY B 1 66 ? 6.191 -9.188 2.639 1 50.47 66 GLY B C 1
ATOM 2969 O O . GLY B 1 66 ? 6.383 -8.117 3.225 1 50.47 66 GLY B O 1
ATOM 2970 N N . THR B 1 67 ? 6.508 -9.438 1.396 1 48.22 67 THR B N 1
ATOM 2971 C CA . THR B 1 67 ? 6.863 -8.281 0.579 1 48.22 67 THR B CA 1
ATOM 2972 C C . THR B 1 67 ? 5.785 -7.207 0.667 1 48.22 67 THR B C 1
ATOM 2974 O O . THR B 1 67 ? 4.59 -7.52 0.714 1 48.22 67 THR B O 1
ATOM 2977 N N . ALA B 1 68 ? 6.27 -5.992 0.883 1 46.84 68 ALA B N 1
ATOM 2978 C CA . ALA B 1 68 ? 5.445 -4.812 1.131 1 46.84 68 ALA B CA 1
ATOM 2979 C C . ALA B 1 68 ? 4.605 -4.465 -0.096 1 46.84 68 ALA B C 1
ATOM 2981 O O . ALA B 1 68 ? 4.789 -5.047 -1.167 1 46.84 68 ALA B O 1
ATOM 2982 N N . VAL B 1 69 ? 3.611 -3.473 -0.037 1 44.75 69 VAL B N 1
ATOM 2983 C CA . VAL B 1 69 ? 2.557 -2.883 -0.854 1 44.75 69 VAL B CA 1
ATOM 2984 C C . VAL B 1 69 ? 3.1 -2.555 -2.242 1 44.75 69 VAL B C 1
ATOM 2986 O O . VAL B 1 69 ? 2.404 -2.73 -3.246 1 44.75 69 VAL B O 1
ATOM 2989 N N . SER B 1 70 ? 4.297 -1.991 -2.338 1 50.59 70 SER B N 1
ATOM 2990 C CA . SER B 1 70 ? 4.852 -1.567 -3.619 1 50.59 70 SER B CA 1
ATOM 2991 C C . SER B 1 70 ? 4.848 -2.711 -4.629 1 50.59 70 SER B C 1
ATOM 2993 O O . SER B 1 70 ? 4.836 -2.477 -5.84 1 50.59 70 SER B O 1
ATOM 2995 N N . ALA B 1 71 ? 4.508 -3.764 -4.07 1 58.66 71 ALA B N 1
ATOM 2996 C CA . ALA B 1 71 ? 4.586 -4.977 -4.879 1 58.66 71 ALA B CA 1
ATOM 2997 C C . ALA B 1 71 ? 3.344 -5.133 -5.754 1 58.66 71 ALA B C 1
ATOM 2999 O O . ALA B 1 71 ? 3.424 -5.66 -6.867 1 58.66 71 ALA B O 1
ATOM 3000 N N . LEU B 1 72 ? 2.344 -4.414 -5.418 1 56.5 72 LEU B N 1
ATOM 3001 C CA . LEU B 1 72 ? 1.121 -4.633 -6.184 1 56.5 72 LEU B CA 1
ATOM 3002 C C . LEU B 1 72 ? 1.184 -3.908 -7.527 1 56.5 72 LEU B C 1
ATOM 3004 O O . LEU B 1 72 ? 0.742 -4.441 -8.547 1 56.5 72 LEU B O 1
ATOM 3008 N N . GLU B 1 73 ? 1.625 -2.619 -7.406 1 63.22 73 GLU B N 1
ATOM 3009 C CA . GLU B 1 73 ? 1.771 -1.89 -8.664 1 63.22 73 GLU B CA 1
ATOM 3010 C C . GLU B 1 73 ? 2.76 -2.584 -9.594 1 63.22 73 GLU B C 1
ATOM 3012 O O . GLU B 1 73 ? 2.566 -2.605 -10.812 1 63.22 73 GLU B O 1
ATOM 3017 N N . LEU B 1 74 ? 3.709 -3.045 -8.977 1 67.69 74 LEU B N 1
ATOM 3018 C CA . LEU B 1 74 ? 4.688 -3.805 -9.742 1 67.69 74 LEU B CA 1
ATOM 3019 C C . LEU B 1 74 ? 4.039 -5.027 -10.391 1 67.69 74 LEU B C 1
ATOM 3021 O O . LEU B 1 74 ? 4.254 -5.297 -11.578 1 67.69 74 LEU B O 1
ATOM 3025 N N . LEU B 1 75 ? 3.27 -5.652 -9.602 1 68 75 LEU B N 1
ATOM 3026 C CA . LEU B 1 75 ? 2.59 -6.848 -10.094 1 68 75 LEU B CA 1
ATOM 3027 C C . LEU B 1 75 ? 1.614 -6.496 -11.211 1 68 75 LEU B C 1
ATOM 3029 O O . LEU B 1 75 ? 1.487 -7.242 -12.188 1 68 75 LEU B O 1
ATOM 3033 N N . ALA B 1 76 ? 0.983 -5.387 -11.031 1 66.56 76 ALA B N 1
ATOM 3034 C CA . ALA B 1 76 ? 0.07 -4.934 -12.078 1 66.56 76 ALA B CA 1
ATOM 3035 C C . ALA B 1 76 ? 0.811 -4.707 -13.391 1 66.56 76 ALA B C 1
ATOM 3037 O O . ALA B 1 76 ? 0.355 -5.141 -14.453 1 66.56 76 ALA B O 1
ATOM 3038 N N . GLY B 1 77 ? 1.872 -4.031 -13.312 1 70.06 77 GLY B N 1
ATOM 3039 C CA . GLY B 1 77 ? 2.688 -3.805 -14.492 1 70.06 77 GLY B CA 1
ATOM 3040 C C . GLY B 1 77 ? 3.178 -5.09 -15.141 1 70.06 77 GLY B C 1
ATOM 3041 O O . GLY B 1 77 ? 3.117 -5.238 -16.359 1 70.06 77 GLY B O 1
ATOM 3042 N N . ALA B 1 78 ? 3.615 -5.957 -14.273 1 74 78 ALA B N 1
ATOM 3043 C CA . ALA B 1 78 ? 4.113 -7.242 -14.758 1 74 78 ALA B CA 1
ATOM 3044 C C . ALA B 1 78 ? 2.998 -8.047 -15.422 1 74 78 ALA B C 1
ATOM 3046 O O . ALA B 1 78 ? 3.197 -8.633 -16.484 1 74 78 ALA B O 1
ATOM 3047 N N . THR B 1 79 ? 1.901 -8.055 -14.797 1 69.06 79 THR B N 1
ATOM 3048 C CA . THR B 1 79 ? 0.761 -8.805 -15.305 1 69.06 79 THR B CA 1
ATOM 3049 C C . THR B 1 79 ? 0.295 -8.234 -16.641 1 69.06 79 THR B C 1
ATOM 3051 O O . THR B 1 79 ? -0.003 -8.984 -17.578 1 69.06 79 THR B O 1
ATOM 3054 N N . THR B 1 80 ? 0.228 -6.977 -16.703 1 68.31 80 THR B N 1
ATOM 3055 C CA . THR B 1 80 ? -0.17 -6.328 -17.953 1 68.31 80 THR B CA 1
ATOM 3056 C C . THR B 1 80 ? 0.79 -6.691 -19.078 1 68.31 80 THR B C 1
ATOM 3058 O O . THR B 1 80 ? 0.359 -7.078 -20.172 1 68.31 80 THR B O 1
ATOM 3061 N N . ALA B 1 81 ? 2.002 -6.566 -18.797 1 73.75 81 ALA B N 1
ATOM 3062 C CA . ALA B 1 81 ? 3.016 -6.895 -19.797 1 73.75 81 ALA B CA 1
ATOM 3063 C C . ALA B 1 81 ? 2.906 -8.352 -20.234 1 73.75 81 ALA B C 1
ATOM 3065 O O . ALA B 1 81 ? 3.035 -8.664 -21.422 1 73.75 81 ALA B O 1
ATOM 3066 N N . ALA B 1 82 ? 2.682 -9.18 -19.297 1 74.62 82 ALA B N 1
ATOM 3067 C CA . ALA B 1 82 ? 2.553 -10.602 -19.594 1 74.62 82 ALA B CA 1
ATOM 3068 C C . ALA B 1 82 ? 1.329 -10.867 -20.469 1 74.62 82 ALA B C 1
ATOM 3070 O O . ALA B 1 82 ? 1.412 -11.609 -21.453 1 74.62 82 ALA B O 1
ATOM 3071 N N . HIS B 1 83 ? 0.29 -10.289 -20.094 1 66.75 83 HIS B N 1
ATOM 3072 C CA . HIS B 1 83 ? -0.944 -10.461 -20.844 1 66.75 83 HIS B CA 1
ATOM 3073 C C . HIS B 1 83 ? -0.778 -9.984 -22.281 1 66.75 83 HIS B C 1
ATOM 3075 O O . HIS B 1 83 ? -1.221 -10.656 -23.219 1 66.75 83 HIS B O 1
ATOM 3081 N N . GLU B 1 84 ? -0.233 -8.859 -22.391 1 70.81 84 GLU B N 1
ATOM 3082 C CA . GLU B 1 84 ? 0.022 -8.305 -23.719 1 70.81 84 GLU B CA 1
ATOM 3083 C C . GLU B 1 84 ? 0.863 -9.258 -24.562 1 70.81 84 GLU B C 1
ATOM 3085 O O . GLU B 1 84 ? 0.749 -9.266 -25.781 1 70.81 84 GLU B O 1
ATOM 3090 N N . ALA B 1 85 ? 1.653 -10.047 -23.922 1 74.81 85 ALA B N 1
ATOM 3091 C CA . ALA B 1 85 ? 2.537 -10.984 -24.625 1 74.81 85 ALA B CA 1
ATOM 3092 C C . ALA B 1 85 ? 1.902 -12.367 -24.719 1 74.81 85 ALA B C 1
ATOM 3094 O O . ALA B 1 85 ? 2.521 -13.305 -25.234 1 74.81 85 ALA B O 1
ATOM 3095 N N . GLY B 1 86 ? 0.688 -12.477 -24.109 1 66.62 86 GLY B N 1
ATOM 3096 C CA . GLY B 1 86 ? -0.042 -13.727 -24.234 1 66.62 86 GLY B CA 1
ATOM 3097 C C . GLY B 1 86 ? 0.238 -14.695 -23.094 1 66.62 86 GLY B C 1
ATOM 3098 O O . GLY B 1 86 ? 0.038 -15.898 -23.234 1 66.62 86 GLY B O 1
ATOM 3099 N N . TYR B 1 87 ? 0.85 -14.156 -22.062 1 70.75 87 TYR B N 1
ATOM 3100 C CA . TYR B 1 87 ? 1.18 -15 -20.922 1 70.75 87 TYR B CA 1
ATOM 3101 C C . TYR B 1 87 ? 0.299 -14.656 -19.719 1 70.75 87 TYR B C 1
ATOM 3103 O O . TYR B 1 87 ? -0.273 -13.57 -19.656 1 70.75 87 TYR B O 1
ATOM 3111 N N . VAL B 1 88 ? 0.191 -15.688 -18.844 1 67 88 VAL B N 1
ATOM 3112 C CA . VAL B 1 88 ? -0.367 -15.453 -17.516 1 67 88 VAL B CA 1
ATOM 3113 C C . VAL B 1 88 ? 0.744 -15.516 -16.469 1 67 88 VAL B C 1
ATOM 3115 O O . VAL B 1 88 ? 1.632 -16.359 -16.531 1 67 88 VAL B O 1
ATOM 3118 N N . VAL B 1 89 ? 0.672 -14.539 -15.562 1 73.12 89 VAL B N 1
ATOM 3119 C CA . VAL B 1 89 ? 1.698 -14.492 -14.523 1 73.12 89 VAL B CA 1
ATOM 3120 C C . VAL B 1 89 ? 1.147 -15.078 -13.227 1 73.12 89 VAL B C 1
ATOM 3122 O O . VAL B 1 89 ? 0.021 -14.766 -12.828 1 73.12 89 VAL B O 1
ATOM 3125 N N . GLU B 1 90 ? 1.947 -15.969 -12.695 1 69.44 90 GLU B N 1
ATOM 3126 C CA . GLU B 1 90 ? 1.663 -16.484 -11.359 1 69.44 90 GLU B CA 1
ATOM 3127 C C . GLU B 1 90 ? 2.682 -15.969 -10.344 1 69.44 90 GLU B C 1
ATOM 3129 O O . GLU B 1 90 ? 3.891 -16.047 -10.578 1 69.44 90 GLU B O 1
ATOM 3134 N N . VAL B 1 91 ? 2.092 -15.445 -9.25 1 71.88 91 VAL B N 1
ATOM 3135 C CA . VAL B 1 91 ? 2.975 -14.945 -8.195 1 71.88 91 VAL B CA 1
ATOM 3136 C C . VAL B 1 91 ? 3.199 -16.047 -7.152 1 71.88 91 VAL B C 1
ATOM 3138 O O . VAL B 1 91 ? 2.242 -16.625 -6.637 1 71.88 91 VAL B O 1
ATOM 3141 N N . VAL B 1 92 ? 4.496 -16.312 -6.938 1 68.25 92 VAL B N 1
ATOM 3142 C CA . VAL B 1 92 ? 4.879 -17.312 -5.945 1 68.25 92 VAL B CA 1
ATOM 3143 C C . VAL B 1 92 ? 5.633 -16.641 -4.801 1 68.25 92 VAL B C 1
ATOM 3145 O O . VAL B 1 92 ? 6.664 -16 -5.02 1 68.25 92 VAL B O 1
ATOM 3148 N N . THR B 1 93 ? 5.035 -16.75 -3.625 1 64.31 93 THR B N 1
ATOM 3149 C CA . THR B 1 93 ? 5.707 -16.188 -2.455 1 64.31 93 THR B CA 1
ATOM 3150 C C . THR B 1 93 ? 6.676 -17.203 -1.856 1 64.31 93 THR B C 1
ATOM 3152 O O . THR B 1 93 ? 6.355 -18.391 -1.749 1 64.31 93 THR B O 1
ATOM 3155 N N . LEU B 1 94 ? 7.863 -16.672 -1.661 1 63.69 94 LEU B N 1
ATOM 3156 C CA . LEU B 1 94 ? 8.914 -17.516 -1.107 1 63.69 94 LEU B CA 1
ATOM 3157 C C . LEU B 1 94 ? 8.992 -17.375 0.409 1 63.69 94 LEU B C 1
ATOM 3159 O O . LEU B 1 94 ? 9.273 -16.281 0.917 1 63.69 94 LEU B O 1
ATOM 3163 N N . GLY B 1 95 ? 8.492 -18.406 1.032 1 60.81 95 GLY B N 1
ATOM 3164 C CA . GLY B 1 95 ? 8.711 -18.438 2.471 1 60.81 95 GLY B CA 1
ATOM 3165 C C . GLY B 1 95 ? 10.055 -19.016 2.857 1 60.81 95 GLY B C 1
ATOM 3166 O O . GLY B 1 95 ? 10.82 -19.453 1.995 1 60.81 95 GLY B O 1
ATOM 3167 N N . GLY B 1 96 ? 10.438 -18.906 4.109 1 60.38 96 GLY B N 1
ATOM 3168 C CA . GLY B 1 96 ? 11.672 -19.5 4.605 1 60.38 96 GLY B CA 1
ATOM 3169 C C . GLY B 1 96 ? 12.875 -18.578 4.453 1 60.38 96 GLY B C 1
ATOM 3170 O O . GLY B 1 96 ? 12.773 -17.375 4.645 1 60.38 96 GLY B O 1
ATOM 3171 N N . SER B 1 97 ? 14.055 -19.312 4.234 1 63.69 97 SER B N 1
ATOM 3172 C CA . SER B 1 97 ? 15.297 -18.547 4.184 1 63.69 97 SER B CA 1
ATOM 3173 C C . SER B 1 97 ? 15.781 -18.391 2.746 1 63.69 97 SER B C 1
ATOM 3175 O O . SER B 1 97 ? 15.422 -19.172 1.867 1 63.69 97 SER B O 1
ATOM 3177 N N . PRO B 1 98 ? 16.531 -17.375 2.471 1 66.75 98 PRO B N 1
ATOM 3178 C CA . PRO B 1 98 ? 17.078 -17.141 1.133 1 66.75 98 PRO B CA 1
ATOM 3179 C C . PRO B 1 98 ? 17.781 -18.375 0.562 1 66.75 98 PRO B C 1
ATOM 3181 O O . PRO B 1 98 ? 17.781 -18.594 -0.654 1 66.75 98 PRO B O 1
ATOM 3184 N N . GLN B 1 99 ? 18.281 -19.188 1.434 1 66 99 GLN B N 1
ATOM 3185 C CA . GLN B 1 99 ? 19 -20.391 0.996 1 66 99 GLN B CA 1
ATOM 3186 C C . GLN B 1 99 ? 18.047 -21.375 0.333 1 66 99 GLN B C 1
ATOM 3188 O O . GLN B 1 99 ? 18.438 -22.094 -0.594 1 66 99 GLN B O 1
ATOM 3193 N N . THR B 1 100 ? 16.859 -21.297 0.786 1 70.94 100 THR B N 1
ATOM 3194 C CA . THR B 1 100 ? 15.898 -22.266 0.259 1 70.94 100 THR B CA 1
ATOM 3195 C C . THR B 1 100 ? 15.211 -21.719 -0.985 1 70.94 100 THR B C 1
ATOM 3197 O O . THR B 1 100 ? 14.602 -22.469 -1.75 1 70.94 100 THR B O 1
ATOM 3200 N N . TRP B 1 101 ? 15.438 -20.453 -1.182 1 74.31 101 TRP B N 1
ATOM 3201 C CA . TRP B 1 101 ? 14.719 -19.812 -2.279 1 74.31 101 TRP B CA 1
ATOM 3202 C C . TRP B 1 101 ? 15.242 -20.297 -3.627 1 74.31 101 TRP B C 1
ATOM 3204 O O . TRP B 1 101 ? 14.461 -20.562 -4.539 1 74.31 101 TRP B O 1
ATOM 3214 N N . ALA B 1 102 ? 16.5 -20.406 -3.699 1 74.75 102 ALA B N 1
ATOM 3215 C CA . ALA B 1 102 ? 17.109 -20.859 -4.949 1 74.75 102 ALA B CA 1
ATOM 3216 C C . ALA B 1 102 ? 16.625 -22.266 -5.32 1 74.75 102 ALA B C 1
ATOM 3218 O O . ALA B 1 102 ? 16.344 -22.547 -6.484 1 74.75 102 ALA B O 1
ATOM 3219 N N . GLN B 1 103 ? 16.578 -22.984 -4.297 1 72.31 103 GLN B N 1
ATOM 3220 C CA . GLN B 1 103 ? 16.125 -24.359 -4.531 1 72.31 103 GLN B CA 1
ATOM 3221 C C . GLN B 1 103 ? 14.672 -24.375 -5.008 1 72.31 103 GLN B C 1
ATOM 3223 O O . GLN B 1 103 ? 14.32 -25.156 -5.906 1 72.31 103 GLN B O 1
ATOM 3228 N N . ARG B 1 104 ? 13.93 -23.594 -4.438 1 71.81 104 ARG B N 1
ATOM 3229 C CA . ARG B 1 104 ? 12.531 -23.5 -4.848 1 71.81 104 ARG B CA 1
ATOM 3230 C C . ARG B 1 104 ? 12.414 -23.016 -6.289 1 71.81 104 ARG B C 1
ATOM 3232 O O . ARG B 1 104 ? 11.586 -23.516 -7.055 1 71.81 104 ARG B O 1
ATOM 3239 N N . ALA B 1 105 ? 13.18 -22.031 -6.609 1 77.06 105 ALA B N 1
ATOM 3240 C CA . ALA B 1 105 ? 13.188 -21.5 -7.977 1 77.06 105 ALA B CA 1
ATOM 3241 C C . ALA B 1 105 ? 13.539 -22.609 -8.977 1 77.06 105 ALA B C 1
ATOM 3243 O O . ALA B 1 105 ? 12.922 -22.703 -10.039 1 77.06 105 ALA B O 1
ATOM 3244 N N . LEU B 1 106 ? 14.469 -23.422 -8.617 1 72.31 106 LEU B N 1
ATOM 3245 C CA . LEU B 1 106 ? 14.898 -24.516 -9.492 1 72.31 106 LEU B CA 1
ATOM 3246 C C . LEU B 1 106 ? 13.789 -25.547 -9.633 1 72.31 106 LEU B C 1
ATOM 3248 O O . LEU B 1 106 ? 13.547 -26.062 -10.734 1 72.31 106 LEU B O 1
ATOM 3252 N N . GLU B 1 107 ? 13.242 -25.812 -8.523 1 70.56 107 GLU B N 1
ATOM 3253 C CA . GLU B 1 107 ? 12.133 -26.766 -8.547 1 70.56 107 GLU B CA 1
ATOM 3254 C C . GLU B 1 107 ? 11.023 -26.297 -9.492 1 70.56 107 GLU B C 1
ATOM 3256 O O . GLU B 1 107 ? 10.477 -27.078 -10.258 1 70.56 107 GLU B O 1
ATOM 3261 N N . LEU B 1 108 ? 10.766 -25.078 -9.438 1 74 108 LEU B N 1
ATOM 3262 C CA . LEU B 1 108 ? 9.742 -24.516 -10.305 1 74 108 LEU B CA 1
ATOM 3263 C C . LEU B 1 108 ? 10.195 -24.516 -11.758 1 74 108 LEU B C 1
ATOM 3265 O O . LEU B 1 108 ? 9.406 -24.812 -12.664 1 74 108 LEU B O 1
ATOM 3269 N N . SER B 1 109 ? 11.422 -24.172 -11.938 1 76.19 109 SER B N 1
ATOM 3270 C CA . SER B 1 109 ? 11.984 -24.141 -13.281 1 76.19 109 SER B CA 1
ATOM 3271 C C . SER B 1 109 ? 11.914 -25.516 -13.945 1 76.19 109 SER B C 1
ATOM 3273 O O . SER B 1 109 ? 11.742 -25.609 -15.164 1 76.19 109 SER B O 1
ATOM 3275 N N . ASP B 1 110 ? 11.992 -26.469 -13.094 1 66.88 110 ASP B N 1
ATOM 3276 C CA . ASP B 1 110 ? 12.055 -27.828 -13.609 1 66.88 110 ASP B CA 1
ATOM 3277 C C . ASP B 1 110 ? 10.664 -28.469 -13.641 1 66.88 110 ASP B C 1
ATOM 3279 O O . ASP B 1 110 ? 10.492 -29.578 -14.133 1 66.88 110 ASP B O 1
ATOM 3283 N N . SER B 1 111 ? 9.734 -27.812 -13.094 1 65.38 111 SER B N 1
ATOM 3284 C CA . SER B 1 111 ? 8.422 -28.406 -12.852 1 65.38 111 SER B CA 1
ATOM 3285 C C . SER B 1 111 ? 7.656 -28.609 -14.156 1 65.38 111 SER B C 1
ATOM 3287 O O . SER B 1 111 ? 6.711 -29.391 -14.211 1 65.38 111 SER B O 1
ATOM 3289 N N . GLY B 1 112 ? 8.055 -27.797 -15.242 1 66.88 112 GLY B N 1
ATOM 3290 C CA . GLY B 1 112 ? 7.305 -27.844 -16.484 1 66.88 112 GLY B CA 1
ATOM 3291 C C . GLY B 1 112 ? 6.039 -27 -16.453 1 66.88 112 GLY B C 1
ATOM 3292 O O . GLY B 1 112 ? 5.285 -26.969 -17.422 1 66.88 112 GLY B O 1
ATOM 3293 N N . LEU B 1 113 ? 5.898 -26.359 -15.398 1 65.69 113 LEU B N 1
ATOM 3294 C CA . LEU B 1 113 ? 4.676 -25.594 -15.211 1 65.69 113 LEU B CA 1
ATOM 3295 C C . LEU B 1 113 ? 4.797 -24.203 -15.852 1 65.69 113 LEU B C 1
ATOM 3297 O O . LEU B 1 113 ? 3.789 -23.578 -16.188 1 65.69 113 LEU B O 1
ATOM 3301 N N . PHE B 1 114 ? 5.992 -23.781 -15.977 1 76.19 114 PHE B N 1
ATOM 3302 C CA . PHE B 1 114 ? 6.223 -22.406 -16.406 1 76.19 114 PHE B CA 1
ATOM 3303 C C . PHE B 1 114 ? 7.152 -22.375 -17.609 1 76.19 114 PHE B C 1
ATOM 3305 O O . PHE B 1 114 ? 7.965 -23.281 -17.812 1 76.19 114 PHE B O 1
ATOM 3312 N N . GLU B 1 115 ? 6.922 -21.312 -18.422 1 76 115 GLU B N 1
ATOM 3313 C CA . GLU B 1 115 ? 7.836 -21.078 -19.531 1 76 115 GLU B CA 1
ATOM 3314 C C . GLU B 1 115 ? 9.023 -20.234 -19.109 1 76 115 GLU B C 1
ATOM 3316 O O . GLU B 1 115 ? 10.055 -20.219 -19.781 1 76 115 GLU B O 1
ATOM 3321 N N . GLY B 1 116 ? 8.844 -19.5 -18.094 1 80 116 GLY B N 1
ATOM 3322 C CA . GLY B 1 116 ? 9.867 -18.625 -17.547 1 80 116 GLY B CA 1
ATOM 3323 C C . GLY B 1 116 ? 9.562 -18.141 -16.141 1 80 116 GLY B C 1
ATOM 3324 O O . GLY B 1 116 ? 8.398 -18.109 -15.742 1 80 116 GLY B O 1
ATOM 3325 N N . ILE B 1 117 ? 10.672 -17.859 -15.453 1 78.62 117 ILE B N 1
ATOM 3326 C CA . ILE B 1 117 ? 10.547 -17.422 -14.07 1 78.62 117 ILE B CA 1
ATOM 3327 C C . ILE B 1 117 ? 11.344 -16.141 -13.859 1 78.62 117 ILE B C 1
ATOM 3329 O O . ILE B 1 117 ? 12.469 -16 -14.344 1 78.62 117 ILE B O 1
ATOM 3333 N N . VAL B 1 118 ? 10.625 -15.219 -13.258 1 77.81 118 VAL B N 1
ATOM 3334 C CA . VAL B 1 118 ? 11.344 -14.008 -12.852 1 77.81 118 VAL B CA 1
ATOM 3335 C C . VAL B 1 118 ? 11.359 -13.906 -11.328 1 77.81 118 VAL B C 1
ATOM 3337 O O . VAL B 1 118 ? 10.32 -14.047 -10.68 1 77.81 118 VAL B O 1
ATOM 3340 N N . SER B 1 119 ? 12.531 -13.797 -10.789 1 75.31 119 SER B N 1
ATOM 3341 C CA . SER B 1 119 ? 12.68 -13.586 -9.352 1 75.31 119 SER B CA 1
ATOM 3342 C C . SER B 1 119 ? 12.906 -12.109 -9.023 1 75.31 119 SER B C 1
ATOM 3344 O O . SER B 1 119 ? 13.797 -11.477 -9.594 1 75.31 119 SER B O 1
ATOM 3346 N N . LEU B 1 120 ? 12.031 -11.695 -8.109 1 70.38 120 LEU B N 1
ATOM 3347 C CA . LEU B 1 120 ? 12.195 -10.312 -7.672 1 70.38 120 LEU B CA 1
ATOM 3348 C C . LEU B 1 120 ? 13.102 -10.242 -6.445 1 70.38 120 LEU B C 1
ATOM 3350 O O . LEU B 1 120 ? 13.188 -9.195 -5.797 1 70.38 120 LEU B O 1
ATOM 3354 N N . THR B 1 121 ? 13.656 -11.305 -6.066 1 64.75 121 THR B N 1
ATOM 3355 C CA . THR B 1 121 ? 14.633 -11.344 -4.98 1 64.75 121 THR B CA 1
ATOM 3356 C C . THR B 1 121 ? 15.945 -11.953 -5.461 1 64.75 121 THR B C 1
ATOM 3358 O O . THR B 1 121 ? 15.953 -12.844 -6.305 1 64.75 121 THR B O 1
ATOM 3361 N N . ARG B 1 122 ? 16.984 -11.398 -4.891 1 62.16 122 ARG B N 1
ATOM 3362 C CA . ARG B 1 122 ? 18.297 -11.93 -5.23 1 62.16 122 ARG B CA 1
ATOM 3363 C C . ARG B 1 122 ? 18.438 -13.375 -4.773 1 62.16 122 ARG B C 1
ATOM 3365 O O . ARG B 1 122 ? 18.016 -13.727 -3.67 1 62.16 122 ARG B O 1
ATOM 3372 N N . MET B 1 123 ? 18.766 -14.133 -5.742 1 64.12 123 MET B N 1
ATOM 3373 C CA . MET B 1 123 ? 19.062 -15.523 -5.402 1 64.12 123 MET B CA 1
ATOM 3374 C C . MET B 1 123 ? 20.203 -16.047 -6.258 1 64.12 123 MET B C 1
ATOM 3376 O O . MET B 1 123 ? 20.391 -15.617 -7.398 1 64.12 123 MET B O 1
ATOM 3380 N N . SER B 1 124 ? 21.125 -16.734 -5.555 1 64.69 124 SER B N 1
ATOM 3381 C CA . SER B 1 124 ? 22.156 -17.438 -6.301 1 64.69 124 SER B CA 1
ATOM 3382 C C . SER B 1 124 ? 21.609 -18.719 -6.926 1 64.69 124 SER B C 1
ATOM 3384 O O . SER B 1 124 ? 21.344 -19.703 -6.223 1 64.69 124 SER B O 1
ATOM 3386 N N . LEU B 1 125 ? 21.312 -18.516 -8.211 1 65.5 125 LEU B N 1
ATOM 3387 C CA . LEU B 1 125 ? 20.75 -19.703 -8.859 1 65.5 125 LEU B CA 1
ATOM 3388 C C . LEU B 1 125 ? 21.844 -20.719 -9.18 1 65.5 125 LEU B C 1
ATOM 3390 O O . LEU B 1 125 ? 22.875 -20.375 -9.766 1 65.5 125 LEU B O 1
ATOM 3394 N N . PRO B 1 126 ? 21.609 -21.922 -8.602 1 59.38 126 PRO B N 1
ATOM 3395 C CA . PRO B 1 126 ? 22.531 -22.969 -9.055 1 59.38 126 PRO B CA 1
ATOM 3396 C C . PRO B 1 126 ? 22.422 -23.234 -10.555 1 59.38 126 PRO B C 1
ATOM 3398 O O . PRO B 1 126 ? 21.531 -22.703 -11.219 1 59.38 126 PRO B O 1
ATOM 3401 N N . THR B 1 127 ? 23.391 -23.984 -11.078 1 58.62 127 THR B N 1
ATOM 3402 C CA . THR B 1 127 ? 23.391 -24.375 -12.484 1 58.62 127 THR B CA 1
ATOM 3403 C C . THR B 1 127 ? 22.062 -25.062 -12.836 1 58.62 127 THR B C 1
ATOM 3405 O O . THR B 1 127 ? 21.641 -25.984 -12.148 1 58.62 127 THR B O 1
ATOM 3408 N N . GLN B 1 128 ? 21.438 -24.359 -13.781 1 62.72 128 GLN B N 1
ATOM 3409 C CA . GLN B 1 128 ? 20.172 -24.906 -14.242 1 62.72 128 GLN B CA 1
ATOM 3410 C C . GLN B 1 128 ? 20.391 -26.156 -15.078 1 62.72 128 GLN B C 1
ATOM 3412 O O . GLN B 1 128 ? 21.391 -26.281 -15.789 1 62.72 128 GLN B O 1
ATOM 3417 N N . ARG B 1 129 ? 19.578 -27.156 -14.766 1 58.66 129 ARG B N 1
ATOM 3418 C CA . ARG B 1 129 ? 19.656 -28.391 -15.539 1 58.66 129 ARG B CA 1
ATOM 3419 C C . ARG B 1 129 ? 19.156 -28.172 -16.969 1 58.66 129 ARG B C 1
ATOM 3421 O O . ARG B 1 129 ? 18.391 -27.234 -17.219 1 58.66 129 ARG B O 1
ATOM 3428 N N . PRO B 1 130 ? 19.719 -29 -17.875 1 59.5 130 PRO B N 1
ATOM 3429 C CA . PRO B 1 130 ? 19.156 -28.953 -19.219 1 59.5 130 PRO B CA 1
ATOM 3430 C C . PRO B 1 130 ? 17.641 -29.172 -19.219 1 59.5 130 PRO B C 1
ATOM 3432 O O . PRO B 1 130 ? 17.125 -30.016 -18.484 1 59.5 130 PRO B O 1
ATOM 3435 N N . GLY B 1 131 ? 16.875 -28.234 -19.859 1 60.28 131 GLY B N 1
ATOM 3436 C CA . GLY B 1 131 ? 15.422 -28.328 -19.938 1 60.28 131 GLY B CA 1
ATOM 3437 C C . GLY B 1 131 ? 14.703 -27.422 -18.969 1 60.28 131 GLY B C 1
ATOM 3438 O O . GLY B 1 131 ? 13.484 -27.25 -19.062 1 60.28 131 GLY B O 1
ATOM 3439 N N . SER B 1 132 ? 15.578 -26.891 -18.125 1 67.38 132 SER B N 1
ATOM 3440 C CA . SER B 1 132 ? 14.969 -25.938 -17.203 1 67.38 132 SER B CA 1
ATOM 3441 C C . SER B 1 132 ? 14.555 -24.672 -17.906 1 67.38 132 SER B C 1
ATOM 3443 O O . SER B 1 132 ? 15.164 -24.281 -18.906 1 67.38 132 SER B O 1
ATOM 3445 N N . VAL B 1 133 ? 13.43 -24.188 -17.469 1 71.94 133 VAL B N 1
ATOM 3446 C CA . VAL B 1 133 ? 13.039 -22.922 -18.062 1 71.94 133 VAL B CA 1
ATOM 3447 C C . VAL B 1 133 ? 13.906 -21.797 -17.484 1 71.94 133 VAL B C 1
ATOM 3449 O O . VAL B 1 133 ? 14.453 -21.938 -16.391 1 71.94 133 VAL B O 1
ATOM 3452 N N . PRO B 1 134 ? 14.047 -20.719 -18.234 1 72.31 134 PRO B N 1
ATOM 3453 C CA . PRO B 1 134 ? 14.898 -19.625 -17.766 1 72.31 134 PRO B CA 1
ATOM 3454 C C . PRO B 1 134 ? 14.375 -18.969 -16.484 1 72.31 134 PRO B C 1
ATOM 3456 O O . PRO B 1 134 ? 13.156 -18.828 -16.312 1 72.31 134 PRO B O 1
ATOM 3459 N N . VAL B 1 135 ? 15.273 -18.734 -15.57 1 70.94 135 VAL B N 1
ATOM 3460 C CA . VAL B 1 135 ? 15.031 -17.922 -14.383 1 70.94 135 VAL B CA 1
ATOM 3461 C C . VAL B 1 135 ? 15.812 -16.609 -14.484 1 70.94 135 VAL B C 1
ATOM 3463 O O . VAL B 1 135 ? 17.047 -16.625 -14.562 1 70.94 135 VAL B O 1
ATOM 3466 N N . VAL B 1 136 ? 14.992 -15.57 -14.664 1 66.94 136 VAL B N 1
ATOM 3467 C CA . VAL B 1 136 ? 15.617 -14.25 -14.703 1 66.94 136 VAL B CA 1
ATOM 3468 C C . VAL B 1 136 ? 15.531 -13.594 -13.328 1 66.94 136 VAL B C 1
ATOM 3470 O O . VAL B 1 136 ? 14.445 -13.492 -12.75 1 66.94 136 VAL B O 1
ATOM 3473 N N . VAL B 1 137 ? 16.656 -13.406 -12.727 1 61.59 137 VAL B N 1
ATOM 3474 C CA . VAL B 1 137 ? 16.688 -12.719 -11.438 1 61.59 137 VAL B CA 1
ATOM 3475 C C . VAL B 1 137 ? 16.781 -11.211 -11.664 1 61.59 137 VAL B C 1
ATOM 3477 O O . VAL B 1 137 ? 17.688 -10.734 -12.367 1 61.59 137 VAL B O 1
ATOM 3480 N N . SER B 1 138 ? 15.68 -10.656 -11.43 1 58.19 138 SER B N 1
ATOM 3481 C CA . SER B 1 138 ? 15.727 -9.203 -11.5 1 58.19 138 SER B CA 1
ATOM 3482 C C . SER B 1 138 ? 16.312 -8.602 -10.234 1 58.19 138 SER B C 1
ATOM 3484 O O . SER B 1 138 ? 15.719 -8.68 -9.164 1 58.19 138 SER B O 1
ATOM 3486 N N . PRO B 1 139 ? 17.625 -8.461 -10.211 1 50.19 139 PRO B N 1
ATOM 3487 C CA . PRO B 1 139 ? 18.25 -7.859 -9.031 1 50.19 139 PRO B CA 1
ATOM 3488 C C . PRO B 1 139 ? 17.5 -6.633 -8.523 1 50.19 139 PRO B C 1
ATOM 3490 O O . PRO B 1 139 ? 17.766 -6.145 -7.422 1 50.19 139 PRO B O 1
ATOM 3493 N N . ASP B 1 140 ? 16.703 -6.234 -9.43 1 47.06 140 ASP B N 1
ATOM 3494 C CA . ASP B 1 140 ? 16.125 -4.934 -9.117 1 47.06 140 ASP B CA 1
ATOM 3495 C C . ASP B 1 140 ? 15.281 -4.996 -7.852 1 47.06 140 ASP B C 1
ATOM 3497 O O . ASP B 1 140 ? 15.125 -3.992 -7.152 1 47.06 140 ASP B O 1
ATOM 3501 N N . TYR B 1 141 ? 14.594 -6.188 -7.629 1 44.59 141 TYR B N 1
ATOM 3502 C CA . TYR B 1 141 ? 13.594 -6.16 -6.574 1 44.59 141 TYR B CA 1
ATOM 3503 C C . TYR B 1 141 ? 14.117 -6.812 -5.301 1 44.59 141 TYR B C 1
ATOM 3505 O O . TYR B 1 141 ? 14.281 -8.031 -5.242 1 44.59 141 TYR B O 1
ATOM 3513 N N . ASP B 1 142 ? 15.25 -6.906 -4.797 1 39.47 142 ASP B N 1
ATOM 3514 C CA . ASP B 1 142 ? 15.57 -7.566 -3.537 1 39.47 142 ASP B CA 1
ATOM 3515 C C . ASP B 1 142 ? 14.477 -7.332 -2.502 1 39.47 142 ASP B C 1
ATOM 3517 O O . ASP B 1 142 ? 13.648 -6.434 -2.658 1 39.47 142 ASP B O 1
ATOM 3521 N N . ASP B 1 143 ? 14.461 -8.266 -1.502 1 36.62 143 ASP B N 1
ATOM 3522 C CA . ASP B 1 143 ? 13.523 -8.188 -0.384 1 36.62 143 ASP B CA 1
ATOM 3523 C C . ASP B 1 143 ? 12.875 -6.805 -0.313 1 36.62 143 ASP B C 1
ATOM 3525 O O . ASP B 1 143 ? 11.797 -6.648 0.268 1 36.62 143 ASP B O 1
ATOM 3529 N N . ARG B 1 144 ? 13.867 -5.805 -0.055 1 34.56 144 ARG B N 1
ATOM 3530 C CA . ARG B 1 144 ? 13.852 -4.348 -0.088 1 34.56 144 ARG B CA 1
ATOM 3531 C C . ARG B 1 144 ? 13.57 -3.834 -1.497 1 34.56 144 ARG B C 1
ATOM 3533 O O . ARG B 1 144 ? 14.469 -3.807 -2.342 1 34.56 144 ARG B O 1
ATOM 3540 N N . MET B 1 145 ? 12.75 -4.285 -2.336 1 36.97 145 MET B N 1
ATOM 3541 C CA . MET B 1 145 ? 12.609 -3.949 -3.75 1 36.97 145 MET B CA 1
ATOM 3542 C C . MET B 1 145 ? 13.391 -2.684 -4.09 1 36.97 145 MET B C 1
ATOM 3544 O O . MET B 1 145 ? 13.258 -2.141 -5.188 1 36.97 145 MET B O 1
ATOM 3548 N N . ARG B 1 146 ? 13.805 -1.921 -3.203 1 35.25 146 ARG B N 1
ATOM 3549 C CA . ARG B 1 146 ? 14.633 -0.74 -3.447 1 35.25 146 ARG B CA 1
ATOM 3550 C C . ARG B 1 146 ? 15.914 -1.109 -4.176 1 35.25 146 ARG B C 1
ATOM 3552 O O . ARG B 1 146 ? 16.609 -0.236 -4.691 1 35.25 146 ARG B O 1
ATOM 3559 N N . GLY B 1 147 ? 16.609 -2.172 -3.736 1 31.5 147 GLY B N 1
ATOM 3560 C CA . GLY B 1 147 ? 18 -2.256 -4.125 1 31.5 147 GLY B CA 1
ATOM 3561 C C . GLY B 1 147 ? 18.188 -2.592 -5.59 1 31.5 147 GLY B C 1
ATOM 3562 O O . GLY B 1 147 ? 19.328 -2.705 -6.062 1 31.5 147 GLY B O 1
ATOM 3563 N N . VAL B 1 148 ? 17.594 -3.613 -6.004 1 34.38 148 VAL B N 1
ATOM 3564 C CA . VAL B 1 148 ? 18.328 -4.078 -7.18 1 34.38 148 VAL B CA 1
ATOM 3565 C C . VAL B 1 148 ? 18.641 -2.896 -8.094 1 34.38 148 VAL B C 1
ATOM 3567 O O . VAL B 1 148 ? 18.125 -1.795 -7.898 1 34.38 148 VAL B O 1
ATOM 3570 N N . GLY B 1 149 ? 18.453 -3.236 -9.508 1 34.66 149 GLY B N 1
ATOM 3571 C CA . GLY B 1 149 ? 19.109 -2.451 -10.547 1 34.66 149 GLY B CA 1
ATOM 3572 C C . GLY B 1 149 ? 18.875 -0.959 -10.398 1 34.66 149 GLY B C 1
ATOM 3573 O O . GLY B 1 149 ? 19.391 -0.339 -9.461 1 34.66 149 GLY B O 1
ATOM 3574 N N . GLU B 1 150 ? 18.078 -0.423 -11.32 1 38.88 150 GLU B N 1
ATOM 3575 C CA . GLU B 1 150 ? 17.875 0.978 -11.68 1 38.88 150 GLU B CA 1
ATOM 3576 C C . GLU B 1 150 ? 17.188 1.75 -10.555 1 38.88 150 GLU B C 1
ATOM 3578 O O . GLU B 1 150 ? 17.297 2.979 -10.492 1 38.88 150 GLU B O 1
ATOM 3583 N N . LEU B 1 151 ? 16.516 1.137 -9.773 1 43.72 151 LEU B N 1
ATOM 3584 C CA . LEU B 1 151 ? 15.742 1.89 -8.789 1 43.72 151 LEU B CA 1
ATOM 3585 C C . LEU B 1 151 ? 16.625 2.322 -7.629 1 43.72 151 LEU B C 1
ATOM 3587 O O . LEU B 1 151 ? 16.234 3.18 -6.832 1 43.72 151 LEU B O 1
ATOM 3591 N N . ALA B 1 152 ? 17.609 1.338 -7.195 1 46.12 152 ALA B N 1
ATOM 3592 C CA . ALA B 1 152 ? 18.5 1.731 -6.113 1 46.12 152 ALA B CA 1
ATOM 3593 C C . ALA B 1 152 ? 19.297 2.977 -6.492 1 46.12 152 ALA B C 1
ATOM 3595 O O . ALA B 1 152 ? 20.484 3.1 -6.137 1 46.12 152 ALA B O 1
ATOM 3596 N N . ASP B 1 153 ? 18.828 3.441 -7.504 1 50 153 ASP B N 1
ATOM 3597 C CA . ASP B 1 153 ? 19.688 4.582 -7.805 1 50 153 ASP B CA 1
ATOM 3598 C C . ASP B 1 153 ? 19.781 5.531 -6.613 1 50 153 ASP B C 1
ATOM 3600 O O . ASP B 1 153 ? 18.891 6.355 -6.398 1 50 153 ASP B O 1
ATOM 3604 N N . ALA B 1 154 ? 20.594 4.973 -5.578 1 60.03 154 ALA B N 1
ATOM 3605 C CA . ALA B 1 154 ? 20.969 5.801 -4.438 1 60.03 154 ALA B CA 1
ATOM 3606 C C . ALA B 1 154 ? 21.391 7.195 -4.895 1 60.03 154 ALA B C 1
ATOM 3608 O O . ALA B 1 154 ? 21.656 8.07 -4.066 1 60.03 154 ALA B O 1
ATOM 3609 N N . SER B 1 155 ? 21.188 7.309 -6.242 1 75.19 155 SER B N 1
ATOM 3610 C CA . SER B 1 155 ? 21.578 8.617 -6.75 1 75.19 155 SER B CA 1
ATOM 3611 C C . SER B 1 155 ? 20.594 9.695 -6.297 1 75.19 155 SER B C 1
ATOM 3613 O O . SER B 1 155 ? 20.984 10.852 -6.098 1 75.19 155 SER B O 1
ATOM 3615 N N . HIS B 1 156 ? 19.469 9.172 -5.934 1 87.94 156 HIS B N 1
ATOM 3616 C CA . HIS B 1 156 ? 18.469 10.156 -5.52 1 87.94 156 HIS B CA 1
ATOM 3617 C C . HIS B 1 156 ? 18.75 10.656 -4.105 1 87.94 156 HIS B C 1
ATOM 3619 O O . HIS B 1 156 ? 18.359 11.766 -3.746 1 87.94 156 HIS B O 1
ATOM 3625 N N . MET B 1 157 ? 19.438 9.766 -3.387 1 91.62 157 MET B N 1
ATOM 3626 C CA . MET B 1 157 ? 19.859 10.242 -2.07 1 91.62 157 MET B CA 1
ATOM 3627 C C . MET B 1 157 ? 20.797 11.438 -2.199 1 91.62 157 MET B C 1
ATOM 3629 O O . MET B 1 157 ? 20.672 12.414 -1.464 1 91.62 157 MET B O 1
ATOM 3633 N N . ALA B 1 158 ? 21.719 11.297 -3.148 1 94.06 158 ALA B N 1
ATOM 3634 C CA . ALA B 1 158 ? 22.625 12.406 -3.4 1 94.06 158 ALA B CA 1
ATOM 3635 C C . ALA B 1 158 ? 21.875 13.648 -3.848 1 94.06 158 ALA B C 1
ATOM 3637 O O . ALA B 1 158 ? 22.156 14.758 -3.379 1 94.06 158 ALA B O 1
ATOM 3638 N N . GLU B 1 159 ? 20.953 13.453 -4.672 1 94.69 159 GLU B N 1
ATOM 3639 C CA . GLU B 1 159 ? 20.141 14.555 -5.18 1 94.69 159 GLU B CA 1
ATOM 3640 C C . GLU B 1 159 ? 19.391 15.258 -4.051 1 94.69 159 GLU B C 1
ATOM 3642 O O . GLU B 1 159 ? 19.312 16.484 -4.02 1 94.69 159 GLU B O 1
ATOM 3647 N N . ILE B 1 160 ? 18.891 14.469 -3.154 1 96.5 160 ILE B N 1
ATOM 3648 C CA . ILE B 1 160 ? 18.141 15.008 -2.016 1 96.5 160 ILE B CA 1
ATOM 3649 C C . ILE B 1 160 ? 19.078 15.836 -1.139 1 96.5 160 ILE B C 1
ATOM 3651 O O . ILE B 1 160 ? 18.766 16.969 -0.789 1 96.5 160 ILE B O 1
ATOM 3655 N N . VAL B 1 161 ? 20.203 15.297 -0.84 1 97.31 161 VAL B N 1
ATOM 3656 C CA . VAL B 1 161 ? 21.156 15.992 0.005 1 97.31 161 VAL B CA 1
ATOM 3657 C C . VAL B 1 161 ? 21.609 17.281 -0.676 1 97.31 161 VAL B C 1
ATOM 3659 O O . VAL B 1 161 ? 21.609 18.359 -0.054 1 97.31 161 VAL B O 1
ATOM 3662 N N . GLU B 1 162 ? 21.953 17.203 -1.92 1 97.44 162 GLU B N 1
ATOM 3663 C CA . GLU B 1 162 ? 22.422 18.359 -2.682 1 97.44 162 GLU B CA 1
ATOM 3664 C C . GLU B 1 162 ? 21.344 19.453 -2.754 1 97.44 162 GLU B C 1
ATOM 3666 O O . GLU B 1 162 ? 21.641 20.641 -2.627 1 97.44 162 GLU B O 1
ATOM 3671 N N . GLY B 1 163 ? 20.109 18.984 -2.998 1 97.56 163 GLY B N 1
ATOM 3672 C CA . GLY B 1 163 ? 19.016 19.922 -3.025 1 97.56 163 GLY B CA 1
ATOM 3673 C C . GLY B 1 163 ? 18.812 20.656 -1.706 1 97.56 163 GLY B C 1
ATOM 3674 O O . GLY B 1 163 ? 18.594 21.859 -1.683 1 97.56 163 GLY B O 1
ATOM 3675 N N . LEU B 1 164 ? 18.875 19.938 -0.636 1 98.12 164 LEU B N 1
ATOM 3676 C CA . LEU B 1 164 ? 18.719 20.516 0.691 1 98.12 164 LEU B CA 1
ATOM 3677 C C . LEU B 1 164 ? 19.891 21.422 1.03 1 98.12 164 LEU B C 1
ATOM 3679 O O . LEU B 1 164 ? 19.719 22.469 1.663 1 98.12 164 LEU B O 1
ATOM 3683 N N . ALA B 1 165 ? 21.062 21.062 0.64 1 97.69 165 ALA B N 1
ATOM 3684 C CA . ALA B 1 165 ? 22.25 21.906 0.818 1 97.69 165 ALA B CA 1
ATOM 3685 C C . ALA B 1 165 ? 22.078 23.234 0.074 1 97.69 165 ALA B C 1
ATOM 3687 O O . ALA B 1 165 ? 22.484 24.281 0.579 1 97.69 165 ALA B O 1
ATOM 3688 N N . ALA B 1 166 ? 21.562 23.109 -1.129 1 97.31 166 ALA B N 1
ATOM 3689 C CA . ALA B 1 166 ? 21.328 24.312 -1.938 1 97.31 166 ALA B CA 1
ATOM 3690 C C . ALA B 1 166 ? 20.328 25.234 -1.259 1 97.31 166 ALA B C 1
ATOM 3692 O O . ALA B 1 166 ? 20.391 26.453 -1.438 1 97.31 166 ALA B O 1
ATOM 3693 N N . TYR B 1 167 ? 19.438 24.703 -0.457 1 97.12 167 TYR B N 1
ATOM 3694 C CA . TYR B 1 167 ? 18.484 25.469 0.32 1 97.12 167 TYR B CA 1
ATOM 3695 C C . TYR B 1 167 ? 19.141 26.094 1.544 1 97.12 167 TYR B C 1
ATOM 3697 O O . TYR B 1 167 ? 18.516 26.875 2.27 1 97.12 167 TYR B O 1
ATOM 3705 N N . GLY B 1 168 ? 20.375 25.641 1.829 1 97.25 168 GLY B N 1
ATOM 3706 C CA . GLY B 1 168 ? 21.125 26.281 2.906 1 97.25 168 GLY B CA 1
ATOM 3707 C C . GLY B 1 168 ? 21.281 25.375 4.121 1 97.25 168 GLY B C 1
ATOM 3708 O O . GLY B 1 168 ? 21.875 25.781 5.125 1 97.25 168 GLY B O 1
ATOM 3709 N N . HIS B 1 169 ? 20.797 24.188 4.098 1 97.88 169 HIS B N 1
ATOM 3710 C CA . HIS B 1 169 ? 20.984 23.266 5.211 1 97.88 169 HIS B CA 1
ATOM 3711 C C . HIS B 1 169 ? 22.422 22.797 5.312 1 97.88 169 HIS B C 1
ATOM 3713 O O . HIS B 1 169 ? 23.062 22.531 4.297 1 97.88 169 HIS B O 1
ATOM 3719 N N . ARG B 1 170 ? 22.891 22.688 6.531 1 97.25 170 ARG B N 1
ATOM 3720 C CA . ARG B 1 170 ? 24.297 22.328 6.711 1 97.25 170 ARG B CA 1
ATOM 3721 C C . ARG B 1 170 ? 24.438 21.125 7.625 1 97.25 170 ARG B C 1
ATOM 3723 O O . ARG B 1 170 ? 25.469 20.438 7.602 1 97.25 170 ARG B O 1
ATOM 3730 N N . ARG B 1 171 ? 23.484 20.906 8.453 1 97.38 171 ARG B N 1
ATOM 3731 C CA . ARG B 1 171 ? 23.516 19.766 9.359 1 97.38 171 ARG B CA 1
ATOM 3732 C C . ARG B 1 171 ? 22.281 18.875 9.164 1 97.38 171 ARG B C 1
ATOM 3734 O O . ARG B 1 171 ? 21.156 19.359 9.172 1 97.38 171 ARG B O 1
ATOM 3741 N N . PHE B 1 172 ? 22.562 17.609 9.031 1 98.06 172 PHE B N 1
ATOM 3742 C CA . PHE B 1 172 ? 21.547 16.672 8.57 1 98.06 172 PHE B CA 1
ATOM 3743 C C . PHE B 1 172 ? 21.406 15.5 9.547 1 98.06 172 PHE B C 1
ATOM 3745 O O . PHE B 1 172 ? 22.359 15.156 10.25 1 98.06 172 PHE B O 1
ATOM 3752 N N . LEU B 1 173 ? 20.25 14.938 9.625 1 98.5 173 LEU B N 1
ATOM 3753 C CA . LEU B 1 173 ? 19.953 13.68 10.297 1 98.5 173 LEU B CA 1
ATOM 3754 C C . LEU B 1 173 ? 19.312 12.68 9.336 1 98.5 173 LEU B C 1
ATOM 3756 O O . LEU B 1 173 ? 18.344 13.016 8.641 1 98.5 173 LEU B O 1
ATOM 3760 N N . HIS B 1 174 ? 19.875 11.492 9.242 1 98.19 174 HIS B N 1
ATOM 3761 C CA . HIS B 1 174 ? 19.281 10.422 8.445 1 98.19 174 HIS B CA 1
ATOM 3762 C C . HIS B 1 174 ? 18.578 9.406 9.336 1 98.19 174 HIS B C 1
ATOM 3764 O O . HIS B 1 174 ? 19.219 8.789 10.203 1 98.19 174 HIS B O 1
ATOM 3770 N N . LEU B 1 175 ? 17.297 9.352 9.141 1 98.31 175 LEU B N 1
ATOM 3771 C CA . LEU B 1 175 ? 16.516 8.305 9.789 1 98.31 175 LEU B CA 1
ATOM 3772 C C . LEU B 1 175 ? 16.359 7.09 8.883 1 98.31 175 LEU B C 1
ATOM 3774 O O . LEU B 1 175 ? 15.484 7.055 8.023 1 98.31 175 LEU B O 1
ATOM 3778 N N . ALA B 1 176 ? 17.141 6.102 9.164 1 94.56 176 ALA B N 1
ATOM 3779 C CA . ALA B 1 176 ? 17.391 5.039 8.203 1 94.56 176 ALA B CA 1
ATOM 3780 C C . ALA B 1 176 ? 16.438 3.873 8.398 1 94.56 176 ALA B C 1
ATOM 3782 O O . ALA B 1 176 ? 15.789 3.76 9.438 1 94.56 176 ALA B O 1
ATOM 3783 N N . GLY B 1 177 ? 16.312 3.117 7.328 1 88.56 177 GLY B N 1
ATOM 3784 C CA . GLY B 1 177 ? 15.602 1.852 7.41 1 88.56 177 GLY B CA 1
ATOM 3785 C C . GLY B 1 177 ? 16.438 0.73 7.992 1 88.56 177 GLY B C 1
ATOM 3786 O O . GLY B 1 177 ? 17.547 0.967 8.477 1 88.56 177 GLY B O 1
ATOM 3787 N N . ASP B 1 178 ? 15.883 -0.405 7.988 1 80 178 ASP B N 1
ATOM 3788 C CA . ASP B 1 178 ? 16.547 -1.578 8.555 1 80 178 ASP B CA 1
ATOM 3789 C C . ASP B 1 178 ? 17.812 -1.924 7.781 1 80 178 ASP B C 1
ATOM 3791 O O . ASP B 1 178 ? 17.75 -2.188 6.578 1 80 178 ASP B O 1
ATOM 3795 N N . TYR B 1 179 ? 18.875 -1.998 8.555 1 79.69 179 TYR B N 1
ATOM 3796 C CA . TYR B 1 179 ? 20.188 -2.238 7.973 1 79.69 179 TYR B CA 1
ATOM 3797 C C . TYR B 1 179 ? 20.234 -3.59 7.27 1 79.69 179 TYR B C 1
ATOM 3799 O O . TYR B 1 179 ? 21.094 -3.822 6.414 1 79.69 179 TYR B O 1
ATOM 3807 N N . ALA B 1 180 ? 19.359 -4.395 7.598 1 68.81 180 ALA B N 1
ATOM 3808 C CA . ALA B 1 180 ? 19.297 -5.711 6.965 1 68.81 180 ALA B CA 1
ATOM 3809 C C . ALA B 1 180 ? 18.906 -5.594 5.496 1 68.81 180 ALA B C 1
ATOM 3811 O O . ALA B 1 180 ? 19.141 -6.512 4.707 1 68.81 180 ALA B O 1
ATOM 3812 N N . HIS B 1 181 ? 18.438 -4.508 5.164 1 69.88 181 HIS B N 1
ATOM 3813 C CA . HIS B 1 181 ? 18 -4.285 3.785 1 69.88 181 HIS B CA 1
ATOM 3814 C C . HIS B 1 181 ? 19.078 -3.549 2.99 1 69.88 181 HIS B C 1
ATOM 3816 O O . HIS B 1 181 ? 19.609 -2.539 3.453 1 69.88 181 HIS B O 1
ATOM 3822 N N . ALA B 1 182 ? 19.328 -4.035 1.793 1 70.25 182 ALA B N 1
ATOM 3823 C CA . ALA B 1 182 ? 20.359 -3.447 0.947 1 70.25 182 ALA B CA 1
ATOM 3824 C C . ALA B 1 182 ? 20.031 -2 0.6 1 70.25 182 ALA B C 1
ATOM 3826 O O . ALA B 1 182 ? 20.922 -1.148 0.539 1 70.25 182 ALA B O 1
ATOM 3827 N N . SER B 1 183 ? 18.75 -1.741 0.327 1 74.81 183 SER B N 1
ATOM 3828 C CA . SER B 1 183 ? 18.344 -0.382 -0.007 1 74.81 183 SER B CA 1
ATOM 3829 C C . SER B 1 183 ? 18.688 0.591 1.117 1 74.81 183 SER B C 1
ATOM 3831 O O . SER B 1 183 ? 19.188 1.688 0.866 1 74.81 183 SER B O 1
ATOM 3833 N N . ALA B 1 184 ? 18.375 0.185 2.334 1 82 184 ALA B N 1
ATOM 3834 C CA . ALA B 1 184 ? 18.688 1.027 3.486 1 82 184 ALA B CA 1
ATOM 3835 C C . ALA B 1 184 ? 20.188 1.267 3.611 1 82 184 ALA B C 1
ATOM 3837 O O . ALA B 1 184 ? 20.625 2.385 3.896 1 82 184 ALA B O 1
ATOM 3838 N N . ARG B 1 185 ? 20.953 0.236 3.338 1 83.31 185 ARG B N 1
ATOM 3839 C CA . ARG B 1 185 ? 22.406 0.345 3.428 1 83.31 185 ARG B CA 1
ATOM 3840 C C . ARG B 1 185 ? 22.953 1.285 2.357 1 83.31 185 ARG B C 1
ATOM 3842 O O . ARG B 1 185 ? 23.812 2.129 2.641 1 83.31 185 ARG B O 1
ATOM 3849 N N . GLU B 1 186 ? 22.484 1.121 1.22 1 82.81 186 GLU B N 1
ATOM 3850 C CA . GLU B 1 186 ? 22.953 1.936 0.104 1 82.81 186 GLU B CA 1
ATOM 3851 C C . GLU B 1 186 ? 22.578 3.402 0.294 1 82.81 186 GLU B C 1
ATOM 3853 O O . GLU B 1 186 ? 23.391 4.293 0.039 1 82.81 186 GLU B O 1
ATOM 3858 N N . ARG B 1 187 ? 21.391 3.645 0.7 1 87.62 187 ARG B N 1
ATOM 3859 C CA . ARG B 1 187 ? 20.953 5.016 0.955 1 87.62 187 ARG B CA 1
ATOM 3860 C C . ARG B 1 187 ? 21.812 5.668 2.033 1 87.62 187 ARG B C 1
ATOM 3862 O O . ARG B 1 187 ? 22.203 6.828 1.9 1 87.62 187 ARG B O 1
ATOM 3869 N N . ARG B 1 188 ? 22.047 4.848 3.016 1 91.12 188 ARG B N 1
ATOM 3870 C CA . ARG B 1 188 ? 22.906 5.328 4.094 1 91.12 188 ARG B CA 1
ATOM 3871 C C . ARG B 1 188 ? 24.281 5.703 3.57 1 91.12 188 ARG B C 1
ATOM 3873 O O . ARG B 1 188 ? 24.797 6.773 3.893 1 91.12 188 ARG B O 1
ATOM 3880 N N . GLN B 1 189 ? 24.875 4.809 2.814 1 90.62 189 GLN B N 1
ATOM 3881 C CA . GLN B 1 189 ? 26.219 5.027 2.291 1 90.62 189 GLN B CA 1
ATOM 3882 C C . GLN B 1 189 ? 26.266 6.258 1.39 1 90.62 189 GLN B C 1
ATOM 3884 O O . GLN B 1 189 ? 27.172 7.094 1.515 1 90.62 189 GLN B O 1
ATOM 3889 N N . VAL B 1 190 ? 25.312 6.406 0.514 1 92.19 190 VAL B N 1
ATOM 3890 C CA . VAL B 1 190 ? 25.281 7.535 -0.41 1 92.19 190 VAL B CA 1
ATOM 3891 C C . VAL B 1 190 ? 25.062 8.836 0.364 1 92.19 190 VAL B C 1
ATOM 3893 O O . VAL B 1 190 ? 25.656 9.867 0.042 1 92.19 190 VAL B O 1
ATOM 3896 N N . TYR B 1 191 ? 24.25 8.75 1.388 1 95.19 191 TYR B N 1
ATOM 3897 C CA . TYR B 1 191 ? 24.031 9.883 2.275 1 95.19 191 TYR B CA 1
ATOM 3898 C C . TYR B 1 191 ? 25.344 10.367 2.875 1 95.19 191 TYR B C 1
ATOM 3900 O O . TYR B 1 191 ? 25.703 11.539 2.75 1 95.19 191 TYR B O 1
ATOM 3908 N N . LEU B 1 192 ? 26.047 9.523 3.441 1 96.56 192 LEU B N 1
ATOM 3909 C CA . LEU B 1 192 ? 27.297 9.875 4.105 1 96.56 192 LEU B CA 1
ATOM 3910 C C . LEU B 1 192 ? 28.344 10.328 3.094 1 96.56 192 LEU B C 1
ATOM 3912 O O . LEU B 1 192 ? 29.031 11.328 3.314 1 96.56 192 LEU B O 1
ATOM 3916 N N . ASP B 1 193 ? 28.438 9.602 1.981 1 95.5 193 ASP B N 1
ATOM 3917 C CA . ASP B 1 193 ? 29.406 9.953 0.939 1 95.5 193 ASP B CA 1
ATOM 3918 C C . ASP B 1 193 ? 29.125 11.352 0.387 1 95.5 193 ASP B C 1
ATOM 3920 O O . ASP B 1 193 ? 30.062 12.109 0.117 1 95.5 193 ASP B O 1
ATOM 3924 N N . THR B 1 194 ? 27.875 11.656 0.167 1 96.12 194 THR B N 1
ATOM 3925 C CA . THR B 1 194 ? 27.484 12.938 -0.404 1 96.12 194 THR B CA 1
ATOM 3926 C C . THR B 1 194 ? 27.812 14.078 0.559 1 96.12 194 THR B C 1
ATOM 3928 O O . THR B 1 194 ? 28.344 15.117 0.149 1 96.12 194 THR B O 1
ATOM 3931 N N . LEU B 1 195 ? 27.5 13.883 1.826 1 97.5 195 LEU B N 1
ATOM 3932 C CA . LEU B 1 195 ? 27.828 14.906 2.816 1 97.5 195 LEU B CA 1
ATOM 3933 C C . LEU B 1 195 ? 29.328 15.156 2.861 1 97.5 195 LEU B C 1
ATOM 3935 O O . LEU B 1 195 ? 29.766 16.312 2.906 1 97.5 195 LEU B O 1
ATOM 3939 N N . ASP B 1 196 ? 30.062 14.102 2.875 1 97.06 196 ASP B N 1
ATOM 3940 C CA . ASP B 1 196 ? 31.516 14.211 2.881 1 97.06 196 ASP B CA 1
ATOM 3941 C C . ASP B 1 196 ? 32 15 1.671 1 97.06 196 ASP B C 1
ATOM 3943 O O . ASP B 1 196 ? 32.812 15.922 1.811 1 97.06 196 ASP B O 1
ATOM 3947 N N . ARG B 1 197 ? 31.5 14.688 0.552 1 96.69 197 ARG B N 1
ATOM 3948 C CA . ARG B 1 197 ? 31.875 15.344 -0.693 1 96.69 197 ARG B CA 1
ATOM 3949 C C . ARG B 1 197 ? 31.578 16.844 -0.641 1 96.69 197 ARG B C 1
ATOM 3951 O O . ARG B 1 197 ? 32.344 17.656 -1.172 1 96.69 197 ARG B O 1
ATOM 3958 N N . LEU B 1 198 ? 30.531 17.234 0.011 1 97.06 198 LEU B N 1
ATOM 3959 C CA . LEU B 1 198 ? 30.078 18.625 0.04 1 97.06 198 LEU B CA 1
ATOM 3960 C C . LEU B 1 198 ? 30.656 19.359 1.238 1 97.06 198 LEU B C 1
ATOM 3962 O O . LEU B 1 198 ? 30.453 20.562 1.396 1 97.06 198 LEU B O 1
ATOM 3966 N N . GLY B 1 199 ? 31.359 18.672 2.1 1 97.44 199 GLY B N 1
ATOM 3967 C CA . GLY B 1 199 ? 31.906 19.266 3.301 1 97.44 199 GLY B CA 1
ATOM 3968 C C . GLY B 1 199 ? 30.859 19.594 4.344 1 97.44 199 GLY B C 1
ATOM 3969 O O . GLY B 1 199 ? 30.984 20.609 5.047 1 97.44 199 GLY B O 1
ATOM 3970 N N . LEU B 1 200 ? 29.844 18.797 4.352 1 96.81 200 LEU B N 1
ATOM 3971 C CA . LEU B 1 200 ? 28.734 19.031 5.273 1 96.81 200 LEU B CA 1
ATOM 3972 C C . LEU B 1 200 ? 28.766 18.016 6.414 1 96.81 200 LEU B C 1
ATOM 3974 O O . LEU B 1 200 ? 29.516 17.047 6.367 1 96.81 200 LEU B O 1
ATOM 3978 N N . GLU B 1 201 ? 27.953 18.266 7.445 1 92.62 201 GLU B N 1
ATOM 3979 C CA . GLU B 1 201 ? 28.016 17.453 8.656 1 92.62 201 GLU B CA 1
ATOM 3980 C C . GLU B 1 201 ? 26.781 16.562 8.797 1 92.62 201 GLU B C 1
ATOM 3982 O O . GLU B 1 201 ? 25.656 17.016 8.555 1 92.62 201 GLU B O 1
ATOM 3987 N N . SER B 1 202 ? 27.031 15.383 9.172 1 96.62 202 SER B N 1
ATOM 3988 C CA . SER B 1 202 ? 25.969 14.5 9.641 1 96.62 202 SER B CA 1
ATOM 3989 C C . SER B 1 202 ? 25.859 14.531 11.164 1 96.62 202 SER B C 1
ATOM 3991 O O . SER B 1 202 ? 26.812 14.195 11.867 1 96.62 202 SER B O 1
ATOM 3993 N N . TYR B 1 203 ? 24.75 15 11.609 1 96.31 203 TYR B N 1
ATOM 3994 C CA . TYR B 1 203 ? 24.531 14.828 13.039 1 96.31 203 TYR B CA 1
ATOM 3995 C C . TYR B 1 203 ? 24.547 13.352 13.422 1 96.31 203 TYR B C 1
ATOM 3997 O O . TYR B 1 203 ? 25.078 12.992 14.484 1 96.31 203 TYR B O 1
ATOM 4005 N N . GLY B 1 204 ? 23.922 12.586 12.492 1 96.56 204 GLY B N 1
ATOM 4006 C CA . GLY B 1 204 ? 23.938 11.156 12.758 1 96.56 204 GLY B CA 1
ATOM 4007 C C . GLY B 1 204 ? 23.031 10.367 11.82 1 96.56 204 GLY B C 1
ATOM 4008 O O . GLY B 1 204 ? 22.375 10.945 10.953 1 96.56 204 GLY B O 1
ATOM 4009 N N . VAL B 1 205 ? 23.203 9.039 11.961 1 97.62 205 VAL B N 1
ATOM 4010 C CA . VAL B 1 205 ? 22.312 8.07 11.32 1 97.62 205 VAL B CA 1
ATOM 4011 C C . VAL B 1 205 ? 21.641 7.203 12.391 1 97.62 205 VAL B C 1
ATOM 4013 O O . VAL B 1 205 ? 22.328 6.531 13.164 1 97.62 205 VAL B O 1
ATOM 4016 N N . ILE B 1 206 ? 20.359 7.32 12.406 1 97.25 206 ILE B N 1
ATOM 4017 C CA . ILE B 1 206 ? 19.625 6.527 13.383 1 97.25 206 ILE B CA 1
ATOM 4018 C C . ILE B 1 206 ? 18.828 5.43 12.656 1 97.25 206 ILE B C 1
ATOM 4020 O O . ILE B 1 206 ? 18.062 5.715 11.734 1 97.25 206 ILE B O 1
ATOM 4024 N N . ASP B 1 207 ? 19.016 4.23 13.078 1 94.88 207 ASP B N 1
ATOM 4025 C CA . ASP B 1 207 ? 18.266 3.107 12.508 1 94.88 207 ASP B CA 1
ATOM 4026 C C . ASP B 1 207 ? 16.844 3.043 13.078 1 94.88 207 ASP B C 1
ATOM 4028 O O . ASP B 1 207 ? 16.656 2.584 14.211 1 94.88 207 ASP B O 1
ATOM 4032 N N . CYS B 1 208 ? 15.953 3.439 12.242 1 94.5 208 CYS B N 1
ATOM 4033 C CA . CYS B 1 208 ? 14.562 3.445 12.68 1 94.5 208 CYS B CA 1
ATOM 4034 C C . CYS B 1 208 ? 13.859 2.152 12.281 1 94.5 208 CYS B C 1
ATOM 4036 O O . CYS B 1 208 ? 12.711 1.919 12.664 1 94.5 208 CYS B O 1
ATOM 4038 N N . ARG B 1 209 ? 14.57 1.296 11.539 1 89.19 209 ARG B N 1
ATOM 4039 C CA . ARG B 1 209 ? 14.031 0.014 11.102 1 89.19 209 ARG B CA 1
ATOM 4040 C C . ARG B 1 209 ? 12.648 0.186 10.484 1 89.19 209 ARG B C 1
ATOM 4042 O O . ARG B 1 209 ? 11.695 -0.5 10.875 1 89.19 209 ARG B O 1
ATOM 4049 N N . TRP B 1 210 ? 12.484 1.206 9.727 1 86.75 210 TRP B N 1
ATOM 4050 C CA . TRP B 1 210 ? 11.281 1.513 8.961 1 86.75 210 TRP B CA 1
ATOM 4051 C C . TRP B 1 210 ? 10.141 1.939 9.883 1 86.75 210 TRP B C 1
ATOM 4053 O O . TRP B 1 210 ? 8.984 1.99 9.461 1 86.75 210 TRP B O 1
ATOM 4063 N N . SER B 1 211 ? 10.367 2.242 11.094 1 91.62 211 SER B N 1
ATOM 4064 C CA . SER B 1 211 ? 9.352 2.537 12.094 1 91.62 211 SER B CA 1
ATOM 4065 C C . SER B 1 211 ? 9.102 4.039 12.203 1 91.62 211 SER B C 1
ATOM 4067 O O . SER B 1 211 ? 10.016 4.805 12.508 1 91.62 211 SER B O 1
ATOM 4069 N N . ALA B 1 212 ? 7.848 4.363 12.047 1 95.56 212 ALA B N 1
ATOM 4070 C CA . ALA B 1 212 ? 7.469 5.758 12.25 1 95.56 212 ALA B CA 1
ATOM 4071 C C . ALA B 1 212 ? 7.609 6.156 13.719 1 95.56 212 ALA B C 1
ATOM 4073 O O . ALA B 1 212 ? 8.023 7.277 14.023 1 95.56 212 ALA B O 1
ATOM 4074 N N . ALA B 1 213 ? 7.238 5.238 14.586 1 96.5 213 ALA B N 1
ATOM 4075 C CA . ALA B 1 213 ? 7.344 5.508 16.016 1 96.5 213 ALA B CA 1
ATOM 4076 C C . ALA B 1 213 ? 8.789 5.789 16.422 1 96.5 213 ALA B C 1
ATOM 4078 O O . ALA B 1 213 ? 9.055 6.691 17.219 1 96.5 213 ALA B O 1
ATOM 4079 N N . ALA B 1 214 ? 9.664 5.016 15.844 1 97.25 214 ALA B N 1
ATOM 4080 C CA . ALA B 1 214 ? 11.086 5.227 16.125 1 97.25 214 ALA B CA 1
ATOM 4081 C C . ALA B 1 214 ? 11.547 6.578 15.586 1 97.25 214 ALA B C 1
ATOM 4083 O O . ALA B 1 214 ? 12.328 7.277 16.234 1 97.25 214 ALA B O 1
ATOM 4084 N N . ALA B 1 215 ? 11.102 6.941 14.438 1 98.12 215 ALA B N 1
ATOM 4085 C CA . ALA B 1 215 ? 11.469 8.227 13.836 1 98.12 215 ALA B CA 1
ATOM 4086 C C . ALA B 1 215 ? 10.93 9.391 14.664 1 98.12 215 ALA B C 1
ATOM 4088 O O . ALA B 1 215 ? 11.641 10.375 14.891 1 98.12 215 ALA B O 1
ATOM 4089 N N . ARG B 1 216 ? 9.68 9.242 15.086 1 97.81 216 ARG B N 1
ATOM 4090 C CA . ARG B 1 216 ? 9.086 10.234 15.977 1 97.81 216 ARG B CA 1
ATOM 4091 C C . ARG B 1 216 ? 9.938 10.453 17.219 1 97.81 216 ARG B C 1
ATOM 4093 O O . ARG B 1 216 ? 10.266 11.594 17.562 1 97.81 216 ARG B O 1
ATOM 4100 N N . GLN B 1 217 ? 10.297 9.391 17.812 1 98.31 217 GLN B N 1
ATOM 4101 C CA . GLN B 1 217 ? 11.094 9.461 19.031 1 98.31 217 GLN B CA 1
ATOM 4102 C C . GLN B 1 217 ? 12.461 10.078 18.75 1 98.31 217 GLN B C 1
ATOM 4104 O O . GLN B 1 217 ? 12.969 10.859 19.562 1 98.31 217 GLN B O 1
ATOM 4109 N N . ALA B 1 218 ? 13.07 9.734 17.672 1 98.25 218 ALA B N 1
ATOM 4110 C CA . ALA B 1 218 ? 14.383 10.266 17.297 1 98.25 218 ALA B CA 1
ATOM 4111 C C . ALA B 1 218 ? 14.344 11.789 17.203 1 98.25 218 ALA B C 1
ATOM 4113 O O . ALA B 1 218 ? 15.273 12.469 17.656 1 98.25 218 ALA B O 1
ATOM 4114 N N . VAL B 1 219 ? 13.344 12.336 16.625 1 97.94 219 VAL B N 1
ATOM 4115 C CA . VAL B 1 219 ? 13.211 13.781 16.469 1 97.94 219 VAL B CA 1
ATOM 4116 C C . VAL B 1 219 ? 12.922 14.422 17.828 1 97.94 219 VAL B C 1
ATOM 4118 O O . VAL B 1 219 ? 13.469 15.484 18.156 1 97.94 219 VAL B O 1
ATOM 4121 N N . LEU B 1 220 ? 12.078 13.742 18.641 1 97.62 220 LEU B N 1
ATOM 4122 C CA . LEU B 1 220 ? 11.789 14.227 19.969 1 97.62 220 LEU B CA 1
ATOM 4123 C C . LEU B 1 220 ? 13.055 14.305 20.812 1 97.62 220 LEU B C 1
ATOM 4125 O O . LEU B 1 220 ? 13.195 15.195 21.656 1 97.62 220 LEU B O 1
ATOM 4129 N N . ASP B 1 221 ? 13.93 13.391 20.547 1 97.12 221 ASP B N 1
ATOM 4130 C CA . ASP B 1 221 ? 15.141 13.266 21.344 1 97.12 221 ASP B CA 1
ATOM 4131 C C . ASP B 1 221 ? 16.234 14.203 20.844 1 97.12 221 ASP B C 1
ATOM 4133 O O . ASP B 1 221 ? 17.297 14.312 21.469 1 97.12 221 ASP B O 1
ATOM 4137 N N . LEU B 1 222 ? 16.031 14.867 19.688 1 95.75 222 LEU B N 1
ATOM 4138 C CA . LEU B 1 222 ? 17.031 15.781 19.156 1 95.75 222 LEU B CA 1
ATOM 4139 C C . LEU B 1 222 ? 17.266 16.953 20.109 1 95.75 222 LEU B C 1
ATOM 4141 O O . LEU B 1 222 ? 16.312 17.688 20.438 1 95.75 222 LEU B O 1
ATOM 4145 N N . PRO B 1 223 ? 18.484 17.188 20.531 1 94.25 223 PRO B N 1
ATOM 4146 C CA . PRO B 1 223 ? 18.719 18.344 21.391 1 94.25 223 PRO B CA 1
ATOM 4147 C C . PRO B 1 223 ? 18.453 19.672 20.703 1 94.25 223 PRO B C 1
ATOM 4149 O O . PRO B 1 223 ? 18.688 19.797 19.5 1 94.25 223 PRO B O 1
ATOM 4152 N N . ALA B 1 224 ? 17.953 20.75 21.344 1 87.38 224 ALA B N 1
ATOM 4153 C CA . ALA B 1 224 ? 17.672 22.078 20.797 1 87.38 224 ALA B CA 1
ATOM 4154 C C . ALA B 1 224 ? 18.906 22.672 20.125 1 87.38 224 ALA B C 1
ATOM 4156 O O . ALA B 1 224 ? 18.797 23.359 19.109 1 87.38 224 ALA B O 1
ATOM 4157 N N . GLY B 1 225 ? 20.125 22.297 20.531 1 88.81 225 GLY B N 1
ATOM 4158 C CA . GLY B 1 225 ? 21.359 22.812 20 1 88.81 225 GLY B CA 1
ATOM 4159 C C . GLY B 1 225 ? 22.016 21.875 19 1 88.81 225 GLY B C 1
ATOM 4160 O O . GLY B 1 225 ? 23.188 22.078 18.641 1 88.81 225 GLY B O 1
ATOM 4161 N N . SER B 1 226 ? 21.203 21.062 18.438 1 93.31 226 SER B N 1
ATOM 4162 C CA . SER B 1 226 ? 21.797 20.078 17.531 1 93.31 226 SER B CA 1
ATOM 4163 C C . SER B 1 226 ? 22.203 20.719 16.219 1 93.31 226 SER B C 1
ATOM 4165 O O . SER B 1 226 ? 23.078 20.219 15.516 1 93.31 226 SER B O 1
ATOM 4167 N N . GLY B 1 227 ? 21.469 21.781 15.844 1 95.06 227 GLY B N 1
ATOM 4168 C CA . GLY B 1 227 ? 21.719 22.469 14.578 1 95.06 227 GLY B CA 1
ATOM 4169 C C . GLY B 1 227 ? 21.125 21.75 13.383 1 95.06 227 GLY B C 1
ATOM 4170 O O . GLY B 1 227 ? 21.266 22.203 12.25 1 95.06 227 GLY B O 1
ATOM 4171 N N . VAL B 1 228 ? 20.406 20.688 13.656 1 97.62 228 VAL B N 1
ATOM 4172 C CA . VAL B 1 228 ? 19.812 19.922 12.57 1 97.62 228 VAL B CA 1
ATOM 4173 C C . VAL B 1 228 ? 18.609 20.688 12.008 1 97.62 228 VAL B C 1
ATOM 4175 O O . VAL B 1 228 ? 17.703 21.062 12.75 1 97.62 228 VAL B O 1
ATOM 4178 N N . THR B 1 229 ? 18.625 20.844 10.68 1 97.88 229 THR B N 1
ATOM 4179 C CA . THR B 1 229 ? 17.484 21.531 10.055 1 97.88 229 THR B CA 1
ATOM 4180 C C . THR B 1 229 ? 16.938 20.719 8.891 1 97.88 229 THR B C 1
ATOM 4182 O O . THR B 1 229 ? 16 21.141 8.219 1 97.88 229 THR B O 1
ATOM 4185 N N . ALA B 1 230 ? 17.562 19.547 8.68 1 98.38 230 ALA B N 1
ATOM 4186 C CA . ALA B 1 230 ? 17.078 18.656 7.621 1 98.38 230 ALA B CA 1
ATOM 4187 C C . ALA B 1 230 ? 17.141 17.203 8.055 1 98.38 230 ALA B C 1
ATOM 4189 O O . ALA B 1 230 ? 18.172 16.734 8.523 1 98.38 230 ALA B O 1
ATOM 4190 N N . VAL B 1 231 ? 16.016 16.547 7.918 1 98.62 231 VAL B N 1
ATOM 4191 C CA . VAL B 1 231 ? 15.898 15.117 8.211 1 98.62 231 VAL B CA 1
ATOM 4192 C C . VAL B 1 231 ? 15.578 14.352 6.934 1 98.62 231 VAL B C 1
ATOM 4194 O O . VAL B 1 231 ? 14.609 14.672 6.238 1 98.62 231 VAL B O 1
ATOM 4197 N N . ILE B 1 232 ? 16.375 13.43 6.664 1 98.25 232 ILE B N 1
ATOM 4198 C CA . ILE B 1 232 ? 16.172 12.547 5.527 1 98.25 232 ILE B CA 1
ATOM 4199 C C . ILE B 1 232 ? 15.703 11.172 6.02 1 98.25 232 ILE B C 1
ATOM 4201 O O . ILE B 1 232 ? 16.5 10.406 6.574 1 98.25 232 ILE B O 1
ATOM 4205 N N . ALA B 1 233 ? 14.445 10.914 5.766 1 97.06 233 ALA B N 1
ATOM 4206 C CA . ALA B 1 233 ? 13.852 9.688 6.281 1 97.06 233 ALA B CA 1
ATOM 4207 C C . ALA B 1 233 ? 13.945 8.555 5.258 1 97.06 233 ALA B C 1
ATOM 4209 O O . ALA B 1 233 ? 13.969 8.805 4.051 1 97.06 233 ALA B O 1
ATOM 4210 N N . ALA B 1 234 ? 13.93 7.387 5.738 1 91.88 234 ALA B N 1
ATOM 4211 C CA . ALA B 1 234 ? 14.125 6.184 4.934 1 91.88 234 ALA B CA 1
ATOM 4212 C C . ALA B 1 234 ? 12.977 5.996 3.941 1 91.88 234 ALA B C 1
ATOM 4214 O O . ALA B 1 234 ? 13.18 5.48 2.838 1 91.88 234 ALA B O 1
ATOM 4215 N N . ASN B 1 235 ? 11.805 6.281 4.348 1 89.69 235 ASN B N 1
ATOM 4216 C CA . ASN B 1 235 ? 10.617 6.273 3.502 1 89.69 235 ASN B CA 1
ATOM 4217 C C . ASN B 1 235 ? 9.531 7.199 4.047 1 89.69 235 ASN B C 1
ATOM 4219 O O . ASN B 1 235 ? 9.75 7.902 5.035 1 89.69 235 ASN B O 1
ATOM 4223 N N . ASP B 1 236 ? 8.438 7.203 3.367 1 91.44 236 ASP B N 1
ATOM 4224 C CA . ASP B 1 236 ? 7.395 8.172 3.703 1 91.44 236 ASP B CA 1
ATOM 4225 C C . ASP B 1 236 ? 6.797 7.879 5.078 1 91.44 236 ASP B C 1
ATOM 4227 O O . ASP B 1 236 ? 6.379 8.797 5.785 1 91.44 236 ASP B O 1
ATOM 4231 N N . LEU B 1 237 ? 6.754 6.609 5.465 1 91.81 237 LEU B N 1
ATOM 4232 C CA . LEU B 1 237 ? 6.254 6.27 6.793 1 91.81 237 LEU B CA 1
ATOM 4233 C C . LEU B 1 237 ? 7.18 6.812 7.875 1 91.81 237 LEU B C 1
ATOM 4235 O O . LEU B 1 237 ? 6.723 7.43 8.836 1 91.81 237 LEU B O 1
ATOM 4239 N N . VAL B 1 238 ? 8.414 6.602 7.684 1 94.88 238 VAL B N 1
ATOM 4240 C CA . VAL B 1 238 ? 9.414 7.117 8.617 1 94.88 238 VAL B CA 1
ATOM 4241 C C . VAL B 1 238 ? 9.367 8.648 8.617 1 94.88 238 VAL B C 1
ATOM 4243 O O . VAL B 1 238 ? 9.461 9.273 9.68 1 94.88 238 VAL B O 1
ATOM 4246 N N . ALA B 1 239 ? 9.195 9.211 7.461 1 96.81 239 ALA B N 1
ATOM 4247 C CA . ALA B 1 239 ? 9.078 10.664 7.348 1 96.81 239 ALA B CA 1
ATOM 4248 C C . ALA B 1 239 ? 7.879 11.18 8.141 1 96.81 239 ALA B C 1
ATOM 4250 O O . ALA B 1 239 ? 7.969 12.219 8.805 1 96.81 239 ALA B O 1
ATOM 4251 N N . ALA B 1 240 ? 6.793 10.445 8.047 1 96.19 240 ALA B N 1
ATOM 4252 C CA . ALA B 1 240 ? 5.605 10.828 8.805 1 96.19 240 ALA B CA 1
ATOM 4253 C C . ALA B 1 240 ? 5.895 10.844 10.305 1 96.19 240 ALA B C 1
ATOM 4255 O O . ALA B 1 240 ? 5.438 11.734 11.023 1 96.19 240 ALA B O 1
ATOM 4256 N N . GLY B 1 241 ? 6.637 9.844 10.734 1 97.44 241 GLY B N 1
ATOM 4257 C CA . GLY B 1 241 ? 7.062 9.82 12.125 1 97.44 241 GLY B CA 1
ATOM 4258 C C . GLY B 1 241 ? 7.902 11.023 12.508 1 97.44 241 GLY B C 1
ATOM 4259 O O . GLY B 1 241 ? 7.707 11.609 13.57 1 97.44 241 GLY B O 1
ATOM 4260 N N . ALA B 1 242 ? 8.789 11.359 11.641 1 98.12 242 ALA B N 1
ATOM 4261 C CA . ALA B 1 242 ? 9.641 12.523 11.875 1 98.12 242 ALA B CA 1
ATOM 4262 C C . ALA B 1 242 ? 8.82 13.797 11.977 1 98.12 242 ALA B C 1
ATOM 4264 O O . ALA B 1 242 ? 9.047 14.633 12.852 1 98.12 242 ALA B O 1
ATOM 4265 N N . ILE B 1 243 ? 7.879 13.992 11.094 1 97.31 243 ILE B N 1
ATOM 4266 C CA . ILE B 1 243 ? 7.02 15.164 11.07 1 97.31 243 ILE B CA 1
ATOM 4267 C C . ILE B 1 243 ? 6.195 15.227 12.352 1 97.31 243 ILE B C 1
ATOM 4269 O O . ILE B 1 243 ? 6.027 16.297 12.938 1 97.31 243 ILE B O 1
ATOM 4273 N N . ARG B 1 244 ? 5.727 14.062 12.781 1 96.94 244 ARG B N 1
ATOM 4274 C CA . ARG B 1 244 ? 4.992 14 14.047 1 96.94 244 ARG B CA 1
ATOM 4275 C C . ARG B 1 244 ? 5.855 14.477 15.203 1 96.94 244 ARG B C 1
ATOM 4277 O O . ARG B 1 244 ? 5.414 15.289 16.031 1 96.94 244 ARG B O 1
ATOM 4284 N N . GLY B 1 245 ? 7.031 13.938 15.289 1 97.44 245 GLY B N 1
ATOM 4285 C CA . GLY B 1 245 ? 7.953 14.383 16.328 1 97.44 245 GLY B CA 1
ATOM 4286 C C . GLY B 1 245 ? 8.219 15.875 16.297 1 97.44 245 GLY B C 1
ATOM 4287 O O . GLY B 1 245 ? 8.242 16.531 17.328 1 97.44 245 GLY B O 1
ATOM 4288 N N . ALA B 1 246 ? 8.43 16.453 15.117 1 97.06 246 ALA B N 1
ATOM 4289 C CA . ALA B 1 246 ? 8.648 17.891 14.961 1 97.06 246 ALA B CA 1
ATOM 4290 C C . ALA B 1 246 ? 7.441 18.672 15.461 1 97.06 246 ALA B C 1
ATOM 4292 O O . ALA B 1 246 ? 7.598 19.656 16.203 1 97.06 246 ALA B O 1
ATOM 4293 N N . TRP B 1 247 ? 6.277 18.203 15.062 1 95.62 247 TRP B N 1
ATOM 4294 C CA . TRP B 1 247 ? 5.035 18.844 15.469 1 95.62 247 TRP B CA 1
ATOM 4295 C C . TRP B 1 247 ? 4.898 18.859 16.984 1 95.62 247 TRP B C 1
ATOM 4297 O O . TRP B 1 247 ? 4.566 19.891 17.578 1 95.62 247 TRP B O 1
ATOM 4307 N N . GLU B 1 248 ? 5.207 17.812 17.609 1 96.12 248 GLU B N 1
ATOM 4308 C CA . GLU B 1 248 ? 5.094 17.703 19.047 1 96.12 248 GLU B CA 1
ATOM 4309 C C . GLU B 1 248 ? 6.102 18.609 19.766 1 96.12 248 GLU B C 1
ATOM 4311 O O . GLU B 1 248 ? 5.859 19.062 20.875 1 96.12 248 GLU B O 1
ATOM 4316 N N . ARG B 1 249 ? 7.109 18.922 19.078 1 96.31 249 ARG B N 1
ATOM 4317 C CA . ARG B 1 249 ? 8.141 19.797 19.625 1 96.31 249 ARG B CA 1
ATOM 4318 C C . ARG B 1 249 ? 7.844 21.266 19.297 1 96.31 249 ARG B C 1
ATOM 4320 O O . ARG B 1 249 ? 8.57 22.156 19.75 1 96.31 249 ARG B O 1
ATOM 4327 N N . GLY B 1 250 ? 6.852 21.469 18.5 1 95.12 250 GLY B N 1
ATOM 4328 C CA . GLY B 1 250 ? 6.508 22.812 18.094 1 95.12 250 GLY B CA 1
ATOM 4329 C C . GLY B 1 250 ? 7.348 23.312 16.938 1 95.12 250 GLY B C 1
ATOM 4330 O O . GLY B 1 250 ? 7.426 24.531 16.688 1 95.12 250 GLY B O 1
ATOM 4331 N N . LEU B 1 251 ? 7.996 22.453 16.203 1 95.81 251 LEU B N 1
ATOM 4332 C CA . LEU B 1 251 ? 8.781 22.812 15.031 1 95.81 251 LEU B CA 1
ATOM 4333 C C . LEU B 1 251 ? 7.91 22.812 13.781 1 95.81 251 LEU B C 1
ATOM 4335 O O . LEU B 1 251 ? 7.082 21.922 13.594 1 95.81 251 LEU B O 1
ATOM 4339 N N . ARG B 1 252 ? 8.094 23.828 12.969 1 94.88 252 ARG B N 1
ATOM 4340 C CA . ARG B 1 252 ? 7.363 23.922 11.703 1 94.88 252 ARG B CA 1
ATOM 4341 C C . ARG B 1 252 ? 8.125 23.234 10.586 1 94.88 252 ARG B C 1
ATOM 4343 O O . ARG B 1 252 ? 9.344 23.391 10.453 1 94.88 252 ARG B O 1
ATOM 4350 N N . VAL B 1 253 ? 7.441 22.484 9.875 1 96.38 253 VAL B N 1
ATOM 4351 C CA . VAL B 1 253 ? 7.969 21.891 8.656 1 96.38 253 VAL B CA 1
ATOM 4352 C C . VAL B 1 253 ? 7.398 22.609 7.434 1 96.38 253 VAL B C 1
ATOM 4354 O O . VAL B 1 253 ? 6.18 22.656 7.242 1 96.38 253 VAL B O 1
ATOM 4357 N N . PRO B 1 254 ? 8.219 23.188 6.641 1 96.81 254 PRO B N 1
ATOM 4358 C CA . PRO B 1 254 ? 9.672 23.031 6.57 1 96.81 254 PRO B CA 1
ATOM 4359 C C . PRO B 1 254 ? 10.422 24.188 7.246 1 96.81 254 PRO B C 1
ATOM 4361 O O . PRO B 1 254 ? 11.648 24.203 7.258 1 96.81 254 PRO B O 1
ATOM 4364 N N . ALA B 1 255 ? 9.742 25.109 7.77 1 96.69 255 ALA B N 1
ATOM 4365 C CA . ALA B 1 255 ? 10.359 26.375 8.156 1 96.69 255 ALA B CA 1
ATOM 4366 C C . ALA B 1 255 ? 11.469 26.156 9.18 1 96.69 255 ALA B C 1
ATOM 4368 O O . ALA B 1 255 ? 12.484 26.859 9.156 1 96.69 255 ALA B O 1
ATOM 4369 N N . ASP B 1 256 ? 11.328 25.203 10.055 1 96.44 256 ASP B N 1
ATOM 4370 C CA . ASP B 1 256 ? 12.328 24.906 11.086 1 96.44 256 ASP B CA 1
ATOM 4371 C C . ASP B 1 256 ? 13.062 23.609 10.781 1 96.44 256 ASP B C 1
ATOM 4373 O O . ASP B 1 256 ? 14.227 23.438 11.156 1 96.44 256 ASP B O 1
ATOM 4377 N N . LEU B 1 257 ? 12.375 22.719 10.125 1 97.75 257 LEU B N 1
ATOM 4378 C CA . LEU B 1 257 ? 12.922 21.406 9.844 1 97.75 257 LEU B CA 1
ATOM 4379 C C . LEU B 1 257 ? 12.375 20.859 8.523 1 97.75 257 LEU B C 1
ATOM 4381 O O . LEU B 1 257 ? 11.18 20.594 8.398 1 97.75 257 LEU B O 1
ATOM 4385 N N . SER B 1 258 ? 13.266 20.734 7.566 1 98.56 258 SER B N 1
ATOM 4386 C CA . SER B 1 258 ? 12.867 20.062 6.332 1 98.56 258 SER B CA 1
ATOM 4387 C C . SER B 1 258 ? 12.883 18.547 6.492 1 98.56 258 SER B C 1
ATOM 4389 O O . SER B 1 258 ? 13.766 18 7.156 1 98.56 258 SER B O 1
ATOM 4391 N N . VAL B 1 259 ? 11.898 17.859 5.91 1 98.44 259 VAL B N 1
ATOM 4392 C CA . VAL B 1 259 ? 11.789 16.406 6.012 1 98.44 259 VAL B CA 1
ATOM 4393 C C . VAL B 1 259 ? 11.539 15.812 4.625 1 98.44 259 VAL B C 1
ATOM 4395 O O . VAL B 1 259 ? 10.734 16.328 3.854 1 98.44 259 VAL B O 1
ATOM 4398 N N . THR B 1 260 ? 12.266 14.766 4.312 1 98 260 THR B N 1
ATOM 4399 C CA . THR B 1 260 ? 12.062 14.039 3.062 1 98 260 THR B CA 1
ATOM 4400 C C . THR B 1 260 ? 11.766 12.562 3.334 1 98 260 THR B C 1
ATOM 4402 O O . THR B 1 260 ? 12.078 12.055 4.41 1 98 260 THR B O 1
ATOM 4405 N N . GLY B 1 261 ? 11.117 11.984 2.348 1 94.44 261 GLY B N 1
ATOM 4406 C CA . GLY B 1 261 ? 10.844 10.562 2.432 1 94.44 261 GLY B CA 1
ATOM 4407 C C . GLY B 1 261 ? 11.195 9.812 1.16 1 94.44 261 GLY B C 1
ATOM 4408 O O . GLY B 1 261 ? 12.133 10.188 0.45 1 94.44 261 GLY B O 1
ATOM 4409 N N . TRP B 1 262 ? 10.523 8.68 0.981 1 89.12 262 TRP B N 1
ATOM 4410 C CA . TRP B 1 262 ? 10.703 7.77 -0.144 1 89.12 262 TRP B CA 1
ATOM 4411 C C . TRP B 1 262 ? 9.43 6.98 -0.417 1 89.12 262 TRP B C 1
ATOM 4413 O O . TRP B 1 262 ? 8.648 6.719 0.5 1 89.12 262 TRP B O 1
ATOM 4423 N N . ASP B 1 263 ? 9.203 6.734 -1.777 1 80.81 263 ASP B N 1
ATOM 4424 C CA . ASP B 1 263 ? 8.172 5.812 -2.23 1 80.81 263 ASP B CA 1
ATOM 4425 C C . ASP B 1 263 ? 6.965 6.57 -2.785 1 80.81 263 ASP B C 1
ATOM 4427 O O . ASP B 1 263 ? 6.152 6.004 -3.521 1 80.81 263 ASP B O 1
ATOM 4431 N N . ASP B 1 264 ? 6.773 7.734 -2.324 1 88.06 264 ASP B N 1
ATOM 4432 C CA . ASP B 1 264 ? 5.695 8.586 -2.818 1 88.06 264 ASP B CA 1
ATOM 4433 C C . ASP B 1 264 ? 4.328 8.039 -2.408 1 88.06 264 ASP B C 1
ATOM 4435 O O . ASP B 1 264 ? 3.459 7.824 -3.254 1 88.06 264 ASP B O 1
ATOM 4439 N N . ASN B 1 265 ? 4.227 7.797 -1.083 1 85.25 265 ASN B N 1
ATOM 4440 C CA . ASN B 1 265 ? 2.91 7.441 -0.559 1 85.25 265 ASN B CA 1
ATOM 4441 C C . ASN B 1 265 ? 1.85 8.453 -0.969 1 85.25 265 ASN B C 1
ATOM 4443 O O . ASN B 1 265 ? 2.02 9.656 -0.753 1 85.25 265 ASN B O 1
ATOM 4447 N N . PRO B 1 266 ? 0.687 8.016 -1.423 1 85.25 266 PRO B N 1
ATOM 4448 C CA . PRO B 1 266 ? -0.297 8.938 -1.988 1 85.25 266 PRO B CA 1
ATOM 4449 C C . PRO B 1 266 ? -0.896 9.875 -0.941 1 85.25 266 PRO B C 1
ATOM 4451 O O . PRO B 1 266 ? -1.259 11.008 -1.259 1 85.25 266 PRO B O 1
ATOM 4454 N N . VAL B 1 267 ? -1.031 9.414 0.252 1 90.75 267 VAL B N 1
ATOM 4455 C CA . VAL B 1 267 ? -1.568 10.25 1.323 1 90.75 267 VAL B CA 1
ATOM 4456 C C . VAL B 1 267 ? -0.621 11.414 1.597 1 90.75 267 VAL B C 1
ATOM 4458 O O . VAL B 1 267 ? -1.063 12.547 1.821 1 90.75 267 VAL B O 1
ATOM 4461 N N . GLY B 1 268 ? 0.645 11.148 1.474 1 90.31 268 GLY B N 1
ATOM 4462 C CA . GLY B 1 268 ? 1.663 12.148 1.738 1 90.31 268 GLY B CA 1
ATOM 4463 C C . GLY B 1 268 ? 1.64 13.297 0.749 1 90.31 268 GLY B C 1
ATOM 4464 O O . GLY B 1 268 ? 2.121 14.391 1.049 1 90.31 268 GLY B O 1
ATOM 4465 N N . ALA B 1 269 ? 1.052 13.102 -0.395 1 91.31 269 ALA B N 1
ATOM 4466 C CA . ALA B 1 269 ? 0.994 14.117 -1.442 1 91.31 269 ALA B CA 1
ATOM 4467 C C . ALA B 1 269 ? -0.048 15.18 -1.115 1 91.31 269 ALA B C 1
ATOM 4469 O O . ALA B 1 269 ? -0.003 16.297 -1.653 1 91.31 269 ALA B O 1
ATOM 4470 N N . PHE B 1 270 ? -0.928 14.875 -0.175 1 90.44 270 PHE B N 1
ATOM 4471 C CA . PHE B 1 270 ? -2.059 15.773 0.021 1 90.44 270 PHE B CA 1
ATOM 4472 C C . PHE B 1 270 ? -2.057 16.344 1.434 1 90.44 270 PHE B C 1
ATOM 4474 O O . PHE B 1 270 ? -2.85 17.234 1.749 1 90.44 270 PHE B O 1
ATOM 4481 N N . LEU B 1 271 ? -1.235 15.867 2.229 1 83.19 271 LEU B N 1
ATOM 4482 C CA . LEU B 1 271 ? -1.229 16.375 3.594 1 83.19 271 LEU B CA 1
ATOM 4483 C C . LEU B 1 271 ? -0.37 17.641 3.697 1 83.19 271 LEU B C 1
ATOM 4485 O O . LEU B 1 271 ? 0.586 17.797 2.938 1 83.19 271 LEU B O 1
ATOM 4489 N N . PRO B 1 272 ? -0.854 18.609 4.523 1 87.12 272 PRO B N 1
ATOM 4490 C CA . PRO B 1 272 ? -0.036 19.781 4.793 1 87.12 272 PRO B CA 1
ATOM 4491 C C . PRO B 1 272 ? 0.961 19.578 5.926 1 87.12 272 PRO B C 1
ATOM 4493 O O . PRO B 1 272 ? 0.561 19.359 7.074 1 87.12 272 PRO B O 1
ATOM 4496 N N . PRO B 1 273 ? 2.203 19.734 5.602 1 92.38 273 PRO B N 1
ATOM 4497 C CA . PRO B 1 273 ? 2.773 19.922 4.266 1 92.38 273 PRO B CA 1
ATOM 4498 C C . PRO B 1 273 ? 2.789 18.641 3.443 1 92.38 273 PRO B C 1
ATOM 4500 O O . PRO B 1 273 ? 2.887 17.547 4.004 1 92.38 273 PRO B O 1
ATOM 4503 N N . SER B 1 274 ? 2.664 18.812 2.139 1 95.12 274 SER B N 1
ATOM 4504 C CA . SER B 1 274 ? 2.904 17.672 1.268 1 95.12 274 SER B CA 1
ATOM 4505 C C . SER B 1 274 ? 4.359 17.219 1.331 1 95.12 274 SER B C 1
ATOM 4507 O O . SER B 1 274 ? 5.266 18.047 1.456 1 95.12 274 SER B O 1
ATOM 4509 N N . LEU B 1 275 ? 4.602 15.969 1.188 1 96.44 275 LEU B N 1
ATOM 4510 C CA . LEU B 1 275 ? 5.879 15.367 1.556 1 96.44 275 LEU B CA 1
ATOM 4511 C C . LEU B 1 275 ? 6.797 15.258 0.344 1 96.44 275 LEU B C 1
ATOM 4513 O O . LEU B 1 275 ? 6.426 14.656 -0.669 1 96.44 275 LEU B O 1
ATOM 4517 N N . THR B 1 276 ? 7.984 15.883 0.412 1 97.75 276 THR B N 1
ATOM 4518 C CA . THR B 1 276 ? 9.055 15.602 -0.536 1 97.75 276 THR B CA 1
ATOM 4519 C C . THR B 1 276 ? 9.469 14.133 -0.463 1 97.75 276 THR B C 1
ATOM 4521 O O . THR B 1 276 ? 9.656 13.594 0.627 1 97.75 276 THR B O 1
ATOM 4524 N N . THR B 1 277 ? 9.617 13.5 -1.644 1 94.81 277 THR B N 1
ATOM 4525 C CA . THR B 1 277 ? 9.836 12.055 -1.649 1 94.81 277 THR B CA 1
ATOM 4526 C C . THR B 1 277 ? 10.516 11.617 -2.943 1 94.81 277 THR B C 1
ATOM 4528 O O . THR B 1 277 ? 10.844 12.453 -3.791 1 94.81 277 THR B O 1
ATOM 4531 N N . VAL B 1 278 ? 10.875 10.398 -2.996 1 90.44 278 VAL B N 1
ATOM 4532 C CA . VAL B 1 278 ? 11.312 9.766 -4.238 1 90.44 278 VAL B CA 1
ATOM 4533 C C . VAL B 1 278 ? 10.211 8.859 -4.773 1 90.44 278 VAL B C 1
ATOM 4535 O O . VAL B 1 278 ? 9.727 7.969 -4.066 1 90.44 278 VAL B O 1
ATOM 4538 N N . ARG B 1 279 ? 9.789 9.188 -5.898 1 87.31 279 ARG B N 1
ATOM 4539 C CA . ARG B 1 279 ? 8.773 8.367 -6.539 1 87.31 279 ARG B CA 1
ATOM 4540 C C . ARG B 1 279 ? 9.406 7.234 -7.34 1 87.31 279 ARG B C 1
ATOM 4542 O O . ARG B 1 279 ? 10.383 7.449 -8.062 1 87.31 279 ARG B O 1
ATOM 4549 N N . VAL B 1 280 ? 8.859 6.062 -7.125 1 76.75 280 VAL B N 1
ATOM 4550 C CA . VAL B 1 280 ? 9.258 4.898 -7.918 1 76.75 280 VAL B CA 1
ATOM 4551 C C . VAL B 1 280 ? 8.094 4.461 -8.805 1 76.75 280 VAL B C 1
ATOM 4553 O O . VAL B 1 280 ? 6.977 4.262 -8.312 1 76.75 280 VAL B O 1
ATOM 4556 N N . ASP B 1 281 ? 8.289 4.477 -10.039 1 76.94 281 ASP B N 1
ATOM 4557 C CA . ASP B 1 281 ? 7.262 3.975 -10.953 1 76.94 281 ASP B CA 1
ATOM 4558 C C . ASP B 1 281 ? 7.219 2.447 -10.945 1 76.94 281 ASP B C 1
ATOM 4560 O O . ASP B 1 281 ? 7.82 1.8 -11.805 1 76.94 281 ASP B O 1
ATOM 4564 N N . HIS B 1 282 ? 6.438 1.939 -10.031 1 71.94 282 HIS B N 1
ATOM 4565 C CA . HIS B 1 282 ? 6.406 0.499 -9.805 1 71.94 282 HIS B CA 1
ATOM 4566 C C . HIS B 1 282 ? 5.754 -0.228 -10.977 1 71.94 282 HIS B C 1
ATOM 4568 O O . HIS B 1 282 ? 6.137 -1.354 -11.305 1 71.94 282 HIS B O 1
ATOM 4574 N N . GLU B 1 283 ? 4.766 0.38 -11.523 1 72.19 283 GLU B N 1
ATOM 4575 C CA . GLU B 1 283 ? 4.125 -0.253 -12.672 1 72.19 283 GLU B CA 1
ATOM 4576 C C . GLU B 1 283 ? 5.109 -0.438 -13.828 1 72.19 283 GLU B C 1
ATOM 4578 O O . GLU B 1 283 ? 5.191 -1.52 -14.414 1 72.19 283 GLU B O 1
ATOM 4583 N N . ARG B 1 284 ? 5.746 0.61 -14.133 1 75.38 284 ARG B N 1
ATOM 4584 C CA . ARG B 1 284 ? 6.734 0.52 -15.203 1 75.38 284 ARG B CA 1
ATOM 4585 C C . ARG B 1 284 ? 7.844 -0.465 -14.852 1 75.38 284 ARG B C 1
ATOM 4587 O O . ARG B 1 284 ? 8.359 -1.169 -15.719 1 75.38 284 ARG B O 1
ATOM 4594 N N . LEU B 1 285 ? 8.18 -0.444 -13.633 1 74.38 285 LEU B N 1
ATOM 4595 C CA . LEU B 1 285 ? 9.172 -1.413 -13.172 1 74.38 285 LEU B CA 1
ATOM 4596 C C . LEU B 1 285 ? 8.695 -2.838 -13.43 1 74.38 285 LEU B C 1
ATOM 4598 O O . LEU B 1 285 ? 9.461 -3.674 -13.922 1 74.38 285 LEU B O 1
ATOM 4602 N N . GLY B 1 286 ? 7.504 -3.098 -13.062 1 73.31 286 GLY B N 1
ATOM 4603 C CA . GLY B 1 286 ? 6.941 -4.414 -13.32 1 73.31 286 GLY B CA 1
ATOM 4604 C C . GLY B 1 286 ? 6.969 -4.797 -14.789 1 73.31 286 GLY B C 1
ATOM 4605 O O . GLY B 1 286 ? 7.32 -5.926 -15.133 1 73.31 286 GLY B O 1
ATOM 4606 N N . ARG B 1 287 ? 6.598 -3.846 -15.602 1 75.94 287 ARG B N 1
ATOM 4607 C CA . ARG B 1 287 ? 6.637 -4.082 -17.031 1 75.94 287 ARG B CA 1
ATOM 4608 C C . ARG B 1 287 ? 8.055 -4.395 -17.5 1 75.94 287 ARG B C 1
ATOM 4610 O O . ARG B 1 287 ? 8.258 -5.293 -18.328 1 75.94 287 ARG B O 1
ATOM 4617 N N . ARG B 1 288 ? 8.938 -3.643 -17 1 74.38 288 ARG B N 1
ATOM 4618 C CA . ARG B 1 288 ? 10.336 -3.812 -17.391 1 74.38 288 ARG B CA 1
ATOM 4619 C C . ARG B 1 288 ? 10.852 -5.188 -16.969 1 74.38 288 ARG B C 1
ATOM 4621 O O . ARG B 1 288 ? 11.555 -5.848 -17.734 1 74.38 288 ARG B O 1
ATOM 4628 N N . VAL B 1 289 ? 10.578 -5.527 -15.758 1 73.69 289 VAL B N 1
ATOM 4629 C CA . VAL B 1 289 ? 11.031 -6.812 -15.227 1 73.69 289 VAL B CA 1
ATOM 4630 C C . VAL B 1 289 ? 10.492 -7.945 -16.094 1 73.69 289 VAL B C 1
ATOM 4632 O O . VAL B 1 289 ?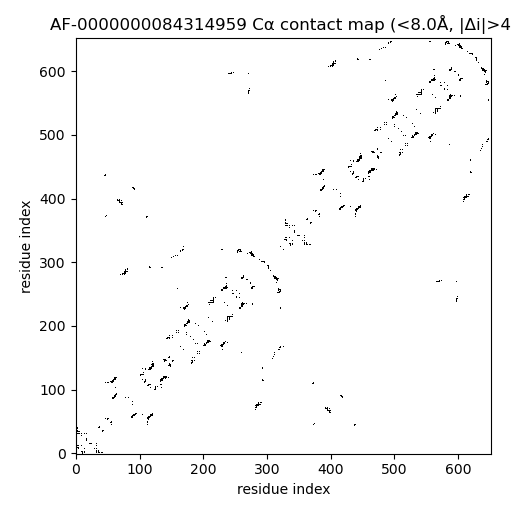 11.227 -8.859 -16.453 1 73.69 289 VAL B O 1
ATOM 4635 N N . LEU B 1 290 ? 9.242 -7.848 -16.406 1 75.38 290 LEU B N 1
ATOM 4636 C CA . LEU B 1 290 ? 8.633 -8.898 -17.203 1 75.38 290 LEU B CA 1
ATOM 4637 C C . LEU B 1 290 ? 9.18 -8.875 -18.625 1 75.38 290 LEU B C 1
ATOM 4639 O O . LEU B 1 290 ? 9.344 -9.922 -19.25 1 75.38 290 LEU B O 1
ATOM 4643 N N . ALA B 1 291 ? 9.359 -7.734 -19.141 1 75.06 291 ALA B N 1
ATOM 4644 C CA . ALA B 1 291 ? 9.898 -7.602 -20.484 1 75.06 291 ALA B CA 1
ATOM 4645 C C . ALA B 1 291 ? 11.258 -8.289 -20.609 1 75.06 291 ALA B C 1
ATOM 4647 O O . ALA B 1 291 ? 11.578 -8.875 -21.641 1 75.06 291 ALA B O 1
ATOM 4648 N N . ARG B 1 292 ? 12.047 -8.195 -19.609 1 73.56 292 ARG B N 1
ATOM 4649 C CA . ARG B 1 292 ? 13.344 -8.875 -19.594 1 73.56 292 ARG B CA 1
ATOM 4650 C C . ARG B 1 292 ? 13.164 -10.383 -19.719 1 73.56 292 ARG B C 1
ATOM 4652 O O . ARG B 1 292 ? 13.883 -11.039 -20.484 1 73.56 292 ARG B O 1
ATOM 4659 N N . LEU B 1 293 ? 12.281 -10.859 -18.969 1 76.31 293 LEU B N 1
ATOM 4660 C CA . LEU B 1 293 ? 12 -12.289 -19.047 1 76.31 293 LEU B CA 1
ATOM 4661 C C . LEU B 1 293 ? 11.516 -12.672 -20.438 1 76.31 293 LEU B C 1
ATOM 4663 O O . LEU B 1 293 ? 11.961 -13.672 -21.016 1 76.31 293 LEU B O 1
ATOM 4667 N N . LEU B 1 294 ? 10.617 -11.945 -20.953 1 76.75 294 LEU B N 1
ATOM 4668 C CA . LEU B 1 294 ? 10.07 -12.219 -22.281 1 76.75 294 LEU B CA 1
ATOM 4669 C C . LEU B 1 294 ? 11.172 -12.164 -23.344 1 76.75 294 LEU B C 1
ATOM 4671 O O . LEU B 1 294 ? 11.164 -12.953 -24.281 1 76.75 294 LEU B O 1
ATOM 4675 N N . GLY B 1 295 ? 12.031 -11.188 -23.172 1 73.06 295 GLY B N 1
ATOM 4676 C CA . GLY B 1 295 ? 13.172 -11.125 -24.078 1 73.06 295 GLY B CA 1
ATOM 4677 C C . GLY B 1 295 ? 13.992 -12.398 -24.078 1 73.06 295 GLY B C 1
ATOM 4678 O O . GLY B 1 295 ? 14.367 -12.891 -25.156 1 73.06 295 GLY B O 1
ATOM 4679 N N . VAL B 1 296 ? 14.273 -12.891 -22.938 1 73.06 296 VAL B N 1
ATOM 4680 C CA . VAL B 1 296 ? 15.031 -14.133 -22.797 1 73.06 296 VAL B CA 1
ATOM 4681 C C . VAL B 1 296 ? 14.273 -15.281 -23.453 1 73.06 296 VAL B C 1
ATOM 4683 O O . VAL B 1 296 ? 14.859 -16.094 -24.172 1 73.06 296 VAL B O 1
ATOM 4686 N N . LEU B 1 297 ? 12.984 -15.297 -23.266 1 74 297 LEU B N 1
ATOM 4687 C CA . LEU B 1 297 ? 12.148 -16.359 -23.812 1 74 297 LEU B CA 1
ATOM 4688 C C . LEU B 1 297 ? 12.117 -16.297 -25.344 1 74 297 LEU B C 1
ATOM 4690 O O . LEU B 1 297 ? 12.055 -17.328 -26.016 1 74 297 LEU B O 1
ATOM 4694 N N . ARG B 1 298 ? 12.172 -15.117 -25.828 1 74.38 298 ARG B N 1
ATOM 4695 C CA . ARG B 1 298 ? 12.062 -14.922 -27.266 1 74.38 298 ARG B CA 1
ATOM 4696 C C . ARG B 1 298 ? 13.445 -14.852 -27.906 1 74.38 298 ARG B C 1
ATOM 4698 O O . ARG B 1 298 ? 13.555 -14.75 -29.141 1 74.38 298 ARG B O 1
ATOM 4705 N N . GLY B 1 299 ? 14.422 -14.914 -27.125 1 73.12 299 GLY B N 1
ATOM 4706 C CA . GLY B 1 299 ? 15.766 -14.766 -27.672 1 73.12 299 GLY B CA 1
ATOM 4707 C C . GLY B 1 299 ? 16.062 -13.367 -28.172 1 73.12 299 GLY B C 1
ATOM 4708 O O . GLY B 1 299 ? 16.734 -13.195 -29.188 1 73.12 299 GLY B O 1
ATOM 4709 N N . GLU B 1 300 ? 15.336 -12.453 -27.625 1 72.81 300 GLU B N 1
ATOM 4710 C CA . GLU B 1 300 ? 15.5 -11.039 -27.969 1 72.81 300 GLU B CA 1
ATOM 4711 C C . GLU B 1 300 ? 16.156 -10.266 -26.828 1 72.81 300 GLU B C 1
ATOM 4713 O O . GLU B 1 300 ? 16.078 -10.68 -25.672 1 72.81 300 GLU B O 1
ATOM 4718 N N . PRO B 1 301 ? 16.875 -9.234 -27.266 1 66.25 301 PRO B N 1
ATOM 4719 C CA . PRO B 1 301 ? 17.391 -8.391 -26.188 1 66.25 301 PRO B CA 1
ATOM 4720 C C . PRO B 1 301 ? 16.297 -7.715 -25.375 1 66.25 301 PRO B C 1
ATOM 4722 O O . PRO B 1 301 ? 15.227 -7.414 -25.922 1 66.25 301 PRO B O 1
ATOM 4725 N N . GLY B 1 302 ? 16.281 -7.828 -24.141 1 60.84 302 GLY B N 1
ATOM 4726 C CA . GLY B 1 302 ? 15.312 -7.141 -23.297 1 60.84 302 GLY B CA 1
ATOM 4727 C C . GLY B 1 302 ? 15.211 -5.656 -23.594 1 60.84 302 GLY B C 1
ATOM 4728 O O . GLY B 1 302 ? 16.094 -5.086 -24.234 1 60.84 302 GLY B O 1
ATOM 4729 N N . PRO B 1 303 ? 13.906 -5.07 -23.344 1 58.03 303 PRO B N 1
ATOM 4730 C CA . PRO B 1 303 ? 13.766 -3.641 -23.625 1 58.03 303 PRO B CA 1
ATOM 4731 C C . PRO B 1 303 ? 14.859 -2.797 -22.984 1 58.03 303 PRO B C 1
ATOM 4733 O O . PRO B 1 303 ? 15.32 -3.119 -21.875 1 58.03 303 PRO B O 1
ATOM 4736 N N . GLU B 1 304 ? 15.492 -1.956 -23.797 1 56.16 304 GLU B N 1
ATOM 4737 C CA . GLU B 1 304 ? 16.438 -0.961 -23.312 1 56.16 304 GLU B CA 1
ATOM 4738 C C . GLU B 1 304 ? 15.719 0.249 -22.719 1 56.16 304 GLU B C 1
ATOM 4740 O O . GLU B 1 304 ? 15.453 1.223 -23.438 1 56.16 304 GLU B O 1
ATOM 4745 N N . ASP B 1 305 ? 14.578 -0.054 -22.047 1 56.44 305 ASP B N 1
ATOM 4746 C CA . ASP B 1 305 ? 13.906 1.133 -21.531 1 56.44 305 ASP B CA 1
ATOM 4747 C C . ASP B 1 305 ? 14.781 1.839 -20.484 1 56.44 305 ASP B C 1
ATOM 4749 O O . ASP B 1 305 ? 14.992 1.318 -19.391 1 56.44 305 ASP B O 1
ATOM 4753 N N . ASP B 1 306 ? 15.414 3 -20.953 1 60.22 306 ASP B N 1
ATOM 4754 C CA . ASP B 1 306 ? 16.406 3.77 -20.219 1 60.22 306 ASP B CA 1
ATOM 4755 C C . ASP B 1 306 ? 15.742 4.875 -19.406 1 60.22 306 ASP B C 1
ATOM 4757 O O . ASP B 1 306 ? 16.422 5.656 -18.734 1 60.22 306 ASP B O 1
ATOM 4761 N N . GLU B 1 307 ? 14.414 4.91 -19.531 1 67.81 307 GLU B N 1
ATOM 4762 C CA . GLU B 1 307 ? 13.859 6.012 -18.75 1 67.81 307 GLU B CA 1
ATOM 4763 C C . GLU B 1 307 ? 13.922 5.703 -17.25 1 67.81 307 GLU B C 1
ATOM 4765 O O . GLU B 1 307 ? 13.656 4.578 -16.828 1 67.81 307 GLU B O 1
ATOM 4770 N N . PRO B 1 308 ? 14.359 6.781 -16.609 1 72.94 308 PRO B N 1
ATOM 4771 C CA . PRO B 1 308 ? 14.453 6.566 -15.164 1 72.94 308 PRO B CA 1
ATOM 4772 C C . PRO B 1 308 ? 13.109 6.191 -14.539 1 72.94 308 PRO B C 1
ATOM 4774 O O . PRO B 1 308 ? 12.07 6.707 -14.945 1 72.94 308 PRO B O 1
ATOM 4777 N N . LEU B 1 309 ? 13.117 5.219 -13.727 1 77.06 309 LEU B N 1
ATOM 4778 C CA . LEU B 1 309 ? 11.922 4.73 -13.047 1 77.06 309 LEU B CA 1
ATOM 4779 C C . LEU B 1 309 ? 11.711 5.461 -11.727 1 77.06 309 LEU B C 1
ATOM 4781 O O . LEU B 1 309 ? 10.695 5.254 -11.047 1 77.06 309 LEU B O 1
ATOM 4785 N N . THR B 1 310 ? 12.719 6.281 -11.391 1 80.56 310 THR B N 1
ATOM 4786 C CA . THR B 1 310 ? 12.656 6.977 -10.109 1 80.56 310 THR B CA 1
ATOM 4787 C C . THR B 1 310 ? 12.914 8.469 -10.289 1 80.56 310 THR B C 1
ATOM 4789 O O . THR B 1 310 ? 13.625 8.875 -11.211 1 80.56 310 THR B O 1
ATOM 4792 N N . GLN B 1 311 ? 12.289 9.273 -9.547 1 88.19 311 GLN B N 1
ATOM 4793 C CA . GLN B 1 311 ? 12.508 10.719 -9.555 1 88.19 311 GLN B CA 1
ATOM 4794 C C . GLN B 1 311 ? 12.242 11.32 -8.18 1 88.19 311 GLN B C 1
ATOM 4796 O O . GLN B 1 311 ? 11.375 10.844 -7.445 1 88.19 311 GLN B O 1
ATOM 4801 N N . VAL B 1 312 ? 13.039 12.344 -7.887 1 93.25 312 VAL B N 1
ATOM 4802 C CA . VAL B 1 312 ? 12.75 13.109 -6.68 1 93.25 312 VAL B CA 1
ATOM 4803 C C . VAL B 1 312 ? 11.57 14.047 -6.926 1 93.25 312 VAL B C 1
ATOM 4805 O O . VAL B 1 312 ? 11.523 14.742 -7.945 1 93.25 312 VAL B O 1
ATOM 4808 N N . ILE B 1 313 ? 10.633 14.031 -6.09 1 95.81 313 ILE B N 1
ATOM 4809 C CA . ILE B 1 313 ? 9.508 14.961 -6.129 1 95.81 313 ILE B CA 1
ATOM 4810 C C . ILE B 1 313 ? 9.625 15.961 -4.977 1 95.81 313 ILE B C 1
ATOM 4812 O O . ILE B 1 313 ? 9.422 15.602 -3.812 1 95.81 313 ILE B O 1
ATOM 4816 N N . TRP B 1 314 ? 9.938 17.203 -5.273 1 97.56 314 TRP B N 1
ATOM 4817 C CA . TRP B 1 314 ? 10.047 18.25 -4.266 1 97.56 314 TRP B CA 1
ATOM 4818 C C . TRP B 1 314 ? 8.68 18.828 -3.922 1 97.56 314 TRP B C 1
ATOM 4820 O O . TRP B 1 314 ? 7.938 19.25 -4.809 1 97.56 314 TRP B O 1
ATOM 4830 N N . ARG B 1 315 ? 8.359 18.75 -2.598 1 97.44 315 ARG B N 1
ATOM 4831 C CA . ARG B 1 315 ? 7.066 19.266 -2.146 1 97.44 315 ARG B CA 1
ATOM 4832 C C . ARG B 1 315 ? 7.234 20.203 -0.957 1 97.44 315 ARG B C 1
ATOM 4834 O O . ARG B 1 315 ? 8.297 20.797 -0.771 1 97.44 315 ARG B O 1
ATOM 4841 N N . GLU B 1 316 ? 6.184 20.375 -0.169 1 96.94 316 GLU B N 1
ATOM 4842 C CA . GLU B 1 316 ? 6.09 21.438 0.823 1 96.94 316 GLU B CA 1
ATOM 4843 C C . GLU B 1 316 ? 6.879 21.094 2.082 1 96.94 316 GLU B C 1
ATOM 4845 O O . GLU B 1 316 ? 7.145 21.969 2.914 1 96.94 316 GLU B O 1
ATOM 4850 N N . SER B 1 317 ? 7.293 19.828 2.219 1 97.62 317 SER B N 1
ATOM 4851 C CA . SER B 1 317 ? 7.965 19.422 3.453 1 97.62 317 SER B CA 1
ATOM 4852 C C . SER B 1 317 ? 9.43 19.844 3.443 1 97.62 317 SER B C 1
ATOM 4854 O O . SER B 1 317 ? 10.156 19.594 4.41 1 97.62 317 SER B O 1
ATOM 4856 N N . THR B 1 318 ? 9.875 20.453 2.342 1 98.38 318 THR B N 1
ATOM 4857 C CA . THR B 1 318 ? 11.242 20.938 2.229 1 98.38 318 THR B CA 1
ATOM 4858 C C . THR B 1 318 ? 11.266 22.406 1.823 1 98.38 318 THR B C 1
ATOM 4860 O O . THR B 1 318 ? 10.406 22.859 1.073 1 98.38 318 THR B O 1
ATOM 4863 N N . GLY B 1 319 ? 12.195 23.156 2.365 1 97.38 319 GLY B N 1
ATOM 4864 C CA . GLY B 1 319 ? 12.375 24.578 2.09 1 97.38 319 GLY B CA 1
ATOM 4865 C C . GLY B 1 319 ? 13.703 25.125 2.59 1 97.38 319 GLY B C 1
ATOM 4866 O O . GLY B 1 319 ? 14.578 24.344 2.994 1 97.38 319 GLY B O 1
ATOM 4867 N N . PRO B 1 320 ? 13.875 26.438 2.465 1 97.19 320 PRO B N 1
ATOM 4868 C CA . PRO B 1 320 ? 15.125 27.047 2.916 1 97.19 320 PRO B CA 1
ATOM 4869 C C . PRO B 1 320 ? 15.422 26.781 4.387 1 97.19 320 PRO B C 1
ATOM 4871 O O . PRO B 1 320 ? 14.5 26.734 5.207 1 97.19 320 PRO B O 1
ATOM 4874 N N . ALA B 1 321 ? 16.672 26.594 4.664 1 96.62 321 ALA B N 1
ATOM 4875 C CA . ALA B 1 321 ? 17.094 26.453 6.059 1 96.62 321 ALA B CA 1
ATOM 4876 C C . ALA B 1 321 ? 16.734 27.688 6.863 1 96.62 321 ALA B C 1
ATOM 4878 O O . ALA B 1 321 ? 16.688 28.797 6.324 1 96.62 321 ALA B O 1
ATOM 4879 N N . PRO B 1 322 ? 16.484 27.438 8.102 1 93.56 322 PRO B N 1
ATOM 4880 C CA . PRO B 1 322 ? 16.25 28.625 8.938 1 93.56 322 PRO B CA 1
ATOM 4881 C C . PRO B 1 322 ? 17.438 29.594 8.93 1 93.56 322 PRO B C 1
ATOM 4883 O O . PRO B 1 322 ? 18.578 29.172 8.734 1 93.56 322 PRO B O 1
ATOM 4886 N N . ASP B 1 323 ? 17.188 30.828 9.102 1 84.44 323 ASP B N 1
ATOM 4887 C CA . ASP B 1 323 ? 18.188 31.906 9.016 1 84.44 323 ASP B CA 1
ATOM 4888 C C . ASP B 1 323 ? 19.375 31.625 9.922 1 84.44 323 ASP B C 1
ATOM 4890 O O . ASP B 1 323 ? 20.531 31.875 9.539 1 84.44 323 ASP B O 1
ATOM 4894 N N . GLU B 1 324 ? 19.156 31.109 11.062 1 74.69 324 GLU B N 1
ATOM 4895 C CA . GLU B 1 324 ? 20.25 30.875 12 1 74.69 324 GLU B CA 1
ATOM 4896 C C . GLU B 1 324 ? 21.172 29.766 11.508 1 74.69 324 GLU B C 1
ATOM 4898 O O . GLU B 1 324 ? 22.312 29.672 11.938 1 74.69 324 GLU B O 1
ATOM 4903 N N . ALA B 1 325 ? 20.766 28.984 10.664 1 68.12 325 ALA B N 1
ATOM 4904 C CA . ALA B 1 325 ? 21.516 27.828 10.188 1 68.12 325 ALA B CA 1
ATOM 4905 C C . ALA B 1 325 ? 22.281 28.156 8.906 1 68.12 325 ALA B C 1
ATOM 4907 O O . ALA B 1 325 ? 23.172 27.391 8.508 1 68.12 325 ALA B O 1
ATOM 4908 N N . ARG B 1 326 ? 21.891 29.219 8.344 1 62.5 326 ARG B N 1
ATOM 4909 C CA . ARG B 1 326 ? 22.562 29.578 7.102 1 62.5 326 ARG B CA 1
ATOM 4910 C C . ARG B 1 326 ? 23.875 30.281 7.383 1 62.5 326 ARG B C 1
ATOM 4912 O O . ARG B 1 326 ? 24.031 30.938 8.414 1 62.5 326 ARG B O 1
#

Sequence (652 aa):
MEVARLAGVSHQTVSRYLKFGGAGMKAETSERIKTAIEQLDYRPNLVARAMRNRRTGRLAMLLPAGTAVSALELLAGATTAAHEAGYVVEVVTLGGSPQTWAQRALELSDSGLFEGIVSLTRMSLPTQRPGSVPVVVSPDYDDRMRGVGELA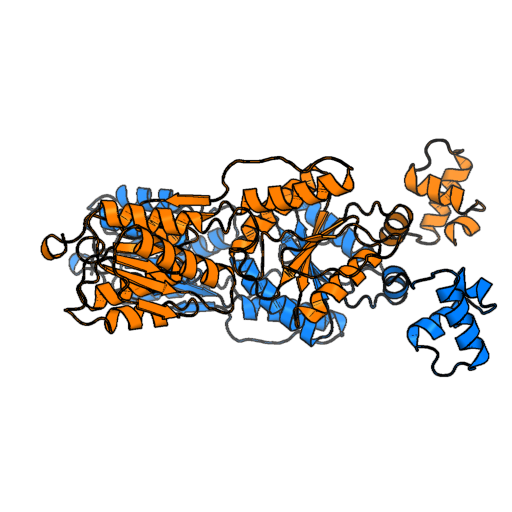DASHMAEIVEGLAAYGHRRFLHLAGDYAHASARERRQVYLDTLDRLGLESYGVIDCRWSAAAARQAVLDLPAGSGVTAVIAANDLVAAGAIRGAWERGLRVPADLSVTGWDDNPVGAFLPPSLTTVRVDHERLGRRVLARLLGVLRGEPGPEDDEPLTQVIWRESTGPAPDEARMEVARLAGVSHQTVSRYLKFGGAGMKAETSERIKTAIEQLDYRPNLVARAMRNRRTGRLAMLLPAGTAVSALELLAGATTAAHEAGYVVEVVTLGGSPQTWAQRALELSDSGLFEGIVSLTRMSLPTQRPGSVPVVVSPDYDDRMRGVGELADASHMAEIVEGLAAYGHRRFLHLAGDYAHASARERRQVYLDTLDRLGLESYGVIDCRWSAAAARQAVLDLPAGSGVTAVIAANDLVAAGAIRGAWERGLRVPADLSVTGWDDNPVGAFLPPSLTTVRVDHERLGRRVLARLLGVLRGEPGPEDDEPLTQVIWRESTGPAPDEAR

pLDDT: mean 76.89, std 17.44, range [31.34, 98.69]

Secondary structure (DSSP, 8-state):
-HHHHHHTS-HHHHHHHHHHTTTTS-HHHHHHHHHHHHHTT----HHHHHHHHT--SEEEEEEETT--THHHHHHHHHHHHHHHTT-EEEEEEE-S-HHHHHHHHHHHHHTTS-SEEEESS---PPPPPTTPPPEEE-TT-TTTTTTSSTT--THHHHHHHHHHHHTT--EEEEEE--TTSHHHHHHHHHHHHHHHHHT-EEEEEEE-TT-HHHHHHHHHTS-GGG---EEEESSHHHHHHHHHHHHHTT--TTTT-EEE-SS--GGGGTSSSPPBEEEE-HHHHHHHHHHHHHHHHHT-PPP---S-SEEEE--TT--PPPGGG-/-HHHHHHTS-HHHHHHHHHHTTTTS-HHHHHHHHHHHHHTT----HHHHHHHHT---EEEEEEETT--THHHHHHHHHHHHHHHTT-EEEEEEE-S-HHHHHHHHHHHHHTTS-SEEEESS---PPPPPTTPPPEEE-TTS-SSTTSSTTT--THHHHHHHHHHHHTT--EEEEEE--TTSHHHHHHHHHHHHHHHHHT-EEEEEEE-TT-HHHHHHHHHTS-GGG---EEEESSHHHHHHHHHHHHHTT--TTTT-EEE-SS--GGGGTSSSPPBEEEE-HHHHHHHHHHHHHHHHHT-PPP---S-SEEEE--TT--PPPGGG-